Protein AF-A0A7C4DHS5-F1 (afdb_monomer_lite)

pLDDT: mean 87.94, std 14.51, range [32.84, 98.81]

Secondary structure (DSSP, 8-state):
--TTTT-EEEEEEE-SS---TT--S---EEESS--HHHHHHHH--EEEEE--TTT-TTSEEEEE--SGGGGSHHHHHHHSHHHHHHHHHHHHHHHHHHTT--HHHHHHHGGG-TT--S-PPPTT-----------TTHHHHTTS----PPPP--S----HHHHHHHHHHHHHHHHHHHHT-HHHHHHHHHHHHHHHHHTTS-SSS-EEEEEEE--TTTHHHHHHHHHHH-SS--SEEEEEEEE-SSHHHHHHHHHHHHHHHHHT--EEEEE-GGGGT-SSGGGGGGS--HHHHHTSGGGHHHHHHTTSGGGGGEEEEE---BSSPPSBTTB--SS----SSPPBPPTTHHHHHHHHHHHHHHS--TTTTSTT--B-S---EEETTEEE-SS----HHHHHHHHHTTEEEEEEETTEEEE-S-B-TTSSBTHHHHHHHHHHHHHHHHHHTT----HHHHHHHHHHHHHHHHHHTT-PPPTT-EEEEEE-TTTSSEEEEEEE---TTT-SS---EEEEEE-

Foldseek 3Di:
DPLQLQAFEEEEEFQLADDDLPDQAWDKDWFLALALLVVCQVVFHKDWFAAPCLLFVVRIFIQTDRGLCCLALQVVCVPGVLSVLLVVLLVLLVVCVVVVHDQQVNVVVCVVRPGDSDDDDHFPPDPPPPDDDDDPPVVVVVVPDDDDDDDDDDDDGPDSNVVSVVSLVSSQVVSLSQCVDPSSLRSSLQSLLSVLLSVQQDDSSNYIYIYTNDDLSCLLSHLVNCLPPPPAQHQEYEYQDAAALDPSSLVSLLSQLVSLVSSLHAYEFEHAPRNLVDDACVCLVVDDQVVVSCPDPSNPSLVVSLPDPSQLRYFYEYWWFFSAAFDAPVHDDPRHYGHPDGRTHRRRSFLSSLLSNCCNQQVASAPSQPPPRKRAQAHWYADPVGTDGISDADDPSSQVSCLVQQYWYWHTDPRMIGTHQGGTNNSHRSLVSRRLSSLVSSLRSCVVVCQDDPFVSSQVVSQVSVQVSNVSLVHGFDPPWDWTWDADPPPGAIKIWTWGQDDCSRPVDRDINTDIDHD

Radius of gyration: 30.6 Å; chains: 1; bounding box: 71×43×113 Å

Structure (mmCIF, N/CA/C/O backbone):
data_AF-A0A7C4DHS5-F1
#
_entry.id   AF-A0A7C4DHS5-F1
#
loop_
_atom_site.group_PDB
_atom_site.id
_atom_site.type_symbol
_atom_site.label_atom_id
_atom_site.label_alt_id
_atom_site.label_comp_id
_atom_site.label_asym_id
_atom_site.label_entity_id
_atom_site.label_seq_id
_atom_site.pdbx_PDB_ins_code
_atom_site.Cartn_x
_atom_site.Cartn_y
_atom_site.Cartn_z
_atom_site.occupancy
_atom_site.B_iso_or_equiv
_atom_site.auth_seq_id
_atom_site.auth_comp_id
_atom_site.auth_asym_id
_atom_site.auth_atom_id
_atom_site.pdbx_PDB_model_num
ATOM 1 N N . MET A 1 1 ? -1.116 15.734 -27.107 1.00 43.62 1 MET A N 1
ATOM 2 C CA . MET A 1 1 ? -0.825 14.313 -26.812 1.00 43.62 1 MET A CA 1
ATOM 3 C C . MET A 1 1 ? -2.054 13.491 -27.155 1.00 43.62 1 MET A C 1
ATOM 5 O O . MET A 1 1 ? -3.134 13.890 -26.739 1.00 43.62 1 MET A O 1
ATOM 9 N N . LYS A 1 2 ? -1.934 12.385 -27.903 1.00 41.91 2 LYS A N 1
ATOM 10 C CA . LYS A 1 2 ? -2.980 11.354 -27.830 1.00 41.91 2 LYS A CA 1
ATOM 11 C C . LYS A 1 2 ? -2.831 10.705 -26.456 1.00 41.91 2 LYS A C 1
ATOM 13 O O . LYS A 1 2 ? -1.735 10.265 -26.124 1.00 41.91 2 LYS A O 1
ATOM 18 N N . LYS A 1 3 ? -3.896 10.754 -25.658 1.00 47.28 3 LYS A N 1
ATOM 19 C CA . LYS A 1 3 ? -3.919 10.393 -24.233 1.00 47.28 3 LYS A CA 1
ATOM 20 C C . LYS A 1 3 ? -3.406 8.969 -23.964 1.00 47.28 3 LYS A C 1
ATOM 22 O O . LYS A 1 3 ? -2.834 8.730 -22.914 1.00 47.28 3 LYS A O 1
ATOM 27 N N . ASP A 1 4 ? -3.504 8.081 -24.952 1.00 55.47 4 ASP A N 1
ATOM 28 C CA . ASP A 1 4 ? -3.320 6.648 -24.728 1.00 55.47 4 ASP A CA 1
ATOM 29 C C . ASP A 1 4 ? -1.888 6.130 -24.961 1.00 55.47 4 ASP A C 1
ATOM 31 O O . ASP A 1 4 ? -1.582 5.021 -24.541 1.00 55.47 4 ASP A O 1
ATOM 35 N N . GLU A 1 5 ? -1.000 6.833 -25.682 1.00 58.38 5 GLU A N 1
ATOM 36 C CA . GLU A 1 5 ? 0.309 6.280 -26.127 1.00 58.38 5 GLU A CA 1
ATOM 37 C C . GLU A 1 5 ? 1.365 6.123 -25.019 1.00 58.38 5 GLU A C 1
ATOM 39 O O . GLU A 1 5 ? 2.340 5.407 -25.220 1.00 58.38 5 GLU A O 1
ATOM 44 N N . LEU A 1 6 ? 1.185 6.760 -23.860 1.00 66.31 6 LEU A N 1
ATOM 45 C CA . LEU A 1 6 ? 2.211 6.851 -22.810 1.00 66.31 6 LEU A CA 1
ATOM 46 C C . LEU A 1 6 ? 1.677 6.541 -21.405 1.00 66.31 6 LEU A C 1
ATOM 48 O O . LEU A 1 6 ? 2.350 6.855 -20.418 1.00 66.31 6 LEU A O 1
ATOM 52 N N . THR A 1 7 ? 0.493 5.942 -21.291 1.00 85.50 7 THR A N 1
ATOM 53 C CA . THR A 1 7 ? -0.129 5.685 -19.990 1.00 85.50 7 THR A CA 1
ATOM 54 C C . THR A 1 7 ? 0.734 4.743 -19.149 1.00 85.50 7 THR A C 1
ATOM 56 O O .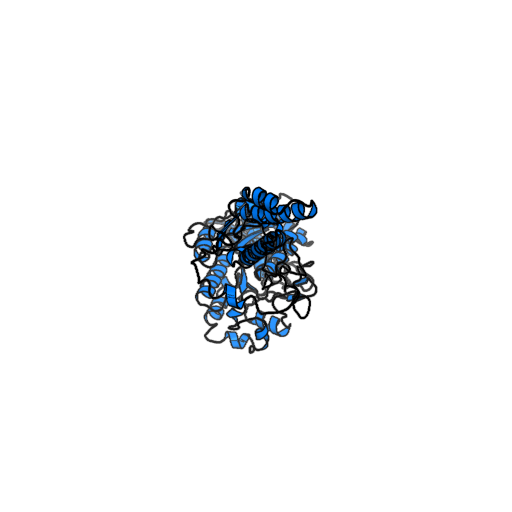 THR A 1 7 ? 1.186 3.700 -19.610 1.00 85.50 7 THR A O 1
ATOM 59 N N . TYR A 1 8 ? 1.005 5.140 -17.913 1.00 91.25 8 TYR A N 1
ATOM 60 C CA . TYR A 1 8 ? 1.707 4.368 -16.900 1.00 91.25 8 TYR A CA 1
ATOM 61 C C . TYR A 1 8 ? 0.661 3.676 -16.026 1.00 91.25 8 TYR A C 1
ATOM 63 O O . TYR A 1 8 ? 0.043 4.306 -15.164 1.00 91.25 8 TYR A O 1
ATOM 71 N N . LEU A 1 9 ? 0.398 2.401 -16.312 1.00 92.38 9 LEU A N 1
ATOM 72 C CA . LEU A 1 9 ? -0.580 1.603 -15.575 1.00 92.38 9 LEU A CA 1
ATOM 73 C C . LEU A 1 9 ? 0.041 1.088 -14.276 1.00 92.38 9 LEU A C 1
ATOM 75 O O . LEU A 1 9 ? 1.004 0.320 -14.307 1.00 92.38 9 LEU A O 1
ATOM 79 N N . VAL A 1 10 ? -0.530 1.488 -13.142 1.00 95.69 10 VAL A N 1
ATOM 80 C CA . VAL A 1 10 ? -0.171 0.956 -11.826 1.00 95.69 10 VAL A CA 1
ATOM 81 C C . VAL A 1 10 ? -1.225 -0.059 -11.401 1.00 95.69 10 VAL A C 1
ATOM 83 O O . VAL A 1 10 ? -2.380 0.296 -11.170 1.00 95.69 10 VAL A O 1
ATOM 86 N N . LEU A 1 11 ? -0.830 -1.325 -11.296 1.00 96.31 11 LEU A N 1
ATOM 87 C CA . LEU A 1 11 ? -1.681 -2.407 -10.813 1.00 96.31 11 LEU A CA 1
ATOM 88 C C . LEU A 1 11 ? -1.509 -2.574 -9.300 1.00 96.31 11 LEU A C 1
ATOM 90 O O . LEU A 1 11 ? -0.473 -3.038 -8.832 1.00 96.31 11 LEU A O 1
ATOM 94 N N . CYS A 1 12 ? -2.531 -2.234 -8.531 1.00 97.25 12 CYS A N 1
ATOM 95 C CA . CYS A 1 12 ? -2.556 -2.358 -7.082 1.00 97.25 12 CYS A CA 1
ATOM 96 C C . CYS A 1 12 ? -3.275 -3.648 -6.664 1.00 97.25 12 CYS A C 1
ATOM 98 O O . CYS A 1 12 ? -4.473 -3.824 -6.901 1.00 97.25 12 CYS A O 1
ATOM 100 N N . LEU A 1 13 ? -2.547 -4.531 -5.990 1.00 97.44 13 LEU A N 1
ATOM 101 C CA . LEU A 1 13 ? -3.034 -5.750 -5.356 1.00 97.44 13 LEU A CA 1
ATOM 102 C C . LEU A 1 13 ? -3.096 -5.499 -3.850 1.00 97.44 13 LEU A C 1
ATOM 104 O O . LEU A 1 13 ? -2.069 -5.241 -3.227 1.00 97.44 13 LEU A O 1
ATOM 108 N N . GLY A 1 14 ? -4.275 -5.572 -3.244 1.00 96.06 14 GLY A N 1
ATOM 109 C CA . GLY A 1 14 ? -4.377 -5.275 -1.818 1.00 96.06 14 GLY A CA 1
ATOM 110 C C . GLY A 1 14 ? -5.756 -5.515 -1.223 1.00 96.06 14 GLY A C 1
ATOM 111 O O . GLY A 1 14 ? -6.698 -5.856 -1.944 1.00 96.06 14 GLY A O 1
ATOM 112 N N . PRO A 1 15 ? -5.903 -5.320 0.095 1.00 95.25 15 PRO A N 1
ATOM 113 C CA . PRO A 1 15 ? -7.122 -5.632 0.834 1.00 95.25 15 PRO A CA 1
ATOM 114 C C . PRO A 1 15 ? -8.217 -4.561 0.661 1.00 95.25 15 PRO A C 1
ATOM 116 O O . PRO A 1 15 ? -8.834 -4.143 1.632 1.00 95.25 15 PRO A O 1
ATOM 119 N N . PHE A 1 16 ? -8.497 -4.110 -0.567 1.00 95.06 16 PHE A N 1
ATOM 120 C CA . PHE A 1 16 ? -9.489 -3.055 -0.852 1.00 95.06 16 PHE A CA 1
ATOM 121 C C . PHE A 1 16 ? -10.936 -3.429 -0.484 1.00 95.06 16 PHE A C 1
ATOM 123 O O . PHE A 1 16 ? -11.792 -2.554 -0.348 1.00 95.06 16 PHE A O 1
ATOM 130 N N . SER A 1 17 ? -11.211 -4.725 -0.338 1.00 93.12 17 SER A N 1
ATOM 131 C CA . SER A 1 17 ? -12.487 -5.307 0.082 1.00 93.12 17 SER A CA 1
ATOM 132 C C . SER A 1 17 ? -12.224 -6.673 0.731 1.00 93.12 17 SER A C 1
ATOM 134 O O . SER A 1 17 ? -11.208 -7.297 0.397 1.00 93.12 17 SER A O 1
ATOM 136 N N . PRO A 1 18 ? -13.095 -7.183 1.622 1.00 90.69 18 PRO A N 1
ATOM 137 C CA . PRO A 1 18 ? -12.979 -8.546 2.124 1.00 90.69 18 PRO A CA 1
ATOM 138 C C . PRO A 1 18 ? -12.985 -9.565 0.983 1.00 90.69 18 PRO A C 1
ATOM 140 O O . PRO A 1 18 ? -13.800 -9.496 0.063 1.00 90.69 18 PRO A O 1
ATOM 143 N N . THR A 1 19 ? -12.066 -10.526 1.052 1.00 84.12 19 THR A N 1
ATOM 144 C CA . THR A 1 19 ? -11.850 -11.525 -0.001 1.00 84.12 19 THR A CA 1
ATOM 145 C C . THR A 1 19 ? -12.024 -12.927 0.578 1.00 84.12 19 THR A C 1
ATOM 147 O O . THR A 1 19 ? -11.131 -13.424 1.265 1.00 84.12 19 THR A O 1
ATOM 150 N N . PRO A 1 20 ? -13.186 -13.573 0.370 1.00 80.50 20 PRO A N 1
ATOM 151 C CA . PRO A 1 20 ? -13.407 -14.930 0.855 1.00 80.50 20 PRO A CA 1
ATOM 152 C C . PRO A 1 20 ? -12.395 -15.908 0.248 1.00 80.50 20 PRO A C 1
ATOM 154 O O . PRO A 1 20 ? -12.077 -15.816 -0.932 1.00 80.50 20 PRO A O 1
ATOM 157 N N . GLU A 1 21 ? -11.957 -16.915 1.002 1.00 78.81 21 GLU A N 1
ATOM 158 C CA . GLU A 1 21 ? -11.047 -17.960 0.485 1.00 78.81 21 GLU A CA 1
ATOM 159 C C . GLU A 1 21 ? -11.675 -18.805 -0.642 1.00 78.81 21 GLU A C 1
ATOM 161 O O . GLU A 1 21 ? -10.991 -19.469 -1.425 1.00 78.81 21 GLU A O 1
ATOM 166 N N . SER A 1 22 ? -13.006 -18.779 -0.745 1.00 71.81 22 SER A N 1
ATOM 167 C CA . SER A 1 22 ? -13.753 -19.392 -1.842 1.00 71.81 22 SER A CA 1
ATOM 168 C C . SER A 1 22 ? -13.678 -18.595 -3.145 1.00 71.81 22 SER A C 1
ATOM 170 O O . SER A 1 22 ? -14.180 -19.066 -4.168 1.00 71.81 22 SER A O 1
ATOM 172 N N . TRP A 1 23 ? -13.077 -17.403 -3.143 1.00 70.44 23 TRP A N 1
ATOM 173 C CA . TRP A 1 23 ? -12.979 -16.576 -4.333 1.00 70.44 23 TRP A CA 1
ATOM 174 C C . TRP A 1 23 ? -11.997 -17.202 -5.326 1.00 70.44 23 TRP A C 1
ATOM 176 O O . TRP A 1 23 ? -10.842 -17.470 -5.008 1.00 70.44 23 TRP A O 1
ATOM 186 N N . ARG A 1 24 ? -12.490 -17.509 -6.530 1.00 64.62 24 ARG A N 1
ATOM 187 C CA . ARG A 1 24 ? -11.721 -18.179 -7.596 1.00 64.62 24 ARG A CA 1
ATOM 188 C C . ARG A 1 24 ? -11.367 -17.259 -8.760 1.00 64.62 24 ARG A C 1
ATOM 190 O O . ARG A 1 24 ? -10.558 -17.635 -9.596 1.00 64.62 24 ARG A O 1
ATOM 197 N N . HIS A 1 25 ? -11.981 -16.080 -8.818 1.00 65.75 25 HIS A N 1
ATOM 198 C CA . HIS A 1 25 ? -11.799 -15.129 -9.906 1.00 65.75 25 HIS A CA 1
ATOM 199 C C . HIS A 1 25 ? -11.553 -13.743 -9.317 1.00 65.75 25 HIS A C 1
ATOM 201 O O . HIS A 1 25 ? -12.451 -13.231 -8.638 1.00 65.75 25 HIS A O 1
ATOM 207 N N . PRO A 1 26 ? -10.377 -13.136 -9.552 1.00 68.31 26 PRO A N 1
ATOM 208 C CA . PRO A 1 26 ? -10.142 -11.769 -9.124 1.00 68.31 26 PRO A CA 1
ATOM 209 C C . PRO A 1 26 ? -11.139 -10.843 -9.819 1.00 68.31 26 PRO A C 1
ATOM 211 O O . PRO A 1 26 ? -11.413 -10.981 -11.012 1.00 68.31 26 PRO A O 1
ATOM 214 N N . ARG A 1 27 ? -11.687 -9.883 -9.074 1.00 75.81 27 ARG A N 1
ATOM 215 C CA . ARG A 1 27 ? -12.382 -8.747 -9.683 1.00 75.81 27 ARG A CA 1
ATOM 216 C C . ARG A 1 27 ? -11.354 -7.666 -9.951 1.00 75.81 27 ARG A C 1
ATOM 218 O O . ARG A 1 27 ? -10.988 -6.930 -9.041 1.00 75.81 27 ARG A O 1
ATOM 225 N N . LEU A 1 28 ? -10.875 -7.617 -11.187 1.00 80.69 28 LEU A N 1
ATOM 226 C CA . LEU A 1 28 ? -10.070 -6.503 -11.653 1.00 80.69 28 LEU A CA 1
ATOM 227 C C . LEU A 1 28 ? -10.999 -5.330 -11.972 1.00 80.69 28 LEU A C 1
ATOM 229 O O . LEU A 1 28 ? -11.869 -5.443 -12.833 1.00 80.69 28 LEU A O 1
ATOM 233 N N . THR A 1 29 ? -10.777 -4.219 -11.287 1.00 78.44 29 THR A N 1
ATOM 234 C CA . THR A 1 29 ? -11.379 -2.923 -11.588 1.00 78.44 29 THR A CA 1
ATOM 235 C C . THR A 1 29 ? -10.302 -2.065 -12.227 1.00 78.44 29 THR A C 1
ATOM 237 O O . THR A 1 29 ? -9.316 -1.722 -11.576 1.00 78.44 29 THR A O 1
ATOM 240 N N . VAL A 1 30 ? -10.452 -1.747 -13.511 1.00 70.62 30 VAL A N 1
ATOM 241 C CA . VAL A 1 30 ? -9.539 -0.833 -14.208 1.00 70.62 30 VAL A CA 1
ATOM 242 C C . VAL A 1 30 ? -10.184 0.541 -14.219 1.00 70.62 30 VAL A C 1
ATOM 244 O O . VAL A 1 30 ? -11.227 0.742 -14.835 1.00 70.62 30 VAL A O 1
ATOM 247 N N . ALA A 1 31 ? -9.568 1.481 -13.511 1.00 64.19 31 ALA A N 1
ATOM 248 C CA . ALA A 1 31 ? -10.002 2.861 -13.473 1.00 64.19 31 ALA A CA 1
ATOM 249 C C . ALA A 1 31 ? -9.120 3.696 -14.411 1.00 64.19 31 ALA A C 1
ATOM 251 O O . ALA A 1 31 ? -7.938 3.937 -14.147 1.00 64.19 31 ALA A O 1
ATOM 252 N N . ASP A 1 32 ? -9.735 4.224 -15.471 1.00 62.53 32 ASP A N 1
ATOM 253 C CA . ASP A 1 32 ? -9.108 5.177 -16.404 1.00 62.53 32 ASP A CA 1
ATOM 254 C C . ASP A 1 32 ? -8.702 6.498 -15.731 1.00 62.53 32 ASP A C 1
ATOM 256 O O . ASP A 1 32 ? -8.050 7.354 -16.333 1.00 62.53 32 ASP A O 1
ATOM 260 N N . THR A 1 33 ? -9.151 6.712 -14.493 1.00 61.59 33 THR A N 1
ATOM 261 C CA . THR A 1 33 ? -8.897 7.926 -13.728 1.00 61.59 33 THR A CA 1
ATOM 262 C C . THR A 1 33 ? -8.510 7.597 -12.298 1.00 61.59 33 THR A C 1
ATOM 264 O O . THR A 1 33 ? -8.913 6.591 -11.723 1.00 61.59 33 THR A O 1
ATOM 267 N N . VAL A 1 34 ? -7.789 8.532 -11.697 1.00 77.75 34 VAL A N 1
ATOM 268 C CA . VAL A 1 34 ? -7.277 8.517 -10.325 1.00 77.75 34 VAL A CA 1
ATOM 269 C C . VAL A 1 34 ? -8.401 8.784 -9.285 1.00 77.75 34 VAL A C 1
ATOM 271 O O . VAL A 1 34 ? -8.172 9.155 -8.137 1.00 77.75 34 VAL A O 1
ATOM 274 N N . ASN A 1 35 ? -9.671 8.615 -9.676 1.00 87.00 35 ASN A N 1
ATOM 275 C CA . ASN A 1 35 ? -10.831 8.930 -8.844 1.00 87.00 35 ASN A CA 1
ATOM 276 C C . ASN A 1 35 ? -11.149 7.791 -7.860 1.00 87.00 35 ASN A C 1
ATOM 278 O O . ASN A 1 35 ? -11.756 6.781 -8.224 1.00 87.00 35 ASN A O 1
ATOM 282 N N . LEU A 1 36 ? -10.795 8.003 -6.591 1.00 89.62 36 LEU A N 1
ATOM 283 C CA . LEU A 1 36 ? -11.019 7.048 -5.502 1.00 89.62 36 LEU A CA 1
ATOM 284 C C . LEU A 1 36 ? -12.496 6.671 -5.320 1.00 89.62 36 LEU A C 1
ATOM 286 O O . LEU A 1 36 ? -12.808 5.496 -5.165 1.00 89.62 36 LEU A O 1
ATOM 290 N N . ASP A 1 37 ? -13.416 7.638 -5.358 1.00 92.38 37 ASP A N 1
ATOM 291 C CA . ASP A 1 37 ? -14.840 7.369 -5.118 1.00 92.38 37 ASP A CA 1
ATOM 292 C C . ASP A 1 37 ? -15.463 6.539 -6.247 1.00 92.38 37 ASP A C 1
ATOM 294 O O . ASP A 1 37 ? -16.357 5.730 -6.001 1.00 92.38 37 ASP A O 1
ATOM 298 N N . ALA A 1 38 ? -15.001 6.720 -7.489 1.00 89.56 38 ALA A N 1
ATOM 299 C CA . ALA A 1 38 ? -15.423 5.880 -8.608 1.00 89.56 38 ALA A CA 1
ATOM 300 C C . ALA A 1 38 ? -14.958 4.429 -8.406 1.00 89.56 38 ALA A C 1
ATOM 302 O O . ALA A 1 38 ? -15.772 3.510 -8.492 1.00 89.56 38 ALA A O 1
ATOM 303 N N . ALA A 1 39 ? -13.688 4.244 -8.038 1.00 90.19 39 ALA A N 1
ATOM 304 C CA . ALA A 1 39 ? -13.122 2.933 -7.740 1.00 90.19 39 ALA A CA 1
ATOM 305 C C . ALA A 1 39 ? -13.824 2.237 -6.556 1.00 90.19 39 ALA A C 1
ATOM 307 O O . ALA A 1 39 ? -14.144 1.051 -6.631 1.00 90.19 39 ALA A O 1
ATOM 308 N N . ILE A 1 40 ? -14.128 2.973 -5.479 1.00 93.25 40 ILE A N 1
ATOM 309 C CA . ILE A 1 40 ? -14.869 2.449 -4.320 1.00 93.25 40 ILE A CA 1
ATOM 310 C C . ILE A 1 40 ? -16.271 2.000 -4.728 1.00 93.25 40 ILE A C 1
ATOM 312 O O . ILE A 1 40 ? -16.711 0.932 -4.310 1.00 93.25 40 ILE A O 1
ATOM 316 N N . LYS A 1 41 ? -16.981 2.780 -5.551 1.00 92.06 41 LYS A N 1
ATOM 317 C CA . LYS A 1 41 ? -18.328 2.417 -6.018 1.00 92.06 41 LYS A CA 1
ATOM 318 C C . LYS A 1 41 ? -18.333 1.163 -6.879 1.00 92.06 41 LYS A C 1
ATOM 320 O O . LYS A 1 41 ? -19.288 0.395 -6.802 1.00 92.06 41 LYS A O 1
ATOM 325 N N . GLU A 1 42 ? -17.296 0.969 -7.685 1.00 90.19 42 GLU A N 1
ATOM 326 C CA . GLU A 1 42 ? -17.162 -0.212 -8.534 1.00 90.19 42 GLU A CA 1
ATOM 327 C C . GLU A 1 42 ? -16.828 -1.468 -7.719 1.00 90.19 42 GLU A C 1
ATOM 329 O O . GLU A 1 42 ? -17.485 -2.499 -7.874 1.00 90.19 42 GLU A O 1
ATOM 334 N N . ILE A 1 43 ? -15.868 -1.369 -6.791 1.00 91.19 43 ILE A N 1
ATOM 335 C CA . ILE A 1 43 ? -15.499 -2.477 -5.896 1.00 91.19 43 ILE A CA 1
ATOM 336 C C . ILE A 1 43 ? -16.638 -2.795 -4.912 1.00 91.19 43 ILE A C 1
ATOM 338 O O . ILE A 1 43 ? -16.861 -3.962 -4.583 1.00 91.19 43 ILE A O 1
ATOM 342 N N . ALA A 1 44 ? -17.361 -1.764 -4.465 1.00 92.31 44 ALA A N 1
ATOM 343 C CA . ALA A 1 44 ? -18.450 -1.802 -3.492 1.00 92.31 44 ALA A CA 1
ATOM 344 C C . ALA A 1 44 ? -18.120 -2.629 -2.228 1.00 92.31 44 ALA A C 1
ATOM 346 O O . ALA A 1 44 ? -18.797 -3.631 -1.964 1.00 92.31 44 ALA A O 1
ATOM 347 N N . PRO A 1 45 ? -17.092 -2.243 -1.442 1.00 94.19 45 PRO A N 1
ATOM 348 C CA . PRO A 1 45 ? -16.663 -3.029 -0.295 1.00 94.19 45 PRO A CA 1
ATOM 349 C C . PRO A 1 45 ? -17.727 -3.078 0.810 1.00 94.19 45 PRO A C 1
ATOM 351 O O . PRO A 1 45 ? -18.344 -2.067 1.163 1.00 94.19 45 PRO A O 1
ATOM 354 N N . VAL A 1 46 ? -17.924 -4.278 1.364 1.00 95.00 46 VAL A N 1
ATOM 355 C CA . VAL A 1 46 ? -18.845 -4.547 2.476 1.00 95.00 46 VAL A CA 1
ATOM 356 C C . VAL A 1 46 ? -18.108 -5.342 3.545 1.00 95.00 46 VAL A C 1
ATOM 358 O O . VAL A 1 46 ? -17.590 -6.417 3.252 1.00 95.00 46 VAL A O 1
ATOM 361 N N . PHE A 1 47 ? -18.081 -4.825 4.771 1.00 95.31 47 PHE A N 1
ATOM 362 C CA . PHE A 1 47 ? -17.430 -5.454 5.922 1.00 95.31 47 PHE A CA 1
ATOM 363 C C . PHE A 1 47 ? -18.472 -5.896 6.937 1.00 95.31 47 PHE A C 1
ATOM 365 O O . PHE A 1 47 ? -19.389 -5.138 7.230 1.00 95.31 47 PHE A O 1
ATOM 372 N N . TYR A 1 48 ? -18.293 -7.078 7.515 1.00 95.44 48 TYR A N 1
ATOM 373 C CA . TYR A 1 48 ? -19.066 -7.511 8.672 1.00 95.44 48 TYR A CA 1
ATOM 374 C C . TYR A 1 48 ? -18.197 -7.390 9.920 1.00 95.44 48 TYR A C 1
ATOM 376 O O . TYR A 1 48 ? -17.179 -8.074 10.023 1.00 95.44 48 TYR A O 1
ATOM 384 N N . VAL A 1 49 ? -18.601 -6.540 10.864 1.00 96.12 49 VAL A N 1
ATOM 385 C CA . VAL A 1 49 ? -17.914 -6.393 12.153 1.00 96.12 49 VAL A CA 1
ATOM 386 C C . VAL A 1 49 ? -18.738 -7.102 13.229 1.00 96.12 49 VAL A C 1
ATOM 388 O O . VAL A 1 49 ? -19.857 -6.663 13.514 1.00 96.12 49 VAL A O 1
ATOM 391 N N . PRO A 1 50 ? -18.228 -8.186 13.846 1.00 95.81 50 PRO A N 1
ATOM 392 C CA . PRO A 1 50 ? -18.934 -8.873 14.919 1.00 95.81 50 PRO A CA 1
ATOM 393 C C . PRO A 1 50 ? -18.994 -7.992 16.170 1.00 95.81 50 PRO A C 1
ATOM 395 O O . PRO A 1 50 ? -17.990 -7.428 16.613 1.00 95.81 50 PRO A O 1
ATOM 398 N N . LEU A 1 51 ? -20.178 -7.903 16.773 1.00 95.19 51 LEU A N 1
ATOM 399 C CA . LEU A 1 51 ? -20.423 -7.095 17.963 1.00 95.19 51 LEU A CA 1
ATOM 400 C C . LEU A 1 51 ? -21.069 -7.953 19.058 1.00 95.19 51 LEU A C 1
ATOM 402 O O . LEU A 1 51 ? -21.910 -8.797 18.762 1.00 95.19 51 LEU A O 1
ATOM 406 N N . PRO A 1 52 ? -20.709 -7.749 20.333 1.00 93.81 52 PRO A N 1
ATOM 407 C CA . PRO A 1 52 ? -21.448 -8.317 21.452 1.00 93.81 52 PRO A CA 1
ATOM 408 C C . PRO A 1 52 ? -22.942 -7.953 21.418 1.00 93.81 52 PRO A C 1
ATOM 410 O O . PRO A 1 52 ? -23.303 -6.838 21.034 1.00 93.81 52 PRO A O 1
ATOM 413 N N . ALA A 1 53 ? -23.803 -8.882 21.848 1.00 90.25 53 ALA A N 1
ATOM 414 C CA . ALA A 1 53 ? -25.260 -8.719 21.814 1.00 90.25 53 ALA A CA 1
ATOM 415 C C . ALA A 1 53 ? -25.773 -7.542 22.670 1.00 90.25 53 ALA A C 1
ATOM 417 O O . ALA A 1 53 ? -26.829 -6.983 22.389 1.00 90.25 53 ALA A O 1
ATOM 418 N N . ASP A 1 54 ? -25.019 -7.160 23.702 1.00 89.69 54 ASP A N 1
ATOM 419 C CA . ASP A 1 54 ? -25.260 -5.992 24.553 1.00 89.69 54 ASP A CA 1
ATOM 420 C C . ASP A 1 54 ? -24.930 -4.660 23.868 1.00 89.69 54 ASP A C 1
ATOM 422 O O . ASP A 1 54 ? -25.462 -3.636 24.274 1.00 89.69 54 ASP A O 1
ATOM 426 N N . LEU A 1 55 ? -24.096 -4.653 22.824 1.00 92.06 55 LEU A N 1
ATOM 427 C CA . LEU A 1 55 ? -23.832 -3.457 22.013 1.00 92.06 55 LEU A CA 1
ATOM 428 C C . LEU A 1 55 ? -24.711 -3.410 20.763 1.00 92.06 55 LEU A C 1
ATOM 430 O O . LEU A 1 55 ? -25.090 -2.332 20.305 1.00 92.06 55 LEU A O 1
ATOM 434 N N . CYS A 1 56 ? -25.018 -4.570 20.187 1.00 91.56 56 CYS A N 1
ATOM 435 C CA . CYS A 1 56 ? -25.860 -4.697 19.007 1.00 91.56 56 CYS A CA 1
ATOM 436 C C . CYS A 1 56 ? -26.703 -5.974 19.108 1.00 91.56 56 CYS A C 1
ATOM 438 O O . CYS A 1 56 ? -26.132 -7.063 19.040 1.00 91.56 56 CYS A O 1
ATOM 440 N N . PRO A 1 57 ? -28.044 -5.882 19.193 1.00 88.56 57 PRO A N 1
ATOM 441 C CA . PRO A 1 57 ? -28.915 -7.058 19.282 1.00 88.56 57 PRO A CA 1
ATOM 442 C C . PRO A 1 57 ? -28.716 -8.072 18.142 1.00 88.56 57 PRO A C 1
ATOM 444 O O . PRO A 1 57 ? -28.843 -9.277 18.351 1.00 88.56 57 PRO A O 1
ATOM 447 N N . ALA A 1 58 ? -28.337 -7.599 16.949 1.00 90.25 58 ALA A N 1
ATOM 448 C CA . ALA A 1 58 ? -28.031 -8.435 15.786 1.00 90.25 58 ALA A CA 1
ATOM 449 C C . ALA A 1 58 ? -26.673 -9.167 15.872 1.00 90.25 58 ALA A C 1
ATOM 451 O O . ALA A 1 58 ? -26.346 -9.958 14.993 1.00 90.25 58 ALA A O 1
ATOM 452 N N . SER A 1 59 ? -25.886 -8.935 16.929 1.00 92.56 59 SER A N 1
ATOM 453 C CA . SER A 1 59 ? -24.546 -9.504 17.157 1.00 92.56 59 SER A CA 1
ATOM 454 C C . SER A 1 59 ? -23.490 -9.150 16.094 1.00 92.56 59 SER A C 1
ATOM 456 O O . SER A 1 59 ? -22.457 -9.813 15.963 1.00 92.56 59 SER A O 1
ATOM 458 N N . GLY A 1 60 ? -23.718 -8.073 15.343 1.00 94.31 60 GLY A N 1
ATOM 459 C CA . GLY A 1 60 ? -22.792 -7.567 14.338 1.00 94.31 60 GLY A CA 1
ATOM 460 C C . GLY A 1 60 ? -23.413 -6.483 13.474 1.00 94.31 60 GLY A C 1
ATOM 461 O O . GLY A 1 60 ? -24.605 -6.195 13.576 1.00 94.31 60 GLY A O 1
ATOM 462 N N . ILE A 1 61 ? -22.583 -5.862 12.642 1.00 95.44 61 ILE A N 1
ATOM 463 C CA . ILE A 1 61 ? -22.995 -4.766 11.769 1.00 95.44 61 ILE A CA 1
ATOM 464 C C . ILE A 1 61 ? -22.335 -4.889 10.398 1.00 95.44 61 ILE A C 1
ATOM 466 O O . ILE A 1 61 ? -21.131 -5.130 10.299 1.00 95.44 61 ILE A O 1
ATOM 470 N N . ASP A 1 62 ? -23.136 -4.701 9.350 1.00 95.06 62 ASP A N 1
ATOM 471 C CA . ASP A 1 62 ? -22.652 -4.604 7.976 1.00 95.06 62 ASP A CA 1
ATOM 472 C C . ASP A 1 62 ? -22.294 -3.151 7.650 1.00 95.06 62 ASP A C 1
ATOM 474 O O . ASP A 1 62 ? -23.112 -2.234 7.774 1.00 95.06 62 ASP A O 1
ATOM 478 N N . LEU A 1 63 ? -21.063 -2.940 7.198 1.00 96.50 63 LEU A N 1
ATOM 479 C CA . LEU A 1 63 ? -20.514 -1.647 6.817 1.00 96.50 63 LEU A CA 1
ATOM 480 C C . LEU A 1 63 ? -20.319 -1.623 5.307 1.00 96.50 63 LEU A C 1
ATOM 482 O O . LEU A 1 63 ? -19.374 -2.211 4.782 1.00 96.50 63 LEU A O 1
ATOM 486 N N . ARG A 1 64 ? -21.216 -0.935 4.601 1.00 96.12 64 ARG A N 1
ATOM 487 C CA . ARG A 1 64 ? -21.081 -0.689 3.164 1.00 96.12 64 ARG A CA 1
ATOM 488 C C . ARG A 1 64 ? -20.389 0.647 2.929 1.00 96.12 64 ARG A C 1
ATOM 490 O O . ARG A 1 64 ? -20.915 1.684 3.326 1.00 96.12 64 ARG A O 1
ATOM 497 N N . ILE A 1 65 ? -19.263 0.612 2.228 1.00 96.75 65 ILE A N 1
ATOM 498 C CA . ILE A 1 65 ? -18.467 1.794 1.890 1.00 96.75 65 ILE A CA 1
ATOM 499 C C . ILE A 1 65 ? -18.787 2.201 0.449 1.00 96.75 65 ILE A C 1
ATOM 501 O O . ILE A 1 65 ? -18.619 1.417 -0.482 1.00 96.75 65 ILE A O 1
ATOM 505 N N . ASN A 1 66 ? -19.286 3.422 0.264 1.00 94.62 66 ASN A N 1
ATOM 506 C CA . ASN A 1 66 ? -19.685 3.984 -1.032 1.00 94.62 66 ASN A CA 1
ATOM 507 C C . ASN A 1 66 ? -18.824 5.191 -1.442 1.00 94.62 66 ASN A C 1
ATOM 509 O O . ASN A 1 66 ? -18.862 5.599 -2.604 1.00 94.62 66 ASN A O 1
ATOM 513 N N . SER A 1 67 ? -18.086 5.778 -0.500 1.00 96.19 67 SER A N 1
ATOM 514 C CA . SER A 1 67 ? -17.133 6.862 -0.735 1.00 96.19 67 SER A CA 1
ATOM 515 C C . SER A 1 67 ? -15.909 6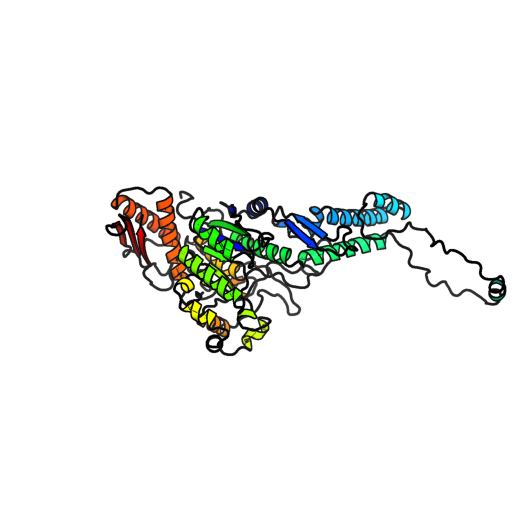.729 0.167 1.00 96.19 67 SER A C 1
ATOM 517 O O . SER A 1 67 ? -15.963 6.082 1.213 1.00 96.19 67 SER A O 1
ATOM 519 N N . PHE A 1 68 ? -14.814 7.395 -0.193 1.00 95.88 68 PHE A N 1
ATOM 520 C CA . PHE A 1 68 ? -13.593 7.425 0.614 1.00 95.88 68 PHE A CA 1
ATOM 521 C C . PHE A 1 68 ? -13.824 8.045 2.000 1.00 95.88 68 PHE A C 1
ATOM 523 O O . PHE A 1 68 ? -13.162 7.685 2.972 1.00 95.88 68 PHE A O 1
ATOM 530 N N . LYS A 1 69 ? -14.801 8.951 2.122 1.00 96.56 69 LYS A N 1
ATOM 531 C CA . LYS A 1 69 ? -15.146 9.589 3.399 1.00 96.56 69 LYS A CA 1
ATOM 532 C C . LYS A 1 69 ? -15.839 8.636 4.370 1.00 96.56 69 LYS A C 1
ATOM 534 O O . LYS A 1 69 ? -15.759 8.870 5.572 1.00 96.56 69 LYS A O 1
ATOM 539 N N . ASP A 1 70 ? -16.450 7.557 3.879 1.00 96.81 70 ASP A N 1
ATOM 540 C CA . ASP A 1 70 ? -17.201 6.606 4.708 1.00 96.81 70 ASP A CA 1
ATOM 541 C C . ASP A 1 70 ? -16.302 5.848 5.699 1.00 96.81 70 ASP A C 1
ATOM 543 O O . ASP A 1 70 ? -16.805 5.285 6.664 1.00 96.81 70 ASP A O 1
ATOM 547 N N . PHE A 1 71 ? -14.975 5.871 5.519 1.00 96.25 71 PHE A N 1
ATOM 548 C CA . PHE A 1 71 ? -14.025 5.362 6.515 1.00 96.25 71 PHE A CA 1
ATOM 549 C C . PHE A 1 71 ? -13.940 6.230 7.786 1.00 96.25 71 PHE A C 1
ATOM 551 O O . PHE A 1 71 ? -13.360 5.805 8.784 1.00 96.25 71 PHE A O 1
ATOM 558 N N . HIS A 1 72 ? -14.497 7.446 7.781 1.00 96.56 72 HIS A N 1
ATOM 559 C CA . HIS A 1 72 ? -14.516 8.322 8.951 1.00 96.56 72 HIS A CA 1
ATOM 560 C C . HIS A 1 72 ? -15.665 7.952 9.915 1.00 96.56 72 HIS A C 1
ATOM 562 O O . HIS A 1 72 ? -16.800 7.801 9.459 1.00 96.56 72 HIS A O 1
ATOM 568 N N . PRO A 1 73 ? -15.442 7.901 11.247 1.00 96.81 73 PRO A N 1
ATOM 569 C CA . PRO A 1 73 ? -16.469 7.581 12.244 1.00 96.81 73 PRO A CA 1
ATOM 570 C C . PRO A 1 73 ? -17.753 8.399 12.100 1.00 96.81 73 PRO A C 1
ATOM 572 O O . PRO A 1 73 ? -18.849 7.852 12.159 1.00 96.81 73 PRO A O 1
ATOM 575 N N . ASP A 1 74 ? -17.633 9.701 11.845 1.00 97.06 74 ASP A N 1
ATOM 576 C CA . ASP A 1 74 ? -18.802 10.572 11.676 1.00 97.06 74 ASP A CA 1
ATOM 577 C C . ASP A 1 74 ? -19.635 10.217 10.439 1.00 97.06 74 ASP A C 1
ATOM 579 O O . ASP A 1 74 ? -20.858 10.350 10.463 1.00 97.06 74 ASP A O 1
ATOM 583 N N . GLU A 1 75 ? -18.997 9.756 9.361 1.00 97.38 75 GLU A N 1
ATOM 584 C CA . GLU A 1 75 ? -19.708 9.287 8.170 1.00 97.38 75 GLU A CA 1
ATOM 585 C C . GLU A 1 75 ? -20.302 7.895 8.398 1.00 97.38 75 GLU A C 1
ATOM 587 O O . GLU A 1 75 ? -21.421 7.641 7.961 1.00 97.38 75 GLU A O 1
ATOM 592 N N . LEU A 1 76 ? -19.646 7.027 9.176 1.00 96.94 76 LEU A N 1
ATOM 593 C CA . LEU A 1 76 ? -20.238 5.760 9.618 1.00 96.94 76 LEU A CA 1
ATOM 594 C C . LEU A 1 76 ? -21.517 5.993 10.433 1.00 96.94 76 LEU A C 1
ATOM 596 O O . LEU A 1 76 ? -22.533 5.359 10.159 1.00 96.94 76 LEU A O 1
ATOM 600 N N . ILE A 1 77 ? -21.510 6.940 11.381 1.00 97.00 77 ILE A N 1
ATOM 601 C CA . ILE A 1 77 ? -22.713 7.311 12.149 1.00 97.00 77 ILE A CA 1
ATOM 602 C C . ILE A 1 77 ? -23.831 7.769 11.210 1.00 97.00 77 ILE A C 1
ATOM 604 O O . ILE A 1 77 ? -24.989 7.409 11.403 1.00 97.00 77 ILE A O 1
ATOM 608 N N . LYS A 1 78 ? -23.504 8.557 10.180 1.00 96.25 78 LYS A N 1
ATOM 609 C CA . LYS A 1 78 ? -24.498 9.036 9.214 1.00 96.25 78 LYS A CA 1
ATOM 610 C C . LYS A 1 78 ? -25.009 7.919 8.321 1.00 96.25 78 LYS A C 1
ATOM 612 O O . LYS A 1 78 ? -26.204 7.886 8.061 1.00 96.25 78 LYS A O 1
ATOM 617 N N . ASN A 1 79 ? -24.156 7.029 7.835 1.00 95.56 79 ASN A N 1
ATOM 618 C CA . ASN A 1 79 ? -24.496 6.110 6.748 1.00 95.56 79 ASN A CA 1
ATOM 619 C C . ASN A 1 79 ? -24.997 4.750 7.238 1.00 95.56 79 ASN A C 1
ATOM 621 O O . ASN A 1 79 ? -25.765 4.099 6.528 1.00 95.56 79 ASN A O 1
ATOM 625 N N . VAL A 1 80 ? -24.633 4.342 8.455 1.00 95.50 80 VAL A N 1
ATOM 626 C CA . VAL A 1 80 ? -25.024 3.052 9.024 1.00 95.50 80 VAL A CA 1
ATOM 627 C C . VAL A 1 80 ? -26.290 3.217 9.878 1.00 95.50 80 VAL A C 1
ATOM 629 O O . VAL A 1 80 ? -26.236 3.898 10.906 1.00 95.50 80 VAL A O 1
ATOM 632 N N . PRO A 1 81 ? -27.429 2.593 9.506 1.00 94.12 81 PRO A N 1
ATOM 633 C CA . PRO A 1 81 ? -28.726 2.854 10.140 1.00 94.12 81 PRO A CA 1
ATOM 634 C C . PRO A 1 81 ? -28.733 2.689 11.662 1.00 94.12 81 PRO A C 1
ATOM 636 O O . PRO A 1 81 ? -29.251 3.551 12.365 1.00 94.12 81 PRO A O 1
ATOM 639 N N . TYR A 1 82 ? -28.110 1.622 12.169 1.00 94.81 82 TYR A N 1
ATOM 640 C CA . TYR A 1 82 ? -28.059 1.351 13.605 1.00 94.81 82 TYR A CA 1
ATOM 641 C C . TYR A 1 82 ? -27.276 2.429 14.374 1.00 94.81 82 TYR A C 1
ATOM 643 O O . TYR A 1 82 ? -27.745 2.936 15.388 1.00 94.81 82 TYR A O 1
ATOM 651 N N . LEU A 1 83 ? -26.119 2.864 13.859 1.00 95.88 83 LEU A N 1
ATOM 652 C CA . LEU A 1 83 ? -25.322 3.925 14.493 1.00 95.88 83 LEU A CA 1
ATOM 653 C C . LEU A 1 83 ? -26.055 5.271 14.477 1.00 95.88 83 LEU A C 1
ATOM 655 O O . LEU A 1 83 ? -26.035 6.004 15.469 1.00 95.88 83 LEU A O 1
ATOM 659 N N . ARG A 1 84 ? -26.737 5.573 13.364 1.00 95.69 84 ARG A N 1
ATOM 660 C CA . ARG A 1 84 ? -27.566 6.772 13.221 1.00 95.69 84 ARG A CA 1
ATOM 661 C C . ARG A 1 84 ? -28.675 6.799 14.268 1.00 95.69 84 ARG A C 1
ATOM 663 O O . ARG A 1 84 ? -28.837 7.806 14.948 1.00 95.69 84 ARG A O 1
ATOM 670 N N . GLN A 1 85 ? -29.376 5.679 14.436 1.00 94.50 85 GLN A N 1
ATOM 671 C CA . GLN A 1 85 ? -30.463 5.524 15.400 1.00 94.50 85 GLN A CA 1
ATOM 672 C C . GLN A 1 85 ? -29.994 5.784 16.840 1.00 94.50 85 GLN A C 1
ATOM 674 O O . GLN A 1 85 ? -30.635 6.548 17.562 1.00 94.50 85 GLN A O 1
ATOM 679 N N . LEU A 1 86 ? -28.848 5.218 17.245 1.00 94.94 86 LEU A N 1
ATOM 680 C CA . LEU A 1 86 ? -28.258 5.471 18.568 1.00 94.94 86 LEU A CA 1
ATOM 681 C C . LEU A 1 86 ? -27.934 6.957 18.769 1.00 94.94 86 LEU A C 1
ATOM 683 O O . LEU A 1 86 ? -28.217 7.525 19.828 1.00 94.94 86 LEU A O 1
ATOM 687 N N . ARG A 1 87 ? -27.368 7.607 17.741 1.00 95.75 87 ARG A N 1
ATOM 688 C CA . ARG A 1 87 ? -27.027 9.033 17.797 1.00 95.75 87 ARG A CA 1
ATOM 689 C C . ARG A 1 87 ? -28.267 9.917 17.889 1.00 95.75 87 ARG A C 1
ATOM 691 O O . ARG A 1 87 ? -28.289 10.840 18.701 1.00 95.75 87 ARG A O 1
ATOM 698 N N . GLU A 1 88 ? -29.280 9.655 17.073 1.00 95.88 88 GLU A N 1
ATOM 699 C CA . GLU A 1 88 ? -30.536 10.410 17.055 1.00 95.88 88 GLU A CA 1
ATOM 700 C C . GLU A 1 88 ? -31.289 10.283 18.383 1.00 95.88 88 GLU A C 1
ATOM 702 O O . GLU A 1 88 ? -31.746 11.296 18.914 1.00 95.88 88 GLU A O 1
ATOM 707 N N . ALA A 1 89 ? -31.330 9.085 18.976 1.00 94.81 89 ALA A N 1
ATOM 708 C CA . ALA A 1 89 ? -31.914 8.866 20.298 1.00 94.81 89 ALA A CA 1
ATOM 709 C C . ALA A 1 89 ? -31.195 9.685 21.386 1.00 94.81 89 ALA A C 1
ATOM 711 O O . ALA A 1 89 ? -31.843 10.396 22.158 1.00 94.81 89 ALA A O 1
ATOM 712 N N . ALA A 1 90 ? -29.857 9.657 21.418 1.00 94.56 90 ALA A N 1
ATOM 713 C CA . ALA A 1 90 ? -29.075 10.442 22.376 1.00 94.56 90 ALA A CA 1
ATOM 714 C C . ALA A 1 90 ? -29.304 11.957 22.209 1.00 94.56 90 ALA A C 1
ATOM 716 O O . ALA A 1 90 ? -29.525 12.675 23.189 1.00 94.56 90 ALA A O 1
ATOM 717 N N . VAL A 1 91 ? -29.314 12.450 20.964 1.00 95.25 91 VAL A N 1
ATOM 718 C CA . VAL A 1 91 ? -29.580 13.864 20.651 1.00 95.25 91 VAL A CA 1
ATOM 719 C C . VAL A 1 91 ? -30.994 14.266 21.073 1.00 95.25 91 VAL A C 1
ATOM 721 O O . VAL A 1 91 ? -31.158 15.322 21.687 1.00 95.25 91 VAL A O 1
ATOM 724 N N . LEU A 1 92 ? -32.000 13.426 20.811 1.00 95.62 92 LEU A N 1
ATOM 725 C CA . LEU A 1 92 ? -33.386 13.670 21.212 1.00 95.62 92 LEU A CA 1
ATOM 726 C C . LEU A 1 92 ? -33.508 13.835 22.726 1.00 95.62 92 LEU A C 1
ATOM 728 O O . LEU A 1 92 ? -34.189 14.757 23.184 1.00 95.62 92 LEU A O 1
ATOM 732 N N . ILE A 1 93 ? -32.835 12.985 23.505 1.00 93.88 93 ILE A N 1
ATOM 733 C CA . ILE A 1 93 ? -32.844 13.067 24.969 1.00 93.88 93 ILE A CA 1
ATOM 734 C C . ILE A 1 93 ? -32.229 14.392 25.432 1.00 93.88 93 ILE A C 1
ATOM 736 O O . ILE A 1 93 ? -32.865 15.132 26.183 1.00 93.88 93 ILE A O 1
ATOM 740 N N . ARG A 1 94 ? -31.026 14.732 24.947 1.00 94.50 94 ARG A N 1
ATOM 741 C CA . ARG A 1 94 ? -30.317 15.973 25.317 1.00 94.50 94 ARG A CA 1
ATOM 742 C C . ARG A 1 94 ? -31.125 17.223 24.956 1.00 94.50 94 ARG A C 1
ATOM 744 O O . ARG A 1 94 ? -31.248 18.138 25.769 1.00 94.50 94 ARG A O 1
ATOM 751 N N . GLN A 1 95 ? -31.712 17.255 23.760 1.00 95.25 95 GLN A N 1
ATOM 752 C CA . GLN A 1 95 ? -32.563 18.364 23.322 1.00 95.25 95 GLN A CA 1
ATOM 753 C C . GLN A 1 95 ? -33.832 18.468 24.172 1.00 95.25 95 GLN A C 1
ATOM 755 O O . GLN A 1 95 ? -34.173 19.561 24.623 1.00 95.25 95 GLN A O 1
ATOM 760 N N . SER A 1 96 ? -34.494 17.347 24.460 1.00 94.00 96 SER A N 1
ATOM 761 C CA . SER A 1 96 ? -35.709 17.324 25.284 1.00 94.00 96 SER A CA 1
ATOM 762 C C . SER A 1 96 ? -35.436 17.789 26.720 1.00 94.00 96 SER A C 1
ATOM 764 O O . SER A 1 96 ? -36.212 18.572 27.267 1.00 94.00 96 SER A O 1
ATOM 766 N N . LEU A 1 97 ? -34.294 17.400 27.300 1.00 92.31 97 LEU A N 1
ATOM 767 C CA . LEU A 1 97 ? -33.825 17.904 28.596 1.00 92.31 97 LEU A CA 1
ATOM 768 C C . LEU A 1 97 ? -33.618 19.424 28.572 1.00 92.31 97 LEU A C 1
ATOM 770 O O . LEU A 1 97 ? -34.099 20.121 29.462 1.00 92.31 97 LEU A O 1
ATOM 774 N N . SER A 1 98 ? -32.974 19.958 27.526 1.00 92.44 98 SER A N 1
ATOM 775 C CA . SER A 1 98 ? -32.765 21.411 27.385 1.00 92.44 98 SER A CA 1
ATOM 776 C C . SER A 1 98 ? -34.069 22.208 27.236 1.00 92.44 98 SER A C 1
ATOM 778 O O . SER A 1 98 ? -34.120 23.387 27.580 1.00 92.44 98 SER A O 1
ATOM 780 N N . GLN A 1 99 ? -35.132 21.559 26.755 1.00 93.81 99 GLN A N 1
ATOM 781 C CA . GLN A 1 99 ? -36.470 22.131 26.592 1.00 93.81 99 GLN A CA 1
ATOM 782 C C . GLN A 1 99 ? -37.366 21.938 27.830 1.00 93.81 99 GLN A C 1
ATOM 784 O O . GLN A 1 99 ? -38.511 22.384 27.820 1.00 93.81 99 GLN A O 1
ATOM 789 N N . GLY A 1 100 ? -36.877 21.281 28.890 1.00 90.25 100 GLY A N 1
ATOM 790 C CA . GLY A 1 100 ? -37.646 21.027 30.113 1.00 90.25 100 GLY A CA 1
ATOM 791 C C . GLY A 1 100 ? -38.725 19.945 29.974 1.00 90.25 100 GLY A C 1
ATOM 792 O O . GLY A 1 100 ? -39.672 19.922 30.759 1.00 90.25 100 GLY A O 1
ATOM 793 N N . VAL A 1 101 ? -38.610 19.060 28.980 1.00 91.12 101 VAL A N 1
ATOM 794 C CA . VAL A 1 101 ? -39.543 17.943 28.763 1.00 91.12 101 VAL A CA 1
ATOM 795 C C . VAL A 1 101 ? -39.417 16.924 29.901 1.00 91.12 101 VAL A C 1
ATOM 797 O O . VAL A 1 101 ? -38.316 16.605 30.352 1.00 91.12 101 VAL A O 1
ATOM 800 N N . SER A 1 102 ? -40.547 16.385 30.367 1.00 88.69 102 SER A N 1
ATOM 801 C CA . SER A 1 102 ? -40.554 15.420 31.473 1.00 88.69 102 SER A CA 1
ATOM 802 C C . SER A 1 102 ? -39.905 14.082 31.094 1.00 88.69 102 SER A C 1
ATOM 804 O O . SER A 1 102 ? -40.011 13.617 29.959 1.00 88.69 102 SER A O 1
ATOM 806 N N . ALA A 1 103 ? -39.295 13.398 32.065 1.00 87.31 103 ALA A N 1
ATOM 807 C CA . ALA A 1 103 ? -38.625 12.117 31.831 1.00 87.31 103 ALA A CA 1
ATOM 808 C C . ALA A 1 103 ? -39.566 11.020 31.280 1.00 87.31 103 ALA A C 1
ATOM 810 O O . ALA A 1 103 ? -39.140 10.209 30.459 1.00 87.31 103 ALA A O 1
ATOM 811 N N . SER A 1 104 ? -40.846 10.997 31.687 1.00 86.19 104 SER A N 1
ATOM 812 C CA . SER A 1 104 ? -41.825 10.040 31.137 1.00 86.19 104 SER A CA 1
ATOM 813 C C . SER A 1 104 ? -42.156 10.337 29.677 1.00 86.19 104 SER A C 1
ATOM 815 O O . SER A 1 104 ? -42.365 9.404 28.913 1.00 86.19 104 SER A O 1
ATOM 817 N N . GLU A 1 105 ? -42.204 11.609 29.284 1.00 88.06 105 GLU A N 1
ATOM 818 C CA . GLU A 1 105 ? -42.460 11.980 27.893 1.00 88.06 105 GLU A CA 1
ATOM 819 C C . GLU A 1 105 ? -41.253 11.656 27.003 1.00 88.06 105 GLU A C 1
ATOM 821 O O . GLU A 1 105 ? -41.425 11.140 25.902 1.00 88.06 105 GLU A O 1
ATOM 826 N N . ILE A 1 106 ? -40.027 11.864 27.502 1.00 89.12 106 ILE A N 1
ATOM 827 C CA . ILE A 1 106 ? -38.800 11.420 26.818 1.00 89.12 106 ILE A CA 1
ATOM 828 C C . ILE A 1 106 ? -38.821 9.899 26.626 1.00 89.12 106 ILE A C 1
ATOM 830 O O . ILE A 1 106 ? -38.568 9.422 25.524 1.00 89.12 106 ILE A O 1
ATOM 834 N N . PHE A 1 107 ? -39.173 9.141 27.669 1.00 87.94 107 PHE A N 1
ATOM 835 C CA . PHE A 1 107 ? -39.303 7.684 27.592 1.00 87.94 107 PHE A CA 1
ATOM 836 C C . PHE A 1 107 ? -40.293 7.240 26.506 1.00 87.94 107 PHE A C 1
ATOM 838 O O . PHE A 1 107 ? -40.004 6.321 25.744 1.00 87.94 107 PHE A O 1
ATOM 845 N N . ASP A 1 108 ? -41.453 7.893 26.416 1.00 87.69 108 ASP A N 1
ATOM 846 C CA . ASP A 1 108 ? -42.460 7.543 25.415 1.00 87.69 108 ASP A CA 1
ATOM 847 C C . ASP A 1 108 ? -41.995 7.872 23.987 1.00 87.69 108 ASP A C 1
ATOM 849 O O . ASP A 1 108 ? -42.234 7.067 23.089 1.00 87.69 108 ASP A O 1
ATOM 853 N N . ARG A 1 109 ? -41.250 8.971 23.784 1.00 90.25 109 ARG A N 1
ATOM 854 C CA . ARG A 1 109 ? -40.611 9.301 22.491 1.00 90.25 109 ARG A CA 1
ATOM 855 C C . ARG A 1 109 ? -39.534 8.292 22.084 1.00 90.25 109 ARG A C 1
ATOM 857 O O . ARG A 1 109 ? -39.347 8.035 20.901 1.00 90.25 109 ARG A O 1
ATOM 864 N N . LEU A 1 110 ? -38.829 7.693 23.045 1.00 89.25 110 LEU A N 1
ATOM 865 C CA . LEU A 1 110 ? -37.794 6.694 22.753 1.00 89.25 110 LEU A CA 1
ATOM 866 C C . LEU A 1 110 ? -38.356 5.369 22.218 1.00 89.25 110 LEU A C 1
ATOM 868 O O . LEU A 1 110 ? -37.598 4.578 21.667 1.00 89.25 110 LEU A O 1
ATOM 872 N N . ARG A 1 111 ? -39.671 5.129 22.304 1.00 85.31 111 ARG A N 1
ATOM 873 C CA . ARG A 1 111 ? -40.306 3.945 21.697 1.00 85.31 111 ARG A CA 1
ATOM 874 C C . ARG A 1 111 ? -40.228 3.926 20.172 1.00 85.31 111 ARG A C 1
ATOM 876 O O . ARG A 1 111 ? -40.335 2.850 19.592 1.00 85.31 111 ARG A O 1
ATOM 883 N N . ASP A 1 112 ? -40.000 5.079 19.546 1.00 87.56 112 ASP A N 1
ATOM 884 C CA . ASP A 1 112 ? -39.764 5.182 18.102 1.00 87.56 112 ASP A CA 1
ATOM 885 C C . ASP A 1 112 ? -38.390 4.604 17.690 1.00 87.56 112 ASP A C 1
ATOM 887 O O . ASP A 1 112 ? -38.092 4.472 16.503 1.00 87.56 112 ASP A O 1
ATOM 891 N N . PHE A 1 113 ? -37.563 4.205 18.666 1.00 87.19 113 PHE A N 1
ATOM 892 C CA . PHE A 1 113 ? -36.244 3.601 18.492 1.00 87.19 113 PHE A CA 1
ATOM 893 C C . PHE A 1 113 ? -36.269 2.146 19.018 1.00 87.19 113 PHE A C 1
ATOM 895 O O . PHE A 1 113 ? -35.894 1.896 20.163 1.00 87.19 113 PHE A O 1
ATOM 902 N N . PRO A 1 114 ? -36.743 1.164 18.226 1.00 77.56 114 PRO A N 1
ATOM 903 C CA . PRO A 1 114 ? -37.006 -0.196 18.716 1.00 77.56 114 PRO A CA 1
ATOM 904 C C . PRO A 1 114 ? -35.757 -0.998 19.108 1.00 77.56 114 PRO A C 1
ATOM 906 O O . PRO A 1 114 ? -35.857 -1.879 19.959 1.00 77.56 114 PRO A O 1
ATOM 909 N N . ASP A 1 115 ? -34.596 -0.696 18.523 1.00 82.06 115 ASP A N 1
ATOM 910 C CA . ASP A 1 115 ? -33.391 -1.530 18.643 1.00 82.06 115 ASP A CA 1
ATOM 911 C C . ASP A 1 115 ? -32.370 -0.981 19.650 1.00 82.06 115 ASP A C 1
ATOM 913 O O . ASP A 1 115 ? -31.192 -1.334 19.601 1.00 82.06 115 ASP A O 1
ATOM 917 N N . LEU A 1 116 ? -32.788 -0.104 20.572 1.00 84.06 116 LEU A N 1
ATOM 918 C CA . LEU A 1 116 ? -31.868 0.444 21.568 1.00 84.06 116 LEU A CA 1
ATOM 919 C C . LEU A 1 116 ? -31.322 -0.679 22.478 1.00 84.06 116 LEU A C 1
ATOM 921 O O . LEU A 1 116 ? -32.102 -1.402 23.100 1.00 84.06 116 LEU A O 1
ATOM 925 N N . PRO A 1 117 ? -29.990 -0.806 22.616 1.00 78.75 117 PRO A N 1
ATOM 926 C CA . PRO A 1 117 ? -29.362 -1.883 23.381 1.00 78.75 117 PRO A CA 1
ATOM 927 C C . PRO A 1 117 ? -29.512 -1.712 24.901 1.00 78.75 117 PRO A C 1
ATOM 929 O O . PRO A 1 117 ? -29.320 -2.658 25.666 1.00 78.75 117 PRO A O 1
ATOM 932 N N . ILE A 1 118 ? -29.868 -0.506 25.352 1.00 79.06 118 ILE A N 1
ATOM 933 C CA . ILE A 1 118 ? -29.967 -0.154 26.768 1.00 79.06 118 ILE A CA 1
ATOM 934 C C . ILE A 1 118 ? -31.351 -0.475 27.342 1.00 79.06 118 ILE A C 1
ATOM 936 O O . ILE A 1 118 ? -32.390 -0.274 26.711 1.00 79.06 118 ILE A O 1
ATOM 940 N N . LYS A 1 119 ? -31.384 -0.940 28.595 1.00 73.44 119 LYS A N 1
ATOM 941 C CA . LYS A 1 119 ? -32.637 -1.223 29.310 1.00 73.44 119 LYS A CA 1
ATOM 942 C C . LYS A 1 119 ? -33.217 0.055 29.902 1.00 73.44 119 LYS A C 1
ATOM 944 O O . LYS A 1 119 ? -33.030 0.359 31.079 1.00 73.44 119 LYS A O 1
ATOM 949 N N . ILE A 1 120 ? -33.968 0.789 29.093 1.00 71.06 120 ILE A N 1
ATOM 950 C CA . ILE A 1 120 ? -34.647 2.000 29.549 1.00 71.06 120 ILE A CA 1
ATOM 951 C C . ILE A 1 120 ? -35.848 1.603 30.416 1.00 71.06 120 ILE A C 1
ATOM 953 O O . ILE A 1 120 ? -36.754 0.903 29.968 1.00 71.06 120 ILE A O 1
ATOM 957 N N . SER A 1 121 ? -35.851 2.036 31.677 1.00 69.50 121 SER A N 1
ATOM 958 C CA . SER A 1 121 ? -36.958 1.805 32.614 1.00 69.50 121 SER A CA 1
ATOM 959 C C . SER A 1 121 ? -37.780 3.074 32.775 1.00 69.50 121 SER A C 1
ATOM 961 O O . SER A 1 121 ? -37.227 4.173 32.801 1.00 69.50 121 SER A O 1
ATOM 963 N N . ARG A 1 122 ? -39.105 2.935 32.898 1.00 68.19 122 ARG A N 1
ATOM 964 C CA . ARG A 1 122 ? -39.987 4.094 33.042 1.00 68.19 122 ARG A CA 1
ATOM 965 C C . ARG A 1 122 ? -39.651 4.853 34.339 1.00 68.19 122 ARG A C 1
ATOM 967 O O . ARG A 1 122 ? -39.658 4.235 35.407 1.00 68.19 122 ARG A O 1
ATOM 974 N N . PRO A 1 123 ? -39.421 6.176 34.282 1.00 61.78 123 PRO A N 1
ATOM 975 C CA . PRO A 1 123 ? -39.196 6.985 35.476 1.00 61.78 123 PRO A CA 1
ATOM 976 C C . PRO A 1 123 ? -40.374 6.846 36.444 1.00 61.78 123 PRO A C 1
ATOM 978 O O . PRO A 1 123 ? -41.527 7.010 36.043 1.00 61.78 123 PRO A O 1
ATOM 981 N N . GLY A 1 124 ? -40.091 6.512 37.704 1.00 56.41 124 GLY A N 1
ATOM 982 C CA . GLY A 1 124 ? -41.110 6.334 38.741 1.00 56.41 124 GLY A CA 1
ATOM 983 C C . GLY A 1 124 ? -41.738 4.937 38.845 1.00 56.41 124 GLY A C 1
ATOM 984 O O . GLY A 1 124 ? -42.637 4.760 39.666 1.00 56.41 124 GLY A O 1
ATOM 985 N N . SER A 1 125 ? -41.285 3.921 38.090 1.00 49.00 125 SER A N 1
ATOM 986 C CA . SER A 1 125 ? -41.646 2.535 38.426 1.00 49.00 125 SER A CA 1
ATOM 987 C C . SER A 1 125 ? -40.806 2.072 39.619 1.00 49.00 125 SER A C 1
ATOM 989 O O . SER A 1 125 ? -39.650 1.680 39.458 1.00 49.00 125 SER A O 1
ATOM 991 N N . ALA A 1 126 ? -41.362 2.135 40.829 1.00 38.75 126 ALA A N 1
ATOM 992 C CA . ALA A 1 126 ? -40.766 1.445 41.967 1.00 38.75 126 ALA A CA 1
ATOM 993 C C . ALA A 1 126 ? -40.606 -0.050 41.621 1.00 38.75 126 ALA A C 1
ATOM 995 O O . ALA A 1 126 ? -41.492 -0.610 40.962 1.00 38.75 126 ALA A O 1
ATOM 996 N N . PRO A 1 127 ? -39.521 -0.724 42.046 1.00 36.72 127 PRO A N 1
ATOM 997 C CA . PRO A 1 127 ? -39.490 -2.174 41.983 1.00 36.72 127 PRO A CA 1
ATOM 998 C C . PRO A 1 127 ? -40.695 -2.679 42.777 1.00 36.72 127 PRO A C 1
ATOM 1000 O O . PRO A 1 127 ? -40.862 -2.324 43.944 1.00 36.72 127 PRO A O 1
ATOM 1003 N N . ILE A 1 128 ? -41.555 -3.476 42.142 1.00 36.06 128 ILE A N 1
ATOM 1004 C CA . ILE A 1 128 ? -42.586 -4.224 42.858 1.00 36.06 128 ILE A CA 1
ATOM 1005 C C . ILE A 1 128 ? -41.822 -5.245 43.701 1.00 36.06 128 ILE A C 1
ATOM 1007 O O . ILE A 1 128 ? -41.520 -6.349 43.251 1.00 36.06 128 ILE A O 1
ATOM 1011 N N . THR A 1 129 ? -41.433 -4.857 44.911 1.00 35.19 129 THR A N 1
ATOM 1012 C CA . THR A 1 129 ? -41.030 -5.807 45.933 1.00 35.19 129 THR A CA 1
ATOM 1013 C C . THR A 1 129 ? -42.272 -6.623 46.248 1.00 35.19 129 THR A C 1
ATOM 1015 O O . THR A 1 129 ? -43.267 -6.118 46.765 1.00 35.19 129 THR A O 1
ATOM 1018 N N . SER A 1 130 ? -42.252 -7.903 45.883 1.00 36.53 130 SER A N 1
ATOM 1019 C CA . SER A 1 130 ? -43.212 -8.868 46.398 1.00 36.53 130 SER A CA 1
ATOM 1020 C C . SER A 1 130 ? -43.017 -8.933 47.912 1.00 36.53 130 SER A C 1
ATOM 1022 O O . SER A 1 130 ? -42.126 -9.630 48.402 1.00 36.53 130 SER A O 1
ATOM 1024 N N . ALA A 1 131 ? -43.802 -8.148 48.646 1.00 34.19 131 ALA A N 1
ATOM 1025 C CA . ALA A 1 131 ? -43.846 -8.173 50.094 1.00 34.19 131 ALA A CA 1
ATOM 1026 C C . ALA A 1 131 ? -44.421 -9.524 50.539 1.00 34.19 131 ALA A C 1
ATOM 1028 O O . ALA A 1 131 ? -45.631 -9.695 50.672 1.00 34.19 131 ALA A O 1
ATOM 1029 N N . PHE A 1 132 ? -43.544 -10.503 50.750 1.00 38.97 132 PHE A N 1
ATOM 1030 C CA . PHE A 1 132 ? -43.841 -11.582 51.676 1.00 38.97 132 PHE A CA 1
ATOM 1031 C C . PHE A 1 132 ? -43.792 -11.000 53.088 1.00 38.97 132 PHE A C 1
ATOM 1033 O O . PHE A 1 132 ? -42.821 -10.360 53.486 1.00 38.97 132 PHE A O 1
ATOM 1040 N N . SER A 1 133 ? -44.890 -11.191 53.812 1.00 47.81 133 SER A N 1
ATOM 1041 C CA . SER A 1 133 ? -45.119 -10.712 55.169 1.00 47.81 133 SER A CA 1
ATOM 1042 C C . SER A 1 133 ? -44.020 -11.161 56.134 1.00 47.81 133 SER A C 1
ATOM 1044 O O . SER A 1 133 ? -43.855 -12.362 56.358 1.00 47.81 133 SER A O 1
ATOM 1046 N N . ALA A 1 134 ? -43.359 -10.209 56.787 1.00 35.25 134 ALA A N 1
ATOM 1047 C CA . ALA A 1 134 ? -42.595 -10.456 58.001 1.00 35.25 134 ALA A CA 1
ATOM 1048 C C . ALA A 1 134 ? -43.191 -9.623 59.146 1.00 35.25 134 ALA A C 1
ATOM 1050 O O . ALA A 1 134 ? -43.021 -8.416 59.211 1.00 35.25 134 ALA A O 1
ATOM 1051 N N . SER A 1 135 ? -43.958 -10.331 59.982 1.00 49.84 135 SER A N 1
ATOM 1052 C CA . SER A 1 135 ? -44.130 -10.189 61.433 1.00 49.84 135 SER A CA 1
ATOM 1053 C C . SER A 1 135 ? -44.209 -8.787 62.065 1.00 49.84 135 SER A C 1
ATOM 1055 O O . SER A 1 135 ? -43.238 -8.039 62.098 1.00 49.84 135 SER A O 1
ATOM 1057 N N . ALA A 1 136 ? -45.325 -8.545 62.765 1.00 53.81 136 ALA A N 1
ATOM 1058 C CA . ALA A 1 136 ? -45.641 -7.412 63.650 1.00 53.81 136 ALA A CA 1
ATOM 1059 C C . ALA A 1 136 ? -44.665 -7.174 64.835 1.00 53.81 136 ALA A C 1
ATOM 1061 O O . ALA A 1 136 ? -44.978 -6.442 65.771 1.00 53.81 136 ALA A O 1
ATOM 1062 N N . ILE A 1 137 ? -43.493 -7.811 64.825 1.00 56.03 137 ILE A N 1
ATOM 1063 C CA . ILE A 1 137 ? -42.453 -7.701 65.851 1.00 56.03 137 ILE A CA 1
ATOM 1064 C C . ILE A 1 137 ? -41.427 -6.610 65.478 1.00 56.03 137 ILE A C 1
ATOM 1066 O O . ILE A 1 137 ? -40.918 -5.946 66.379 1.00 56.03 137 ILE A O 1
ATOM 1070 N N . ASP A 1 138 ? -41.190 -6.341 64.185 1.00 49.53 138 ASP A N 1
ATOM 1071 C CA . ASP A 1 138 ? -40.257 -5.282 63.741 1.00 49.53 138 ASP A CA 1
ATOM 1072 C C . ASP A 1 138 ? -40.835 -3.863 63.893 1.00 49.53 138 ASP A C 1
ATOM 1074 O O . ASP A 1 138 ? -40.102 -2.909 64.153 1.00 49.53 138 ASP A O 1
ATOM 1078 N N . GLU A 1 139 ? -42.160 -3.722 63.828 1.00 51.72 139 GLU A N 1
ATOM 1079 C CA . GLU A 1 139 ? -42.856 -2.435 63.985 1.00 51.72 139 GLU A CA 1
ATOM 1080 C C . GLU A 1 139 ? -42.842 -1.933 65.447 1.00 51.72 139 GLU A C 1
ATOM 1082 O O . GLU A 1 139 ? -42.906 -0.733 65.711 1.00 51.72 139 GLU A O 1
ATOM 1087 N N . LEU A 1 140 ? -42.673 -2.842 66.417 1.00 50.88 140 LEU A N 1
ATOM 1088 C CA . LEU A 1 140 ? -42.530 -2.503 67.840 1.00 50.88 140 LEU A CA 1
ATOM 1089 C C . LEU A 1 140 ? -41.095 -2.115 68.232 1.00 50.88 140 LEU A C 1
ATOM 1091 O O . LEU A 1 140 ? -40.902 -1.460 69.257 1.00 50.88 140 LEU A O 1
ATOM 1095 N N . LEU A 1 141 ? -40.093 -2.474 67.423 1.00 46.66 141 LEU A N 1
ATOM 1096 C CA . LEU A 1 141 ? -38.687 -2.115 67.647 1.00 46.66 141 LEU A CA 1
ATOM 1097 C C . LEU A 1 141 ? -38.301 -0.776 66.998 1.00 46.66 141 LEU A C 1
ATOM 1099 O O . LEU A 1 141 ? -37.330 -0.154 67.427 1.00 46.66 141 LEU A O 1
ATOM 1103 N N . SER A 1 142 ? -39.080 -0.274 66.033 1.00 47.56 142 SER A N 1
ATOM 1104 C CA . SER A 1 142 ? -38.811 1.005 65.354 1.00 47.56 142 SER A CA 1
ATOM 1105 C C . SER A 1 142 ? -39.322 2.248 66.096 1.00 47.56 142 SER A C 1
ATOM 1107 O O . SER A 1 142 ? -38.989 3.365 65.711 1.00 47.56 142 SER A O 1
ATOM 1109 N N . MET A 1 143 ? -40.107 2.093 67.168 1.00 52.19 143 MET A N 1
ATOM 1110 C CA . MET A 1 143 ? -40.607 3.220 67.977 1.00 52.19 143 MET A CA 1
ATOM 1111 C C . MET A 1 143 ? -39.595 3.764 69.004 1.00 52.19 143 MET A C 1
ATOM 1113 O O . MET A 1 143 ? -39.886 4.756 69.672 1.00 52.19 143 MET A O 1
ATOM 1117 N N . VAL A 1 144 ? -38.404 3.163 69.132 1.00 48.78 144 VAL A N 1
ATOM 1118 C CA . VAL A 1 144 ? -37.360 3.602 70.078 1.00 48.78 144 VAL A CA 1
ATOM 1119 C C . VAL A 1 144 ? -36.049 3.897 69.342 1.00 48.78 144 VAL A C 1
ATOM 1121 O O . VAL A 1 144 ? -35.056 3.197 69.499 1.00 48.78 144 VAL A O 1
ATOM 1124 N N . ALA A 1 145 ? -36.025 4.965 68.545 1.00 38.72 145 ALA A N 1
ATOM 1125 C CA . ALA A 1 145 ? -34.786 5.648 68.164 1.00 38.72 145 ALA A CA 1
ATOM 1126 C C . ALA A 1 145 ? -35.078 7.113 67.794 1.00 38.72 145 ALA A C 1
ATOM 1128 O O . ALA A 1 145 ? -35.977 7.408 67.012 1.00 38.72 145 ALA A O 1
ATOM 1129 N N . ALA A 1 146 ? -34.333 8.029 68.411 1.00 38.59 146 ALA A N 1
ATOM 1130 C CA . ALA A 1 146 ? -34.453 9.479 68.263 1.00 38.59 146 ALA A CA 1
ATOM 1131 C C . ALA A 1 146 ? -33.694 10.009 67.009 1.00 38.59 146 ALA A C 1
ATOM 1133 O O . ALA A 1 146 ? -33.222 9.215 66.199 1.00 38.59 146 ALA A O 1
ATOM 1134 N N . PRO A 1 147 ? -33.628 11.338 66.791 1.00 39.94 147 PRO A N 1
ATOM 1135 C CA . PRO A 1 147 ? -34.028 12.004 65.558 1.00 39.94 147 PRO A CA 1
ATOM 1136 C C . PRO A 1 147 ? -32.991 11.984 64.416 1.00 39.94 147 PRO A C 1
ATOM 1138 O O . PRO A 1 147 ? -31.791 12.143 64.619 1.00 39.94 147 PRO A O 1
ATOM 1141 N N . SER A 1 148 ? -33.532 11.890 63.199 1.00 41.25 148 SER A N 1
ATOM 1142 C CA . SER A 1 148 ? -33.113 12.531 61.943 1.00 41.25 148 SER A CA 1
ATOM 1143 C C . SER A 1 148 ? -31.618 12.806 61.732 1.00 41.25 148 SER A C 1
ATOM 1145 O O . SER A 1 148 ? -31.143 13.932 61.887 1.00 41.25 148 SER A O 1
ATOM 1147 N N . THR A 1 149 ? -30.895 11.811 61.225 1.00 34.09 149 THR A N 1
ATOM 1148 C CA . THR A 1 149 ? -29.735 12.069 60.358 1.00 34.09 149 THR A CA 1
ATOM 1149 C C . THR A 1 149 ? -30.274 12.478 58.979 1.00 34.09 149 THR A C 1
ATOM 1151 O O . THR A 1 149 ? -31.207 11.825 58.504 1.00 34.09 149 THR A O 1
ATOM 1154 N N . PRO A 1 150 ? -29.776 13.549 58.328 1.00 36.88 150 PRO A N 1
ATOM 1155 C CA . PRO A 1 150 ? -30.236 13.901 56.991 1.00 36.88 150 PRO A CA 1
ATOM 1156 C C . PRO A 1 150 ? -29.987 12.718 56.060 1.00 36.88 150 PRO A C 1
ATOM 1158 O O . PRO A 1 150 ? -28.907 12.123 56.066 1.00 36.88 150 PRO A O 1
ATOM 1161 N N . ALA A 1 151 ? -31.029 12.365 55.311 1.00 33.75 151 ALA A N 1
ATOM 1162 C CA . ALA A 1 151 ? -31.004 11.302 54.330 1.00 33.75 151 ALA A CA 1
ATOM 1163 C C . ALA A 1 151 ? -29.741 11.417 53.467 1.00 33.75 151 ALA A C 1
ATOM 1165 O O . ALA A 1 151 ? -29.506 12.430 52.808 1.00 33.75 151 ALA A O 1
ATOM 1166 N N . SER A 1 152 ? -28.932 10.359 53.468 1.00 32.84 152 SER A N 1
ATOM 1167 C CA . SER A 1 152 ? -28.060 10.099 52.327 1.00 32.84 152 SER A CA 1
ATOM 1168 C C . SER A 1 152 ? -28.950 10.018 51.083 1.00 32.84 152 SER A C 1
ATOM 1170 O O . SER A 1 152 ? -30.039 9.445 51.190 1.00 32.84 152 SER A O 1
ATOM 1172 N N . PRO A 1 153 ? -28.555 10.599 49.936 1.00 38.41 153 PRO A N 1
ATOM 1173 C CA . PRO A 1 153 ? -29.390 10.580 48.747 1.00 38.41 153 PRO A CA 1
ATOM 1174 C C . PRO A 1 153 ? -29.660 9.122 48.382 1.00 38.41 153 PRO A C 1
ATOM 1176 O O . PRO A 1 153 ? -28.756 8.337 48.097 1.00 38.41 153 PRO A O 1
ATOM 1179 N N . SER A 1 154 ? -30.930 8.763 48.493 1.00 35.69 154 SER A N 1
ATOM 1180 C CA . SER A 1 154 ? -31.490 7.484 48.112 1.00 35.69 154 SER A CA 1
ATOM 1181 C C . SER A 1 154 ? -31.187 7.195 46.646 1.00 35.69 154 SER A C 1
ATOM 1183 O O . SER A 1 154 ? -31.359 8.072 45.810 1.00 35.69 154 SER A O 1
ATOM 1185 N N . GLY A 1 155 ? -30.769 5.956 46.376 1.00 36.59 155 GLY A N 1
ATOM 1186 C CA . GLY A 1 155 ? -31.030 5.193 45.154 1.00 36.59 155 GLY A CA 1
ATOM 1187 C C . GLY A 1 155 ? -30.912 5.928 43.820 1.00 36.59 155 GLY A C 1
ATOM 1188 O O . GLY A 1 155 ? -31.787 6.687 43.442 1.00 36.59 155 GLY A O 1
ATOM 1189 N N . SER A 1 156 ? -29.870 5.581 43.067 1.00 42.59 156 SER A N 1
ATOM 1190 C CA . SER A 1 156 ? -29.709 5.789 41.625 1.00 42.59 156 SER A CA 1
ATOM 1191 C C . SER A 1 156 ? -31.027 5.748 40.820 1.00 42.59 156 SER A C 1
ATOM 1193 O O . SER A 1 156 ? -31.382 4.712 40.259 1.00 42.59 156 SER A O 1
ATOM 1195 N N . GLU A 1 157 ? -31.723 6.878 40.698 1.00 50.34 157 GLU A N 1
ATOM 1196 C CA . GLU A 1 157 ? -32.827 7.022 39.752 1.00 50.34 157 GLU A CA 1
ATOM 1197 C C . GLU A 1 157 ? -32.259 7.040 38.325 1.00 50.34 157 GLU A C 1
ATOM 1199 O O . GLU A 1 157 ? -31.232 7.667 38.041 1.00 50.34 157 GLU A O 1
ATOM 1204 N N . ALA A 1 158 ? -32.892 6.298 37.421 1.00 60.28 158 ALA A N 1
ATOM 1205 C CA . ALA A 1 158 ? -32.596 6.339 35.997 1.00 60.28 158 ALA A CA 1
ATOM 1206 C C . ALA A 1 158 ? -32.971 7.731 35.453 1.00 60.28 158 ALA A C 1
ATOM 1208 O O . ALA A 1 158 ? -34.128 7.975 35.113 1.00 60.28 158 ALA A O 1
ATOM 1209 N N . SER A 1 159 ? -32.017 8.666 35.443 1.00 82.62 159 SER A N 1
ATOM 1210 C CA . SER A 1 159 ? -32.212 9.992 34.858 1.00 82.62 159 SER A CA 1
ATOM 1211 C C . SER A 1 159 ? -32.088 9.911 33.331 1.00 82.62 159 SER A C 1
ATOM 1213 O O . SER A 1 159 ? -31.258 9.148 32.831 1.00 82.62 159 SER A O 1
ATOM 1215 N N . PRO A 1 160 ? -32.858 10.703 32.560 1.00 86.31 160 PRO A N 1
ATOM 1216 C CA . PRO A 1 160 ? -32.699 10.765 31.106 1.00 86.31 160 PRO A CA 1
ATOM 1217 C C . PRO A 1 160 ? -31.266 11.096 30.672 1.00 86.31 160 PRO A C 1
ATOM 1219 O O . PRO A 1 160 ? -30.790 10.583 29.667 1.00 86.31 160 PRO A O 1
ATOM 1222 N N . GLU A 1 161 ? -30.542 11.888 31.464 1.00 89.94 161 GLU A N 1
ATOM 1223 C CA . GLU A 1 161 ? -29.122 12.192 31.242 1.00 89.94 161 GLU A CA 1
ATOM 1224 C C . GLU A 1 161 ? -28.274 10.918 31.165 1.00 89.94 161 GLU A C 1
ATOM 1226 O O . GLU A 1 161 ? -27.504 10.761 30.222 1.00 89.94 161 GLU A O 1
ATOM 1231 N N . ARG A 1 162 ? -28.494 9.967 32.084 1.00 89.62 162 ARG A N 1
ATOM 1232 C CA . ARG A 1 162 ? -27.794 8.676 32.088 1.00 89.62 162 ARG A CA 1
ATOM 1233 C C . ARG A 1 162 ? -28.114 7.837 30.860 1.00 89.62 162 ARG A C 1
ATOM 1235 O O . ARG A 1 162 ? -27.216 7.179 30.355 1.00 89.62 162 ARG A O 1
ATOM 1242 N N . TRP A 1 163 ? -29.351 7.870 30.358 1.00 91.25 163 TRP A N 1
ATOM 1243 C CA . TRP A 1 163 ? -29.693 7.163 29.117 1.00 91.25 163 TRP A CA 1
ATOM 1244 C C . TRP A 1 163 ? -28.921 7.730 27.926 1.00 91.25 163 TRP A C 1
ATOM 1246 O O . TRP A 1 163 ? -28.405 6.967 27.117 1.00 91.25 163 TRP A O 1
ATOM 1256 N N . ALA A 1 164 ? -28.813 9.059 27.825 1.00 92.50 164 ALA A N 1
ATOM 1257 C CA . ALA A 1 164 ? -28.023 9.694 26.773 1.00 92.50 164 ALA A CA 1
ATOM 1258 C C . ALA A 1 164 ? -26.533 9.341 26.895 1.00 92.50 164 ALA A C 1
ATOM 1260 O O . ALA A 1 164 ? -25.922 8.966 25.896 1.00 92.50 164 ALA A O 1
ATOM 1261 N N . ASP A 1 165 ? -25.976 9.405 28.108 1.00 93.00 165 ASP A N 1
ATOM 1262 C CA . ASP A 1 165 ? -24.580 9.039 28.374 1.00 93.00 165 ASP A CA 1
ATOM 1263 C C . ASP A 1 165 ? -24.305 7.564 28.016 1.00 93.00 165 ASP A C 1
ATOM 1265 O O . ASP A 1 165 ? -23.293 7.253 27.390 1.00 93.00 165 ASP A O 1
ATOM 1269 N N . GLU A 1 166 ? -25.215 6.646 28.361 1.00 93.06 166 GLU A N 1
ATOM 1270 C CA . GLU A 1 166 ? -25.088 5.211 28.074 1.00 93.06 166 GLU A CA 1
ATOM 1271 C C . GLU A 1 166 ? -25.189 4.910 26.568 1.00 93.06 166 GLU A C 1
ATOM 1273 O O . GLU A 1 166 ? -24.436 4.082 26.050 1.00 93.06 166 GLU A O 1
ATOM 1278 N N . LEU A 1 167 ? -26.058 5.618 25.835 1.00 94.19 167 LEU A N 1
ATOM 1279 C CA . LEU A 1 167 ? -26.135 5.529 24.372 1.00 94.19 167 LEU A CA 1
ATOM 1280 C C . LEU A 1 167 ? -24.856 6.041 23.701 1.00 94.19 167 LEU A C 1
ATOM 1282 O O . LEU A 1 167 ? -24.336 5.383 22.800 1.00 94.19 167 LEU A O 1
ATOM 1286 N N . GLU A 1 168 ? -24.326 7.187 24.138 1.00 95.31 168 GLU A N 1
ATOM 1287 C CA . GLU A 1 168 ? -23.074 7.740 23.606 1.00 95.31 168 GLU A CA 1
ATOM 1288 C C . GLU A 1 168 ? -21.881 6.827 23.930 1.00 95.31 168 GLU A C 1
ATOM 1290 O O . GLU A 1 168 ? -21.052 6.580 23.053 1.00 95.31 168 GLU A O 1
ATOM 1295 N N . ALA A 1 169 ? -21.832 6.241 25.130 1.00 95.25 169 ALA A N 1
ATOM 1296 C CA . ALA A 1 169 ? -20.817 5.258 25.515 1.00 95.25 169 ALA A CA 1
ATOM 1297 C C . ALA A 1 169 ? -20.917 3.951 24.707 1.00 95.25 169 ALA A C 1
ATOM 1299 O O . ALA A 1 169 ? -19.899 3.371 24.310 1.00 95.25 169 ALA A O 1
ATOM 1300 N N . THR A 1 170 ? -22.139 3.496 24.419 1.00 95.38 170 THR A N 1
ATOM 1301 C CA . THR A 1 170 ? -22.390 2.336 23.552 1.00 95.38 170 THR A CA 1
ATOM 1302 C C . THR A 1 170 ? -21.919 2.620 22.130 1.00 95.38 170 THR A C 1
ATOM 1304 O O . THR A 1 170 ? -21.175 1.827 21.551 1.00 95.38 170 THR A O 1
ATOM 1307 N N . LEU A 1 171 ? -22.271 3.788 21.586 1.00 96.12 171 LEU A N 1
ATOM 1308 C CA . LEU A 1 171 ? -21.841 4.226 20.261 1.00 96.12 171 LEU A CA 1
ATOM 1309 C C . LEU A 1 171 ? -20.312 4.342 20.172 1.00 96.12 171 LEU A C 1
ATOM 1311 O O . LEU A 1 171 ? -19.721 3.822 19.228 1.00 96.12 171 LEU A O 1
ATOM 1315 N N . ALA A 1 172 ? -19.661 4.934 21.177 1.00 96.81 172 ALA A N 1
ATOM 1316 C CA . ALA A 1 172 ? -18.203 4.997 21.285 1.00 96.81 172 ALA A CA 1
ATOM 1317 C C . ALA A 1 172 ? -17.564 3.596 21.275 1.00 96.81 172 ALA A C 1
ATOM 1319 O O . ALA A 1 172 ? -16.591 3.355 20.560 1.00 96.81 172 ALA A O 1
ATOM 1320 N N . SER A 1 173 ? -18.148 2.650 22.018 1.00 96.62 173 SER A N 1
ATOM 1321 C CA . SER A 1 173 ? -17.677 1.260 22.085 1.00 96.62 173 SER A CA 1
ATOM 1322 C C . SER A 1 173 ? -17.817 0.528 20.750 1.00 96.62 173 SER A C 1
ATOM 1324 O O . SER A 1 173 ? -16.935 -0.248 20.376 1.00 96.62 173 SER A O 1
ATOM 1326 N N . ILE A 1 174 ? -18.902 0.774 20.011 1.00 97.12 174 ILE A N 1
ATOM 1327 C CA . ILE A 1 174 ? -19.101 0.204 18.673 1.00 97.12 174 ILE A CA 1
ATOM 1328 C C . ILE A 1 174 ? -18.097 0.804 17.684 1.00 97.12 174 ILE A C 1
ATOM 1330 O O . ILE A 1 174 ? -17.434 0.053 16.973 1.00 97.12 174 ILE A O 1
ATOM 1334 N N . LEU A 1 175 ? -17.931 2.130 17.667 1.00 97.38 175 LEU A N 1
ATOM 1335 C CA . LEU A 1 175 ? -16.975 2.807 16.782 1.00 97.38 175 LEU A CA 1
ATOM 1336 C C . LEU A 1 175 ? -15.542 2.336 17.031 1.00 97.38 175 LEU A C 1
ATOM 1338 O O . LEU A 1 175 ? -14.841 2.013 16.074 1.00 97.38 175 LEU A O 1
ATOM 1342 N N . PHE A 1 176 ? -15.136 2.208 18.298 1.00 96.69 176 PHE A N 1
ATOM 1343 C CA . PHE A 1 176 ? -13.841 1.641 18.669 1.00 96.69 176 PHE A CA 1
ATOM 1344 C C . PHE A 1 176 ? -13.638 0.237 18.082 1.00 96.69 176 PHE A C 1
ATOM 1346 O O . PHE A 1 176 ? -12.574 -0.050 17.533 1.00 96.69 176 PHE A O 1
ATOM 1353 N N . ARG A 1 177 ? -14.655 -0.633 18.163 1.00 96.75 177 ARG A N 1
ATOM 1354 C CA . ARG A 1 177 ? -14.599 -1.992 17.599 1.00 96.75 177 ARG A CA 1
ATOM 1355 C C . ARG A 1 177 ? -14.535 -1.986 16.076 1.00 96.75 177 ARG A C 1
ATOM 1357 O O . ARG A 1 177 ? -13.794 -2.787 15.529 1.00 96.75 177 ARG A O 1
ATOM 1364 N N . ILE A 1 178 ? -15.254 -1.080 15.412 1.00 96.75 178 ILE A N 1
ATOM 1365 C CA . ILE A 1 178 ? -15.215 -0.940 13.950 1.00 96.75 178 ILE A CA 1
ATOM 1366 C C . ILE A 1 178 ? -13.817 -0.526 13.481 1.00 96.75 178 ILE A C 1
ATOM 1368 O O . ILE A 1 178 ? -13.235 -1.207 12.644 1.00 96.75 178 ILE A O 1
ATOM 1372 N N . VAL A 1 179 ? -13.239 0.545 14.039 1.00 95.44 179 VAL A N 1
ATOM 1373 C CA . VAL A 1 179 ? -11.899 1.007 13.615 1.00 95.44 179 VAL A CA 1
ATOM 1374 C C . VAL A 1 179 ? -10.780 0.041 14.030 1.00 95.44 179 VAL A C 1
ATOM 1376 O O . VAL A 1 179 ? -9.689 0.046 13.458 1.00 95.44 179 VAL A O 1
ATOM 1379 N N . SER A 1 180 ? -11.045 -0.798 15.036 1.00 94.88 180 SER A N 1
ATOM 1380 C CA . SER A 1 180 ? -10.118 -1.835 15.493 1.00 94.88 180 SER A CA 1
ATOM 1381 C C . SER A 1 180 ? -10.299 -3.179 14.800 1.00 94.88 180 SER A C 1
ATOM 1383 O O . SER A 1 180 ? -9.496 -4.075 15.047 1.00 94.88 180 SER A O 1
ATOM 1385 N N . ASP A 1 181 ? -11.315 -3.340 13.951 1.00 96.00 181 ASP A N 1
ATOM 1386 C CA . ASP A 1 181 ? -11.481 -4.556 13.164 1.00 96.00 181 ASP A CA 1
ATOM 1387 C C . ASP A 1 181 ? -10.354 -4.675 12.130 1.00 96.00 181 ASP A C 1
ATOM 1389 O O . ASP A 1 181 ? -10.077 -3.746 11.369 1.00 96.00 181 ASP A O 1
ATOM 1393 N N . ASP A 1 182 ? -9.702 -5.837 12.098 1.00 93.81 182 ASP A N 1
ATOM 1394 C CA . ASP A 1 182 ? -8.520 -6.076 11.268 1.00 93.81 182 ASP A CA 1
ATOM 1395 C C . ASP A 1 182 ? -8.836 -5.934 9.771 1.00 93.81 182 ASP A C 1
ATOM 1397 O O . ASP A 1 182 ? -8.038 -5.375 9.014 1.00 93.81 182 ASP A O 1
ATOM 1401 N N . SER A 1 183 ? -10.005 -6.414 9.333 1.00 94.00 183 SER A N 1
ATOM 1402 C CA . SER A 1 183 ? -10.404 -6.347 7.926 1.00 94.00 183 SER A CA 1
ATOM 1403 C C . SER A 1 183 ? -10.737 -4.917 7.518 1.00 94.00 183 SER A C 1
ATOM 1405 O O . SER A 1 183 ? -10.307 -4.478 6.449 1.00 94.00 183 SER A O 1
ATOM 1407 N N . PHE A 1 184 ? -11.486 -4.192 8.353 1.00 95.94 184 PHE A N 1
ATOM 1408 C CA . PHE A 1 184 ? -11.831 -2.792 8.108 1.00 95.94 184 PHE A CA 1
ATOM 1409 C C . PHE A 1 184 ? -10.581 -1.908 8.087 1.00 95.94 184 PHE A C 1
ATOM 1411 O O . PHE A 1 184 ? -10.372 -1.151 7.138 1.00 95.94 184 PHE A O 1
ATOM 1418 N N . ARG A 1 185 ? -9.708 -2.051 9.091 1.00 95.62 185 ARG A N 1
ATOM 1419 C CA . ARG A 1 185 ? -8.482 -1.256 9.223 1.00 95.62 185 ARG A CA 1
ATOM 1420 C C . ARG A 1 185 ? -7.533 -1.478 8.051 1.00 95.62 185 ARG A C 1
ATOM 1422 O O . ARG A 1 185 ? -7.048 -0.501 7.488 1.00 95.62 185 ARG A O 1
ATOM 1429 N N . ARG A 1 186 ? -7.288 -2.734 7.649 1.00 95.44 186 ARG A N 1
ATOM 1430 C CA . ARG A 1 186 ? -6.414 -3.047 6.500 1.00 95.44 186 ARG A CA 1
ATOM 1431 C C . ARG A 1 186 ? -6.936 -2.429 5.208 1.00 95.44 186 ARG A C 1
ATOM 1433 O O . ARG A 1 186 ? -6.152 -1.866 4.445 1.00 95.44 186 ARG A O 1
ATOM 1440 N N . ALA A 1 187 ? -8.248 -2.493 4.984 1.00 96.69 187 ALA A N 1
ATOM 1441 C CA . ALA A 1 187 ? -8.859 -1.859 3.826 1.00 96.69 187 ALA A CA 1
ATOM 1442 C C . ALA A 1 187 ? -8.744 -0.334 3.883 1.00 96.69 187 ALA A C 1
ATOM 1444 O O . ALA A 1 187 ? -8.311 0.267 2.902 1.00 96.69 187 ALA A O 1
ATOM 1445 N N . GLU A 1 188 ? -9.055 0.292 5.024 1.00 97.50 188 GLU A N 1
ATOM 1446 C CA . GLU A 1 188 ? -8.883 1.737 5.213 1.00 97.50 188 GLU A CA 1
ATOM 1447 C C . GLU A 1 188 ? -7.447 2.161 4.870 1.00 97.50 188 GLU A C 1
ATOM 1449 O O . GLU A 1 188 ? -7.236 3.100 4.100 1.00 97.50 188 GLU A O 1
ATOM 1454 N N . THR A 1 189 ? -6.446 1.463 5.411 1.00 97.50 189 THR A N 1
ATOM 1455 C CA . THR A 1 189 ? -5.037 1.800 5.185 1.00 97.50 189 THR A CA 1
ATOM 1456 C C . THR A 1 189 ? -4.600 1.589 3.738 1.00 97.50 189 THR A C 1
ATOM 1458 O O . THR A 1 189 ? -3.811 2.393 3.242 1.00 97.50 189 THR A O 1
ATOM 1461 N N . ALA A 1 190 ? -5.141 0.583 3.040 1.00 97.62 190 ALA A N 1
ATOM 1462 C CA . ALA A 1 190 ? -4.884 0.360 1.616 1.00 97.62 190 ALA A CA 1
ATOM 1463 C C . ALA A 1 190 ? -5.495 1.471 0.751 1.00 97.62 190 ALA A C 1
ATOM 1465 O O . ALA A 1 190 ? -4.826 2.019 -0.124 1.00 97.62 190 ALA A O 1
ATOM 1466 N N . TRP A 1 191 ? -6.737 1.878 1.036 1.00 97.38 191 TRP A N 1
ATOM 1467 C CA . TRP A 1 191 ? -7.382 3.006 0.357 1.00 97.38 191 TRP A CA 1
ATOM 1468 C C . TRP A 1 191 ? -6.659 4.331 0.617 1.00 97.38 191 TRP A C 1
ATOM 1470 O O . TRP A 1 191 ? -6.537 5.149 -0.291 1.00 97.38 191 TRP A O 1
ATOM 1480 N N . ARG A 1 192 ? -6.131 4.544 1.827 1.00 97.44 192 ARG A N 1
ATOM 1481 C CA . ARG A 1 192 ? -5.300 5.717 2.151 1.00 97.44 192 ARG A CA 1
ATOM 1482 C C . ARG A 1 192 ? -3.929 5.679 1.474 1.00 97.44 192 ARG A C 1
ATOM 1484 O O . ARG A 1 192 ? -3.421 6.722 1.076 1.00 97.44 192 ARG A O 1
ATOM 1491 N N . GLY A 1 193 ? -3.338 4.496 1.321 1.00 96.88 193 GLY A N 1
ATOM 1492 C CA . GLY A 1 193 ? -2.131 4.307 0.518 1.00 96.88 193 GLY A CA 1
ATOM 1493 C C . GLY A 1 193 ? -2.369 4.615 -0.962 1.00 96.88 193 GLY A C 1
ATOM 1494 O O . GLY A 1 193 ? -1.572 5.312 -1.589 1.00 96.88 193 GLY A O 1
ATOM 1495 N N . LEU A 1 194 ? -3.515 4.187 -1.495 1.00 96.06 194 LEU A N 1
ATOM 1496 C CA . LEU A 1 194 ? -3.938 4.543 -2.845 1.00 96.06 194 LEU A CA 1
ATOM 1497 C C . LEU A 1 194 ? -4.162 6.054 -2.985 1.00 96.06 194 LEU A C 1
ATOM 1499 O O . LEU A 1 194 ? -3.676 6.638 -3.943 1.00 96.06 194 LEU A O 1
ATOM 1503 N N . ASP A 1 195 ? -4.817 6.703 -2.018 1.00 95.75 195 ASP A N 1
ATOM 1504 C CA . ASP A 1 195 ? -4.980 8.165 -1.972 1.00 95.75 195 ASP A CA 1
ATOM 1505 C C . ASP A 1 195 ? -3.630 8.900 -2.001 1.00 95.75 195 ASP A C 1
ATOM 1507 O O . ASP A 1 195 ? -3.455 9.852 -2.764 1.00 95.75 195 ASP A O 1
ATOM 1511 N N . LEU A 1 196 ? -2.634 8.418 -1.250 1.00 95.44 196 LEU A N 1
ATOM 1512 C CA . LEU A 1 196 ? -1.276 8.969 -1.282 1.00 95.44 196 LEU A CA 1
ATOM 1513 C C . LEU A 1 196 ? -0.685 8.953 -2.699 1.00 95.44 196 LEU A C 1
ATOM 1515 O O . LEU A 1 196 ? -0.132 9.965 -3.134 1.00 95.44 196 LEU A O 1
ATOM 1519 N N . LEU A 1 197 ? -0.817 7.828 -3.406 1.00 95.19 197 LEU A N 1
ATOM 1520 C CA . LEU A 1 197 ? -0.362 7.663 -4.788 1.00 95.19 197 LEU A CA 1
ATOM 1521 C C . LEU A 1 197 ? -1.163 8.552 -5.746 1.00 95.19 197 LEU A C 1
ATOM 1523 O O . LEU A 1 197 ? -0.578 9.250 -6.574 1.00 95.19 197 LEU A O 1
ATOM 1527 N N . CYS A 1 198 ? -2.486 8.575 -5.596 1.00 93.75 198 CYS A N 1
ATOM 1528 C CA . CYS A 1 198 ? -3.408 9.362 -6.404 1.00 93.75 198 CYS A CA 1
ATOM 1529 C C . CYS A 1 198 ? -3.063 10.854 -6.400 1.00 93.75 198 CYS A C 1
ATOM 1531 O O . CYS A 1 198 ? -3.023 11.491 -7.450 1.00 93.75 198 CYS A O 1
ATOM 1533 N N . ARG A 1 199 ? -2.718 11.404 -5.232 1.00 93.50 199 ARG A N 1
ATOM 1534 C CA . ARG A 1 199 ? -2.288 12.805 -5.093 1.00 93.50 199 ARG A CA 1
ATOM 1535 C C . ARG A 1 199 ? -1.023 13.145 -5.888 1.00 93.50 199 ARG A C 1
ATOM 1537 O O . ARG A 1 199 ? -0.781 14.320 -6.139 1.00 93.50 199 ARG A O 1
ATOM 1544 N N . GLN A 1 200 ? -0.224 12.148 -6.279 1.00 94.44 200 GLN A N 1
ATOM 1545 C CA . GLN A 1 200 ? 0.999 12.351 -7.065 1.00 94.44 200 GLN A CA 1
ATOM 1546 C C . GLN A 1 200 ? 0.785 12.229 -8.579 1.00 94.44 200 GLN A C 1
ATOM 1548 O O . GLN A 1 200 ? 1.622 12.693 -9.347 1.00 94.44 200 GLN A O 1
ATOM 1553 N N . ALA A 1 201 ? -0.297 11.582 -9.015 1.00 89.62 201 ALA A N 1
ATOM 1554 C CA . ALA A 1 201 ? -0.493 11.167 -10.403 1.00 89.62 201 ALA A CA 1
ATOM 1555 C C . ALA A 1 201 ? -0.790 12.322 -11.381 1.00 89.62 201 ALA A C 1
ATOM 1557 O O . ALA A 1 201 ? -0.629 12.144 -12.587 1.00 89.62 201 ALA A O 1
ATOM 1558 N N . GLY A 1 202 ? -1.182 13.496 -10.872 1.00 81.69 202 GLY A N 1
ATOM 1559 C CA . GLY A 1 202 ? -1.623 14.633 -11.685 1.00 81.69 202 GLY A CA 1
ATOM 1560 C C . GLY A 1 202 ? -2.908 14.348 -12.481 1.00 81.69 202 GLY A C 1
ATOM 1561 O O . GLY A 1 202 ? -3.416 13.229 -12.508 1.00 81.69 202 GLY A O 1
ATOM 1562 N N . ASP A 1 203 ? -3.435 15.372 -13.158 1.00 79.31 203 ASP A N 1
ATOM 1563 C CA . ASP A 1 203 ? -4.709 15.284 -13.902 1.00 79.31 203 ASP A CA 1
ATOM 1564 C C . ASP A 1 203 ? -4.525 15.144 -15.427 1.00 79.31 203 ASP A C 1
ATOM 1566 O O . ASP A 1 203 ? -5.487 15.189 -16.196 1.00 79.31 203 ASP A O 1
ATOM 1570 N N . ASP A 1 204 ? -3.287 14.987 -15.902 1.00 77.81 204 ASP A N 1
ATOM 1571 C CA . ASP A 1 204 ? -2.964 14.979 -17.335 1.00 77.81 204 ASP A CA 1
ATOM 1572 C C . ASP A 1 204 ? -3.196 13.621 -18.027 1.00 77.81 204 ASP A C 1
ATOM 1574 O O . ASP A 1 204 ? -3.060 13.505 -19.249 1.00 77.81 204 ASP A O 1
ATOM 1578 N N . GLY A 1 205 ? -3.597 12.603 -17.257 1.00 80.56 205 GLY A N 1
ATOM 1579 C CA . GLY A 1 205 ? -3.923 11.264 -17.741 1.00 80.56 205 GLY A CA 1
ATOM 1580 C C . GLY A 1 205 ? -2.713 10.381 -18.046 1.00 80.56 205 GLY A C 1
ATOM 1581 O O . GLY A 1 205 ? -2.895 9.332 -18.658 1.00 80.56 205 GLY A O 1
ATOM 1582 N N . ARG A 1 206 ? -1.491 10.761 -17.637 1.00 85.31 206 ARG A N 1
ATOM 1583 C CA . ARG A 1 206 ? -0.296 9.909 -17.801 1.00 85.31 206 ARG A CA 1
ATOM 1584 C C . ARG A 1 206 ? -0.316 8.657 -16.941 1.00 85.31 206 ARG A C 1
ATOM 1586 O O . ARG A 1 206 ? 0.421 7.728 -17.247 1.00 85.31 206 ARG A O 1
ATOM 1593 N N . VAL A 1 207 ? -1.102 8.631 -15.872 1.00 90.12 207 VAL A N 1
ATOM 1594 C CA . VAL A 1 207 ? -1.155 7.528 -14.909 1.00 90.12 207 VAL A CA 1
ATOM 1595 C C . VAL A 1 207 ? -2.568 6.961 -14.887 1.00 90.12 207 VAL A C 1
ATOM 1597 O O . VAL A 1 207 ? -3.543 7.709 -14.834 1.00 90.12 207 VAL A O 1
ATOM 1600 N N . SER A 1 208 ? -2.666 5.635 -14.921 1.00 90.38 208 SER A N 1
ATOM 1601 C CA . SER A 1 208 ? -3.925 4.896 -14.767 1.00 90.38 208 SER A CA 1
ATOM 1602 C C . SER A 1 208 ? -3.778 3.845 -13.675 1.00 90.38 208 SER A C 1
ATOM 1604 O O . SER A 1 208 ? -2.657 3.455 -13.330 1.00 90.38 208 SER A O 1
ATOM 1606 N N . LEU A 1 209 ? -4.903 3.404 -13.116 1.00 91.44 209 LEU A N 1
ATOM 1607 C CA . LEU A 1 209 ? -4.918 2.498 -11.974 1.00 91.44 209 LEU A CA 1
ATOM 1608 C C . LEU A 1 209 ? -5.708 1.235 -12.306 1.00 91.44 209 LEU A C 1
ATOM 1610 O O . LEU A 1 209 ? -6.863 1.300 -12.716 1.00 91.44 209 LEU A O 1
ATOM 1614 N N . GLY A 1 210 ? -5.103 0.079 -12.066 1.00 92.81 210 GLY A N 1
ATOM 1615 C CA . GLY A 1 210 ? -5.807 -1.194 -11.968 1.00 92.81 210 GLY A CA 1
ATOM 1616 C C . GLY A 1 210 ? -5.877 -1.600 -10.505 1.00 92.81 210 GLY A C 1
ATOM 1617 O O . GLY A 1 210 ? -4.847 -1.658 -9.847 1.00 92.81 210 GLY A O 1
ATOM 1618 N N . LEU A 1 211 ? -7.058 -1.882 -9.974 1.00 94.19 211 LEU A N 1
ATOM 1619 C CA . LEU A 1 211 ? -7.241 -2.350 -8.605 1.00 94.19 211 LEU A CA 1
ATOM 1620 C C . LEU A 1 211 ? -7.732 -3.791 -8.621 1.00 94.19 211 LEU A C 1
ATOM 1622 O O . LEU A 1 211 ? -8.709 -4.123 -9.290 1.00 94.19 211 LEU A O 1
ATOM 1626 N N . CYS A 1 212 ? -7.081 -4.639 -7.839 1.00 94.12 212 CYS A N 1
ATOM 1627 C CA . CYS A 1 212 ? -7.510 -6.010 -7.625 1.00 94.12 212 CYS A CA 1
ATOM 1628 C C . CYS A 1 212 ? -7.603 -6.274 -6.118 1.00 94.12 212 CYS A C 1
ATOM 1630 O O . CYS A 1 212 ? -6.567 -6.447 -5.462 1.00 94.12 212 CYS A O 1
ATOM 1632 N N . PRO A 1 213 ? -8.819 -6.317 -5.542 1.00 94.44 213 PRO A N 1
ATOM 1633 C CA . PRO A 1 213 ? -9.005 -6.750 -4.168 1.00 94.44 213 PRO A CA 1
ATOM 1634 C C . PRO A 1 213 ? -8.480 -8.178 -3.994 1.00 94.44 213 PRO A C 1
ATOM 1636 O O . PRO A 1 213 ? -8.876 -9.090 -4.717 1.00 94.44 213 PRO A O 1
ATOM 1639 N N . THR A 1 214 ? -7.577 -8.378 -3.041 1.00 95.00 214 THR A N 1
ATOM 1640 C CA . THR A 1 214 ? -6.988 -9.684 -2.729 1.00 95.00 214 THR A CA 1
ATOM 1641 C C . THR A 1 214 ? -6.500 -9.708 -1.280 1.00 95.00 214 THR A C 1
ATOM 1643 O O . THR A 1 214 ? -6.297 -8.671 -0.652 1.00 95.00 214 THR A O 1
ATOM 1646 N N . SER A 1 215 ? -6.299 -10.903 -0.736 1.00 93.44 215 SER A N 1
ATOM 1647 C CA . SER A 1 215 ? -5.635 -11.128 0.551 1.00 93.44 215 SER A CA 1
ATOM 1648 C C . SER A 1 215 ? -4.482 -12.109 0.378 1.00 93.44 215 SER A C 1
ATOM 1650 O O . SER A 1 215 ? -4.391 -12.787 -0.643 1.00 93.44 215 SER A O 1
ATOM 1652 N N . GLU A 1 216 ? -3.627 -12.253 1.391 1.00 92.50 216 GLU A N 1
ATOM 1653 C CA . GLU A 1 216 ? -2.568 -13.273 1.382 1.00 92.50 216 GLU A CA 1
ATOM 1654 C C . GLU A 1 216 ? -3.111 -14.706 1.235 1.00 92.50 216 GLU A C 1
ATOM 1656 O O . GLU A 1 216 ? -2.365 -15.612 0.862 1.00 92.50 216 GLU A O 1
ATOM 1661 N N . ALA A 1 217 ? -4.387 -14.948 1.566 1.00 91.56 217 ALA A N 1
ATOM 1662 C CA . ALA A 1 217 ? -5.050 -16.248 1.420 1.00 91.56 217 ALA A CA 1
ATOM 1663 C C . ALA A 1 217 ? -5.281 -16.646 -0.032 1.00 91.56 217 ALA A C 1
ATOM 1665 O O . ALA A 1 217 ? -5.110 -17.814 -0.354 1.00 91.56 217 ALA A O 1
ATOM 1666 N N . VAL A 1 218 ? -5.605 -15.677 -0.885 1.00 93.00 218 VAL A N 1
ATOM 1667 C CA . VAL A 1 218 ? -5.972 -15.912 -2.290 1.00 93.00 218 VAL A CA 1
ATOM 1668 C C . VAL A 1 218 ? -4.989 -15.278 -3.277 1.00 93.00 218 VAL A C 1
ATOM 1670 O O . VAL A 1 218 ? -5.217 -15.282 -4.482 1.00 93.00 218 VAL A O 1
ATOM 1673 N N . LEU A 1 219 ? -3.888 -14.695 -2.785 1.00 94.25 219 LEU A N 1
ATOM 1674 C CA . LEU A 1 219 ? -2.921 -13.972 -3.615 1.00 94.25 219 LEU A CA 1
ATOM 1675 C C . LEU A 1 219 ? -2.308 -14.865 -4.699 1.00 94.25 219 LEU A C 1
ATOM 1677 O O . LEU A 1 219 ? -2.074 -14.395 -5.808 1.00 94.25 219 LEU A O 1
ATOM 1681 N N . ALA A 1 220 ? -2.055 -16.141 -4.398 1.00 93.69 220 ALA A N 1
ATOM 1682 C CA . ALA A 1 220 ? -1.490 -17.067 -5.373 1.00 93.69 220 ALA A CA 1
ATOM 1683 C C . ALA A 1 220 ? -2.450 -17.285 -6.553 1.00 93.69 220 ALA A C 1
ATOM 1685 O O . ALA A 1 220 ? -2.035 -17.160 -7.702 1.00 93.69 220 ALA A O 1
ATOM 1686 N N . GLU A 1 221 ? -3.728 -17.548 -6.279 1.00 91.94 221 GLU A N 1
ATOM 1687 C CA . GLU A 1 221 ? -4.773 -17.692 -7.294 1.00 91.94 221 GLU A CA 1
ATOM 1688 C C . GLU A 1 221 ? -4.991 -16.391 -8.073 1.00 91.94 221 GLU A C 1
ATOM 1690 O O . GLU A 1 221 ? -5.118 -16.420 -9.297 1.00 91.94 221 GLU A O 1
ATOM 1695 N N . THR A 1 222 ? -4.982 -15.248 -7.381 1.00 93.00 222 THR A N 1
ATOM 1696 C CA . THR A 1 222 ? -5.081 -13.920 -7.998 1.00 93.00 222 THR A CA 1
ATOM 1697 C C . THR A 1 222 ? -3.949 -13.685 -8.996 1.00 93.00 222 THR A C 1
ATOM 1699 O O . THR A 1 222 ? -4.215 -13.270 -10.120 1.00 93.00 222 THR A O 1
ATOM 1702 N N . ILE A 1 223 ? -2.698 -13.983 -8.625 1.00 93.75 223 ILE A N 1
ATOM 1703 C CA . ILE A 1 223 ? -1.534 -13.827 -9.511 1.00 93.75 223 ILE A CA 1
ATOM 1704 C C . ILE A 1 223 ? -1.691 -14.681 -10.772 1.00 93.75 223 ILE A C 1
ATOM 1706 O O . ILE A 1 223 ? -1.487 -14.171 -11.871 1.00 93.75 223 ILE A O 1
ATOM 1710 N N . GLU A 1 224 ? -2.070 -15.955 -10.640 1.00 91.94 224 GLU A N 1
ATOM 1711 C CA . GLU A 1 224 ? -2.242 -16.827 -11.810 1.00 91.94 224 GLU A CA 1
ATOM 1712 C C . GLU A 1 224 ? -3.365 -16.334 -12.731 1.00 91.94 224 GLU A C 1
ATOM 1714 O O . GLU A 1 224 ? -3.184 -16.282 -13.943 1.00 91.94 224 GLU A O 1
ATOM 1719 N N . ALA A 1 225 ? -4.493 -15.892 -12.174 1.00 90.75 225 ALA A N 1
ATOM 1720 C CA . ALA A 1 225 ? -5.588 -15.349 -12.974 1.00 90.75 225 ALA A CA 1
ATOM 1721 C C . ALA A 1 225 ? -5.215 -14.030 -13.679 1.00 90.75 225 ALA A C 1
ATOM 1723 O O . ALA A 1 225 ? -5.629 -13.796 -14.814 1.00 90.75 225 ALA A O 1
ATOM 1724 N N . LEU A 1 226 ? -4.410 -13.172 -13.045 1.00 92.00 226 LEU A N 1
ATOM 1725 C CA . LEU A 1 226 ? -3.949 -11.916 -13.644 1.00 92.00 226 LEU A CA 1
ATOM 1726 C C . LEU A 1 226 ? -2.924 -12.125 -14.765 1.00 92.00 226 LEU A C 1
ATOM 1728 O O . LEU A 1 226 ? -2.832 -11.273 -15.644 1.00 92.00 226 LEU A O 1
ATOM 1732 N N . LYS A 1 227 ? -2.186 -13.246 -14.784 1.00 89.88 227 LYS A N 1
ATOM 1733 C CA . LYS A 1 227 ? -1.257 -13.552 -15.887 1.00 89.88 227 LYS A CA 1
ATOM 1734 C C . LYS A 1 227 ? -1.944 -13.602 -17.248 1.00 89.88 227 LYS A C 1
ATOM 1736 O O . LYS A 1 227 ? -1.349 -13.200 -18.241 1.00 89.88 227 LYS A O 1
ATOM 1741 N N . GLU A 1 228 ? -3.188 -14.067 -17.277 1.00 85.12 228 GLU A N 1
ATOM 1742 C CA . GLU A 1 228 ? -3.973 -14.224 -18.505 1.00 85.12 228 GLU A CA 1
ATOM 1743 C C . GLU A 1 228 ? -5.085 -13.171 -18.639 1.00 85.12 228 GLU A C 1
ATOM 1745 O O . GLU A 1 228 ? -5.541 -12.894 -19.745 1.00 85.12 228 GLU A O 1
ATOM 1750 N N . GLY A 1 229 ? -5.540 -12.595 -17.521 1.00 82.94 229 GLY A N 1
ATOM 1751 C CA . GLY A 1 229 ? -6.732 -11.745 -17.466 1.00 82.94 229 GLY A CA 1
ATOM 1752 C C . GLY A 1 229 ? -6.494 -10.236 -17.553 1.00 82.94 229 GLY A C 1
ATOM 1753 O O . GLY A 1 229 ? -7.467 -9.483 -17.508 1.00 82.94 229 GLY A O 1
ATOM 1754 N N . LEU A 1 230 ? -5.243 -9.771 -17.628 1.00 84.62 230 LEU A N 1
ATOM 1755 C CA . LEU A 1 230 ? -4.950 -8.339 -17.727 1.00 84.62 230 LEU A CA 1
ATOM 1756 C C . LEU A 1 230 ? -5.177 -7.820 -19.159 1.00 84.62 230 LEU A C 1
ATOM 1758 O O . LE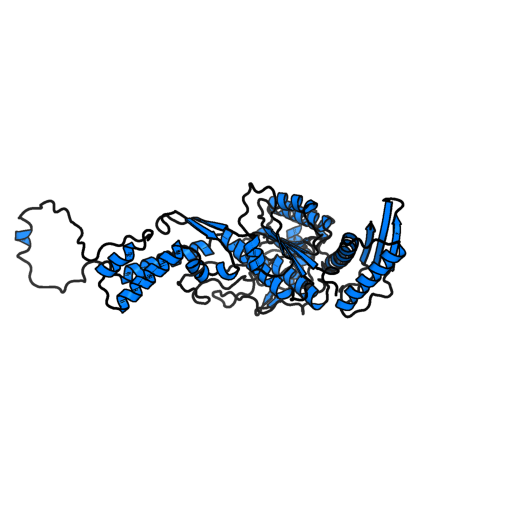U A 1 230 ? -4.653 -8.414 -20.101 1.00 84.62 230 LEU A O 1
ATOM 1762 N N . PRO A 1 231 ? -5.918 -6.708 -19.340 1.00 80.06 231 PRO A N 1
ATOM 1763 C CA . PRO A 1 231 ? -6.142 -6.132 -20.666 1.00 80.06 231 PRO A CA 1
ATOM 1764 C C . PRO A 1 231 ? -4.861 -5.525 -21.253 1.00 80.06 231 PRO A C 1
ATOM 1766 O O . PRO A 1 231 ? -4.587 -5.701 -22.436 1.00 80.06 231 PRO A O 1
ATOM 1769 N N . ASP A 1 232 ? -4.068 -4.865 -20.408 1.00 82.00 232 ASP A N 1
ATOM 1770 C CA . ASP A 1 232 ? -2.796 -4.238 -20.747 1.00 82.00 232 ASP A CA 1
ATOM 1771 C C . ASP A 1 232 ? -1.726 -4.641 -19.726 1.00 82.00 232 ASP A C 1
ATOM 1773 O O . ASP A 1 232 ? -2.018 -4.857 -18.544 1.00 82.00 232 ASP A O 1
ATOM 1777 N N . ALA A 1 233 ? -0.471 -4.717 -20.174 1.00 86.62 233 ALA A N 1
ATOM 1778 C CA . ALA A 1 233 ? 0.653 -4.986 -19.284 1.00 86.62 233 ALA A CA 1
ATOM 1779 C C . ALA A 1 233 ? 0.850 -3.812 -18.299 1.00 86.62 233 ALA A C 1
ATOM 1781 O O . ALA A 1 233 ? 0.908 -2.653 -18.729 1.00 86.62 233 ALA A O 1
ATOM 1782 N N . PRO A 1 234 ? 0.969 -4.074 -16.984 1.00 93.06 234 PRO A N 1
ATOM 1783 C CA . PRO A 1 234 ? 1.203 -3.022 -16.008 1.00 93.06 234 PRO A CA 1
ATOM 1784 C C . PRO A 1 234 ? 2.612 -2.451 -16.175 1.00 93.06 234 PRO A C 1
ATOM 1786 O O . PRO A 1 234 ? 3.543 -3.149 -16.556 1.00 93.06 234 PRO A O 1
ATOM 1789 N N . SER A 1 235 ? 2.791 -1.171 -15.860 1.00 95.00 235 SER A N 1
ATOM 1790 C CA . SER A 1 235 ? 4.121 -0.552 -15.766 1.00 95.00 235 SER A CA 1
ATOM 1791 C C . SER A 1 235 ? 4.731 -0.703 -14.369 1.00 95.00 235 SER A C 1
ATOM 1793 O O . SER A 1 235 ? 5.948 -0.662 -14.210 1.00 95.00 235 SER A O 1
ATOM 1795 N N . LEU A 1 236 ? 3.876 -0.860 -13.356 1.00 97.69 236 LEU A N 1
ATOM 1796 C CA . LEU A 1 236 ? 4.237 -1.046 -11.955 1.00 97.69 236 LEU A CA 1
ATOM 1797 C C . LEU A 1 236 ? 3.173 -1.907 -11.280 1.00 97.69 236 LEU A C 1
ATOM 1799 O O . LEU A 1 236 ? 1.981 -1.720 -11.525 1.00 97.69 236 LEU A O 1
ATOM 1803 N N . VAL A 1 237 ? 3.592 -2.792 -10.384 1.00 98.44 237 VAL A N 1
ATOM 1804 C CA . VAL A 1 237 ? 2.689 -3.542 -9.510 1.00 98.44 237 VAL A CA 1
ATOM 1805 C C . VAL A 1 237 ? 2.947 -3.131 -8.065 1.00 98.44 237 VAL A C 1
ATOM 1807 O O . VAL A 1 237 ? 4.083 -3.155 -7.597 1.00 98.44 237 VAL A O 1
ATOM 1810 N N . VAL A 1 238 ? 1.896 -2.768 -7.339 1.00 98.69 238 VAL A N 1
ATOM 1811 C CA . VAL A 1 238 ? 1.945 -2.454 -5.907 1.00 98.69 238 VAL A CA 1
ATOM 1812 C C . VAL A 1 238 ? 1.200 -3.551 -5.169 1.00 98.69 238 VAL A C 1
ATOM 1814 O O . VAL A 1 238 ? -0.005 -3.693 -5.338 1.00 98.69 238 VAL A O 1
ATOM 1817 N N . ALA A 1 239 ? 1.901 -4.338 -4.363 1.00 98.44 239 ALA A N 1
ATOM 1818 C CA . ALA A 1 239 ? 1.322 -5.400 -3.554 1.00 98.44 239 ALA A CA 1
ATOM 1819 C C . ALA A 1 239 ? 1.319 -4.968 -2.077 1.00 98.44 239 ALA A C 1
ATOM 1821 O O . ALA A 1 239 ? 2.359 -4.928 -1.419 1.00 98.44 239 ALA A O 1
ATOM 1822 N N . ASP A 1 240 ? 0.145 -4.606 -1.559 1.00 98.00 240 ASP A N 1
ATOM 1823 C CA . ASP A 1 240 ? -0.028 -4.098 -0.195 1.00 98.00 240 ASP A CA 1
ATOM 1824 C C . ASP A 1 240 ? -0.107 -5.241 0.829 1.00 98.00 240 ASP A C 1
ATOM 1826 O O . ASP A 1 240 ? -1.166 -5.580 1.362 1.00 98.00 240 ASP A O 1
ATOM 1830 N N . PHE A 1 241 ? 1.048 -5.864 1.063 1.00 97.19 241 PHE A N 1
ATOM 1831 C CA . PHE A 1 241 ? 1.246 -6.930 2.041 1.00 97.19 241 PHE A CA 1
ATOM 1832 C C . PHE A 1 241 ? 2.484 -6.666 2.896 1.00 97.19 241 PHE A C 1
ATOM 1834 O O . PHE A 1 241 ? 3.362 -5.885 2.525 1.00 97.19 241 PHE A O 1
ATOM 1841 N N . SER A 1 242 ? 2.558 -7.338 4.045 1.00 96.19 242 SER A N 1
ATOM 1842 C CA . SER A 1 242 ? 3.694 -7.262 4.964 1.00 96.19 242 SER A CA 1
ATOM 1843 C C . SER A 1 242 ? 4.227 -8.665 5.225 1.00 96.19 242 SER A C 1
ATOM 1845 O O . SER A 1 242 ? 3.778 -9.362 6.134 1.00 96.19 242 SER A O 1
ATOM 1847 N N . PHE A 1 243 ? 5.169 -9.096 4.389 1.00 97.56 243 PHE A N 1
ATOM 1848 C CA . PHE A 1 243 ? 5.714 -10.448 4.451 1.00 97.56 243 PHE A CA 1
ATOM 1849 C C . PHE A 1 243 ? 6.711 -10.627 5.603 1.00 97.56 243 PHE A C 1
ATOM 1851 O O . PHE A 1 243 ? 7.446 -9.710 5.979 1.00 97.56 243 PHE A O 1
ATOM 1858 N N . ASP A 1 244 ? 6.756 -11.842 6.143 1.00 95.50 244 ASP A N 1
ATOM 1859 C CA . ASP A 1 244 ? 7.668 -12.258 7.208 1.00 95.50 244 ASP A CA 1
ATOM 1860 C C . ASP A 1 244 ? 8.611 -13.392 6.754 1.00 95.50 244 ASP A C 1
ATOM 1862 O O . ASP A 1 244 ? 8.734 -13.685 5.563 1.00 95.50 244 ASP A O 1
ATOM 1866 N N . ASN A 1 245 ? 9.315 -14.024 7.699 1.00 91.69 245 ASN A N 1
ATOM 1867 C CA . ASN A 1 245 ? 10.235 -15.128 7.417 1.00 91.69 245 ASN A CA 1
ATOM 1868 C C . ASN A 1 245 ? 9.552 -16.510 7.360 1.00 91.69 245 ASN A C 1
ATOM 1870 O O . ASN A 1 245 ? 10.236 -17.541 7.325 1.00 91.69 245 ASN A O 1
ATOM 1874 N N . ALA A 1 246 ? 8.217 -16.570 7.357 1.00 93.75 246 ALA A N 1
ATOM 1875 C CA . ALA A 1 246 ? 7.501 -17.826 7.234 1.00 93.75 246 ALA A CA 1
ATOM 1876 C C . ALA A 1 246 ? 7.654 -18.417 5.826 1.00 93.75 246 ALA A C 1
ATOM 1878 O O . ALA A 1 246 ? 7.828 -17.724 4.823 1.00 93.75 246 ALA A O 1
ATOM 1879 N N . THR A 1 247 ? 7.525 -19.742 5.732 1.00 93.50 247 THR A N 1
ATOM 1880 C CA . THR A 1 247 ? 7.592 -20.458 4.447 1.00 93.50 247 THR A CA 1
ATOM 1881 C C . THR A 1 247 ? 6.586 -19.922 3.431 1.00 93.50 247 THR A C 1
ATOM 1883 O O . THR A 1 247 ? 6.971 -19.654 2.299 1.00 93.50 247 THR A O 1
ATOM 1886 N N . ARG A 1 248 ? 5.339 -19.712 3.861 1.00 94.81 248 ARG A N 1
ATOM 1887 C CA . ARG A 1 248 ? 4.263 -19.192 3.014 1.00 94.81 248 ARG A CA 1
ATOM 1888 C C . ARG A 1 248 ? 4.587 -17.804 2.452 1.00 94.81 248 ARG A C 1
ATOM 1890 O O . ARG A 1 248 ? 4.372 -17.574 1.268 1.00 94.81 248 ARG A O 1
ATOM 1897 N N . SER A 1 249 ? 5.137 -16.916 3.279 1.00 96.19 249 SER A N 1
ATOM 1898 C CA . SER A 1 249 ? 5.536 -15.565 2.878 1.00 96.19 249 SER A CA 1
ATOM 1899 C C . SER A 1 249 ? 6.605 -15.593 1.790 1.00 96.19 249 SER A C 1
ATOM 1901 O O . SER A 1 249 ? 6.473 -14.908 0.782 1.00 96.19 249 SER A O 1
ATOM 1903 N N . PHE A 1 250 ? 7.620 -16.452 1.925 1.00 94.88 250 PHE A N 1
ATOM 1904 C CA . PHE A 1 250 ? 8.635 -16.615 0.879 1.00 94.88 250 PHE A CA 1
ATOM 1905 C C . PHE A 1 250 ? 8.081 -17.198 -0.423 1.00 94.88 250 PHE A C 1
ATOM 1907 O O . PHE A 1 250 ? 8.506 -16.775 -1.497 1.00 94.88 250 PHE A O 1
ATOM 1914 N N . ASP A 1 251 ? 7.145 -18.144 -0.343 1.00 95.94 251 ASP A N 1
ATOM 1915 C CA . ASP A 1 251 ? 6.525 -18.724 -1.536 1.00 95.94 251 ASP A CA 1
ATOM 1916 C C . ASP A 1 251 ? 5.694 -17.667 -2.292 1.00 95.94 251 ASP A C 1
ATOM 1918 O O . ASP A 1 251 ? 5.746 -17.605 -3.520 1.00 95.94 251 ASP A O 1
ATOM 1922 N N . LEU A 1 252 ? 4.986 -16.785 -1.575 1.00 97.69 252 LEU A N 1
ATOM 1923 C CA . LEU A 1 252 ? 4.255 -15.656 -2.165 1.00 97.69 252 LEU A CA 1
ATOM 1924 C C . LEU A 1 252 ? 5.190 -14.569 -2.717 1.00 97.69 252 LEU A C 1
ATOM 1926 O O . LEU A 1 252 ? 4.972 -14.104 -3.833 1.00 97.69 252 LEU A O 1
ATOM 1930 N N . LEU A 1 253 ? 6.257 -14.208 -1.994 1.00 97.81 253 LEU A N 1
ATOM 1931 C CA . LEU A 1 253 ? 7.281 -13.268 -2.475 1.00 97.81 253 LEU A CA 1
ATOM 1932 C C . LEU A 1 253 ? 7.921 -13.748 -3.782 1.00 97.81 253 LEU A C 1
ATOM 1934 O O . LEU A 1 253 ? 8.084 -12.964 -4.713 1.00 97.81 253 LEU A O 1
ATOM 1938 N N . ARG A 1 254 ? 8.248 -15.043 -3.869 1.00 97.75 254 ARG A N 1
ATOM 1939 C CA . ARG A 1 254 ? 8.772 -15.653 -5.096 1.00 97.75 254 ARG A CA 1
ATOM 1940 C C . ARG A 1 254 ? 7.771 -15.538 -6.246 1.00 97.75 254 ARG A C 1
ATOM 1942 O O . ARG A 1 254 ? 8.155 -15.114 -7.327 1.00 97.75 254 ARG A O 1
ATOM 1949 N N . ARG A 1 255 ? 6.495 -15.862 -6.014 1.00 98.06 255 ARG A N 1
ATOM 1950 C CA . ARG A 1 255 ? 5.438 -15.743 -7.036 1.00 98.06 255 ARG A CA 1
ATOM 1951 C C . ARG A 1 255 ? 5.240 -14.306 -7.508 1.00 98.06 255 ARG A C 1
ATOM 1953 O O . ARG A 1 255 ? 5.033 -14.093 -8.695 1.00 98.06 255 ARG A O 1
ATOM 1960 N N . LEU A 1 256 ? 5.313 -13.330 -6.602 1.00 98.44 256 LEU A N 1
ATOM 1961 C CA . LEU A 1 256 ? 5.277 -11.909 -6.954 1.00 98.44 256 LEU A CA 1
ATOM 1962 C C . LEU A 1 256 ? 6.483 -11.522 -7.818 1.00 98.44 256 LEU A C 1
ATOM 1964 O O . LEU A 1 256 ? 6.303 -10.858 -8.830 1.00 98.44 256 LEU A O 1
ATOM 1968 N N . ALA A 1 257 ? 7.688 -11.975 -7.469 1.00 98.44 257 ALA A N 1
ATOM 1969 C CA . ALA A 1 257 ? 8.884 -11.744 -8.277 1.00 98.44 257 ALA A CA 1
ATOM 1970 C C . ALA A 1 257 ? 8.743 -12.341 -9.692 1.00 98.44 257 ALA A C 1
ATOM 1972 O O . ALA A 1 257 ? 8.968 -11.651 -10.684 1.00 98.44 257 ALA A O 1
ATOM 1973 N N . GLU A 1 258 ? 8.307 -13.602 -9.789 1.00 98.31 258 GLU A N 1
ATOM 1974 C CA . GLU A 1 258 ? 8.060 -14.300 -11.062 1.00 98.31 258 GLU A CA 1
ATOM 1975 C C . GLU A 1 258 ? 6.947 -13.615 -11.878 1.00 98.31 258 GLU A C 1
ATOM 1977 O O . GLU A 1 258 ? 7.018 -13.540 -13.105 1.00 98.31 258 GLU A O 1
ATOM 1982 N N . PHE A 1 259 ? 5.922 -13.077 -11.209 1.00 97.81 259 PHE A N 1
ATOM 1983 C CA . PHE A 1 259 ? 4.872 -12.285 -11.846 1.00 97.81 259 PHE A CA 1
ATOM 1984 C C . PHE A 1 259 ? 5.418 -10.979 -12.428 1.00 97.81 259 PHE A C 1
ATOM 1986 O O . PHE A 1 259 ? 5.115 -10.666 -13.577 1.00 97.81 259 PHE A O 1
ATOM 1993 N N . GLY A 1 260 ? 6.255 -10.256 -11.679 1.00 97.69 260 GLY A N 1
ATOM 1994 C CA . GLY A 1 260 ? 6.915 -9.041 -12.157 1.00 97.69 260 GLY A CA 1
ATOM 1995 C C . GLY A 1 260 ? 7.806 -9.293 -13.369 1.00 97.69 260 GLY A C 1
ATOM 1996 O O . GLY A 1 260 ? 7.736 -8.559 -14.349 1.00 97.69 260 GLY A O 1
ATOM 1997 N N . GLU A 1 261 ? 8.571 -10.385 -13.351 1.00 96.88 261 GLU A N 1
ATOM 1998 C CA . GLU A 1 261 ? 9.381 -10.816 -14.495 1.00 96.88 261 GLU A CA 1
ATOM 1999 C C . GLU A 1 261 ? 8.518 -11.162 -15.715 1.00 96.88 261 GLU A C 1
ATOM 2001 O O . GLU A 1 261 ? 8.808 -10.718 -16.822 1.00 96.88 261 GLU A O 1
ATOM 2006 N N . THR A 1 262 ? 7.424 -11.902 -15.512 1.00 95.56 262 THR A N 1
ATOM 2007 C CA . THR A 1 262 ? 6.490 -12.284 -16.587 1.00 95.56 262 THR A CA 1
ATOM 2008 C C . THR A 1 262 ? 5.819 -11.061 -17.213 1.00 95.56 262 THR A C 1
ATOM 2010 O O . THR A 1 262 ? 5.669 -10.989 -18.431 1.00 95.56 262 THR A O 1
ATOM 2013 N N . MET A 1 263 ? 5.424 -10.096 -16.380 1.00 93.56 263 MET A N 1
ATOM 2014 C CA . MET A 1 263 ? 4.779 -8.852 -16.807 1.00 93.56 263 MET A CA 1
ATOM 2015 C C . MET A 1 263 ? 5.768 -7.793 -17.292 1.00 93.56 263 MET A C 1
ATOM 2017 O O . MET A 1 263 ? 5.337 -6.773 -17.825 1.00 93.56 263 MET A O 1
ATOM 2021 N N . LEU A 1 264 ? 7.074 -8.022 -17.108 1.00 94.00 264 LEU A N 1
ATOM 2022 C CA . LEU A 1 264 ? 8.135 -7.042 -17.343 1.00 94.00 264 LEU A CA 1
ATOM 2023 C C . LEU A 1 264 ? 7.856 -5.724 -16.600 1.00 94.00 264 LEU A C 1
ATOM 2025 O O . LEU A 1 264 ? 8.074 -4.630 -17.124 1.00 94.00 264 LEU A O 1
ATOM 2029 N N . ALA A 1 265 ? 7.374 -5.848 -15.361 1.00 96.12 265 ALA A N 1
ATOM 2030 C CA . ALA A 1 265 ? 6.921 -4.756 -14.513 1.00 96.12 265 ALA A CA 1
ATOM 2031 C C . ALA A 1 265 ? 7.474 -4.922 -13.090 1.00 96.12 265 ALA A C 1
ATOM 2033 O O . ALA A 1 265 ? 7.268 -5.973 -12.477 1.00 96.12 265 ALA A O 1
ATOM 2034 N N . PRO A 1 266 ? 8.152 -3.910 -12.517 1.00 98.25 266 PRO A N 1
ATOM 2035 C CA . PRO A 1 266 ? 8.593 -3.975 -11.131 1.00 98.25 266 PRO A CA 1
ATOM 2036 C C . PRO A 1 266 ? 7.413 -4.150 -10.168 1.00 98.25 266 PRO A C 1
ATOM 2038 O O . PRO A 1 266 ? 6.363 -3.526 -10.326 1.00 98.25 266 PRO A O 1
ATOM 2041 N N . VAL A 1 267 ? 7.603 -4.986 -9.152 1.00 98.81 267 VAL A N 1
ATOM 2042 C CA . VAL A 1 267 ? 6.632 -5.297 -8.104 1.00 98.81 267 VAL A CA 1
ATOM 2043 C C . VAL A 1 267 ? 7.152 -4.758 -6.786 1.00 98.81 267 VAL A C 1
ATOM 2045 O O . VAL A 1 267 ? 8.216 -5.156 -6.320 1.00 98.81 267 VAL A O 1
ATOM 2048 N N . VAL A 1 268 ? 6.391 -3.875 -6.155 1.00 98.81 268 VAL A N 1
ATOM 2049 C CA . VAL A 1 268 ? 6.724 -3.281 -4.863 1.00 98.81 268 VAL A CA 1
ATOM 2050 C C . VAL A 1 268 ? 5.863 -3.921 -3.786 1.00 98.81 268 VAL A C 1
ATOM 2052 O O . VAL A 1 268 ? 4.641 -3.926 -3.904 1.00 98.81 268 VAL A O 1
ATOM 2055 N N . THR A 1 269 ? 6.478 -4.442 -2.726 1.00 98.75 269 THR A N 1
ATOM 2056 C CA . THR A 1 269 ? 5.756 -5.061 -1.606 1.00 98.75 269 THR A CA 1
ATOM 2057 C C . THR A 1 269 ? 6.427 -4.782 -0.270 1.00 98.75 269 THR A C 1
ATOM 2059 O O . THR A 1 269 ? 7.634 -4.559 -0.207 1.00 98.75 269 THR A O 1
ATOM 2062 N N . GLY A 1 270 ? 5.656 -4.820 0.815 1.00 98.25 270 GLY A N 1
ATOM 2063 C CA . GLY A 1 270 ? 6.177 -4.633 2.163 1.00 98.25 270 GLY A CA 1
ATOM 2064 C C . GLY A 1 270 ? 6.747 -5.902 2.797 1.00 98.25 270 GLY A C 1
ATOM 2065 O O . GLY A 1 270 ? 6.293 -7.020 2.536 1.00 98.25 270 GLY A O 1
ATOM 2066 N N . ILE A 1 271 ? 7.712 -5.707 3.692 1.00 97.31 271 ILE A N 1
ATOM 2067 C CA . ILE A 1 271 ? 8.156 -6.694 4.678 1.00 97.31 271 ILE A CA 1
ATOM 2068 C C . ILE A 1 271 ? 8.041 -6.115 6.092 1.00 97.31 271 ILE A C 1
ATOM 2070 O O . ILE A 1 271 ? 8.262 -4.921 6.311 1.00 97.31 271 ILE A O 1
ATOM 2074 N N . GLY A 1 272 ? 7.696 -6.964 7.057 1.00 96.31 272 GLY A N 1
ATOM 2075 C CA . GLY A 1 272 ? 7.516 -6.569 8.455 1.00 96.31 272 GLY A CA 1
ATOM 2076 C C . GLY A 1 272 ? 8.726 -6.879 9.349 1.00 96.31 272 GLY A C 1
ATOM 2077 O O . GLY A 1 272 ? 9.642 -7.589 8.929 1.00 96.31 272 GLY A O 1
ATOM 2078 N N . PRO A 1 273 ? 8.704 -6.454 10.629 1.00 96.38 273 PRO A N 1
ATOM 2079 C CA . PRO A 1 273 ? 9.759 -6.764 11.603 1.00 96.38 273 PRO A CA 1
ATOM 2080 C C . PRO A 1 273 ? 10.029 -8.273 11.717 1.00 96.38 273 PRO A C 1
ATOM 2082 O O . PRO A 1 273 ? 11.174 -8.722 11.782 1.00 96.38 273 PRO A O 1
ATOM 2085 N N . ARG A 1 274 ? 8.972 -9.089 11.628 1.00 96.06 274 ARG A N 1
ATOM 2086 C CA . ARG A 1 274 ? 9.066 -10.554 11.698 1.00 96.06 274 ARG A CA 1
ATOM 2087 C C . ARG A 1 274 ? 9.885 -11.178 10.569 1.00 96.06 274 ARG A C 1
ATOM 2089 O O . ARG A 1 274 ? 10.416 -12.270 10.754 1.00 96.06 274 ARG A O 1
ATOM 2096 N N . PHE A 1 275 ? 10.073 -10.487 9.443 1.00 95.81 275 PHE A N 1
ATOM 2097 C CA . PHE A 1 275 ? 11.026 -10.896 8.406 1.00 95.81 275 PHE A CA 1
ATOM 2098 C C . PHE A 1 275 ? 12.459 -11.005 8.949 1.00 95.81 275 PHE A C 1
ATOM 2100 O O . PHE A 1 275 ? 13.219 -11.895 8.569 1.00 95.81 275 PHE A O 1
ATOM 2107 N N . PHE A 1 276 ? 12.812 -10.128 9.887 1.00 94.56 276 PHE A N 1
ATOM 2108 C CA . PHE A 1 276 ? 14.102 -10.095 10.570 1.00 94.56 276 PHE A CA 1
ATOM 2109 C C . PHE A 1 276 ? 14.132 -10.955 11.843 1.00 94.56 276 PHE A C 1
ATOM 2111 O O . PHE A 1 276 ? 15.147 -10.994 12.535 1.00 94.56 276 PHE A O 1
ATOM 2118 N N . GLY A 1 277 ? 13.047 -11.676 12.145 1.00 93.00 277 GLY A N 1
ATOM 2119 C CA . GLY A 1 277 ? 12.920 -12.475 13.364 1.00 93.00 277 GLY A CA 1
ATOM 2120 C C . GLY A 1 277 ? 12.734 -11.644 14.637 1.00 93.00 277 GLY A C 1
ATOM 2121 O O . GLY A 1 277 ? 12.883 -12.189 15.727 1.00 93.00 277 GLY A O 1
ATOM 2122 N N . ILE A 1 278 ? 12.411 -10.356 14.502 1.00 95.19 278 ILE A N 1
ATOM 2123 C CA . ILE A 1 278 ? 12.109 -9.448 15.616 1.00 95.19 278 ILE A CA 1
ATOM 2124 C C . ILE A 1 278 ? 10.605 -9.204 15.712 1.00 95.19 278 ILE A C 1
ATOM 2126 O O . ILE A 1 278 ? 9.866 -9.388 14.738 1.00 95.19 278 ILE A O 1
ATOM 2130 N N . LYS A 1 279 ? 10.137 -8.811 16.898 1.00 94.25 279 LYS A N 1
ATOM 2131 C CA . LYS A 1 279 ? 8.709 -8.559 17.118 1.00 94.25 279 LYS A CA 1
ATOM 2132 C C . LYS A 1 279 ? 8.284 -7.209 16.542 1.00 94.25 279 LYS A C 1
ATOM 2134 O O . LYS A 1 279 ? 7.287 -7.147 15.829 1.00 94.25 279 LYS A O 1
ATOM 2139 N N . ASP A 1 280 ? 9.084 -6.187 16.824 1.00 93.69 280 ASP A N 1
ATOM 2140 C CA . ASP A 1 280 ? 8.828 -4.780 16.532 1.00 93.69 280 ASP A CA 1
ATOM 2141 C C . ASP A 1 280 ? 10.125 -4.129 16.022 1.00 93.69 280 ASP A C 1
ATOM 2143 O O . ASP A 1 280 ? 11.227 -4.584 16.346 1.00 93.69 280 ASP A O 1
ATOM 2147 N N . TRP A 1 281 ? 10.026 -3.068 15.219 1.00 94.56 281 TRP A N 1
ATOM 2148 C CA . TRP A 1 281 ? 11.207 -2.435 14.617 1.00 94.56 281 TRP A CA 1
ATOM 2149 C C . TRP A 1 281 ? 12.166 -1.789 15.628 1.00 94.56 281 TRP A C 1
ATOM 2151 O O . TRP A 1 281 ? 13.342 -1.642 15.308 1.00 94.56 281 TRP A O 1
ATOM 2161 N N . ASP A 1 282 ? 11.728 -1.494 16.854 1.00 90.50 282 ASP A N 1
ATOM 2162 C CA . ASP A 1 282 ? 12.582 -0.989 17.947 1.00 90.50 282 ASP A CA 1
ATOM 2163 C C . ASP A 1 282 ? 13.741 -1.941 18.308 1.00 90.50 282 ASP A C 1
ATOM 2165 O O . ASP A 1 282 ? 14.707 -1.577 18.985 1.00 90.50 282 ASP A O 1
ATOM 2169 N N . GLU A 1 283 ? 13.659 -3.201 17.879 1.00 94.00 283 GLU A N 1
ATOM 2170 C CA . GLU A 1 283 ? 14.697 -4.209 18.081 1.00 94.00 283 GLU A CA 1
ATOM 2171 C C . GLU A 1 283 ? 15.703 -4.278 16.925 1.00 94.00 283 GLU A C 1
ATOM 2173 O O . GLU A 1 283 ? 16.733 -4.942 17.061 1.00 94.00 283 GLU A O 1
ATOM 2178 N N . VAL A 1 284 ? 15.458 -3.584 15.808 1.00 93.25 284 VAL A N 1
ATOM 2179 C CA . VAL A 1 284 ? 16.270 -3.705 14.586 1.00 93.25 284 VAL A CA 1
ATOM 2180 C C . VAL A 1 284 ? 17.728 -3.318 14.818 1.00 93.25 284 VAL A C 1
ATOM 2182 O O . VAL A 1 284 ? 18.631 -3.962 14.289 1.00 93.25 284 VAL A O 1
ATOM 2185 N N . ASP A 1 285 ? 17.982 -2.319 15.664 1.00 90.12 285 ASP A N 1
ATOM 2186 C CA . ASP A 1 285 ? 19.340 -1.868 15.962 1.00 90.12 285 ASP A CA 1
ATOM 2187 C C . ASP A 1 285 ? 20.097 -2.811 16.902 1.00 90.12 285 ASP A C 1
ATOM 2189 O O . ASP A 1 285 ? 21.327 -2.784 16.931 1.00 90.12 285 ASP A O 1
ATOM 2193 N N . LYS A 1 286 ? 19.385 -3.701 17.605 1.00 92.69 286 LYS A N 1
ATOM 2194 C CA . LYS A 1 286 ? 19.975 -4.752 18.450 1.00 92.69 286 LYS A CA 1
ATOM 2195 C C . LYS A 1 286 ? 20.425 -5.961 17.631 1.00 92.69 286 LYS A C 1
ATOM 2197 O O . LYS A 1 286 ? 21.165 -6.801 18.144 1.00 92.69 286 LYS A O 1
ATOM 2202 N N . LEU A 1 287 ? 19.977 -6.072 16.379 1.00 93.44 287 LEU A N 1
ATOM 2203 C CA . LEU A 1 287 ? 20.387 -7.153 15.494 1.00 93.44 287 LEU A CA 1
ATOM 2204 C C . LEU A 1 287 ? 21.871 -7.031 15.135 1.00 93.44 287 LEU A C 1
ATOM 2206 O O . LEU A 1 287 ? 22.376 -5.912 14.959 1.00 93.44 287 LEU A O 1
ATOM 2210 N N . PRO A 1 288 ? 22.559 -8.174 14.941 1.00 93.56 288 PRO A N 1
ATOM 2211 C CA . PRO A 1 288 ? 23.894 -8.172 14.364 1.00 93.56 288 PRO A CA 1
ATOM 2212 C C . PRO A 1 288 ? 23.869 -7.569 12.950 1.00 93.56 288 PRO A C 1
ATOM 2214 O O . PRO A 1 288 ? 22.821 -7.197 12.411 1.00 93.56 288 PRO A O 1
ATOM 2217 N N . TYR A 1 289 ? 25.045 -7.484 12.333 1.00 94.81 289 TYR A N 1
ATOM 2218 C CA . TYR A 1 289 ? 25.170 -7.051 10.946 1.00 94.81 289 TYR A CA 1
ATOM 2219 C C . TYR A 1 289 ? 24.215 -7.843 10.035 1.00 94.81 289 TYR A C 1
ATOM 2221 O O . TYR A 1 289 ? 24.278 -9.078 10.013 1.00 94.81 289 TYR A O 1
ATOM 2229 N N . LEU A 1 290 ? 23.316 -7.163 9.311 1.00 94.44 290 LEU A N 1
ATOM 2230 C CA . LEU A 1 290 ? 22.209 -7.844 8.614 1.00 94.44 290 LEU A CA 1
ATOM 2231 C C . LEU A 1 290 ? 22.693 -8.815 7.536 1.00 94.44 290 LEU A C 1
ATOM 2233 O O . LEU A 1 290 ? 22.070 -9.854 7.332 1.00 94.44 290 LEU A O 1
ATOM 2237 N N . SER A 1 291 ? 23.828 -8.536 6.897 1.00 91.12 291 SER A N 1
ATOM 2238 C CA . SER A 1 291 ? 24.399 -9.439 5.894 1.00 91.12 291 SER A CA 1
ATOM 2239 C C . SER A 1 291 ? 24.854 -10.762 6.517 1.00 91.12 291 SER A C 1
ATOM 2241 O O . SER A 1 291 ? 24.628 -11.813 5.928 1.00 91.12 291 SER A O 1
ATOM 2243 N N . HIS A 1 292 ? 25.371 -10.748 7.753 1.00 91.00 292 HIS A N 1
ATOM 2244 C CA . HIS A 1 292 ? 25.661 -11.984 8.494 1.00 91.00 292 HIS A CA 1
ATOM 2245 C C . HIS A 1 292 ? 24.378 -12.691 8.942 1.00 91.00 292 HIS A C 1
ATOM 2247 O O . HIS A 1 292 ? 24.306 -13.917 8.935 1.00 91.00 292 HIS A O 1
ATOM 2253 N N . LEU A 1 293 ? 23.346 -11.931 9.324 1.00 86.56 293 LEU A N 1
ATOM 2254 C CA . LEU A 1 293 ? 22.046 -12.500 9.684 1.00 86.56 293 LEU A CA 1
ATOM 2255 C C . LEU A 1 293 ? 21.423 -13.245 8.493 1.00 86.56 293 LEU A C 1
ATOM 2257 O O . LEU A 1 293 ? 20.901 -14.346 8.663 1.00 86.56 293 LEU A O 1
ATOM 2261 N N . ALA A 1 294 ? 21.532 -12.681 7.288 1.00 85.25 294 ALA A N 1
ATOM 2262 C CA . ALA A 1 294 ? 21.014 -13.271 6.058 1.00 85.25 294 ALA A CA 1
ATOM 2263 C C . ALA A 1 294 ? 21.681 -14.614 5.695 1.00 85.25 294 ALA A C 1
ATOM 2265 O O . ALA A 1 294 ? 21.067 -15.428 5.001 1.00 85.25 294 ALA A O 1
ATOM 2266 N N . ASP A 1 295 ? 22.893 -14.890 6.188 1.00 87.44 295 ASP A N 1
ATOM 2267 C CA . ASP A 1 295 ? 23.592 -16.162 5.965 1.00 87.44 295 ASP A CA 1
ATOM 2268 C C . ASP A 1 295 ? 23.035 -17.324 6.796 1.00 87.44 295 ASP A C 1
ATOM 2270 O O . ASP A 1 295 ? 23.231 -18.495 6.444 1.00 87.44 295 ASP A O 1
ATOM 2274 N N . ASN A 1 296 ? 22.263 -17.030 7.843 1.00 88.88 296 ASN A N 1
ATOM 2275 C CA . ASN A 1 296 ? 21.634 -18.049 8.673 1.00 88.88 296 ASN A CA 1
ATOM 2276 C C . ASN A 1 296 ? 20.649 -18.923 7.873 1.00 88.88 296 ASN A C 1
ATOM 2278 O O . ASN A 1 296 ? 20.080 -18.530 6.848 1.00 88.88 296 ASN A O 1
ATOM 2282 N N . ALA A 1 297 ? 20.400 -20.134 8.379 1.00 87.50 297 ALA A N 1
ATOM 2283 C CA . ALA A 1 297 ? 19.510 -21.103 7.735 1.00 87.50 297 ALA A CA 1
ATOM 2284 C C . ALA A 1 297 ? 18.068 -20.584 7.571 1.00 87.50 297 ALA A C 1
ATOM 2286 O O . ALA A 1 297 ? 17.426 -20.884 6.565 1.00 87.50 297 ALA A O 1
ATOM 2287 N N . ALA A 1 298 ? 17.583 -19.756 8.505 1.00 85.88 298 ALA A N 1
ATOM 2288 C CA . ALA A 1 298 ? 16.240 -19.173 8.450 1.00 85.88 298 ALA A CA 1
ATOM 2289 C C . ALA A 1 298 ? 16.012 -18.264 7.222 1.00 85.88 298 ALA A C 1
ATOM 2291 O O . ALA A 1 298 ? 14.886 -18.160 6.746 1.00 85.88 298 ALA A O 1
ATOM 2292 N N . TRP A 1 299 ? 17.074 -17.691 6.640 1.00 89.75 299 TRP A N 1
ATOM 2293 C CA . TRP A 1 299 ? 17.013 -16.852 5.434 1.00 89.75 299 TRP A CA 1
ATOM 2294 C C . TRP A 1 299 ? 17.501 -17.572 4.172 1.00 89.75 299 TRP A C 1
ATOM 2296 O O . TRP A 1 299 ? 17.685 -16.946 3.129 1.00 89.75 299 TRP A O 1
ATOM 2306 N N . ALA A 1 300 ? 17.681 -18.897 4.210 1.00 93.00 300 ALA A N 1
ATOM 2307 C CA . ALA A 1 300 ? 18.102 -19.664 3.036 1.00 93.00 300 ALA A CA 1
ATOM 2308 C C . ALA A 1 300 ? 17.140 -19.492 1.844 1.00 93.00 300 ALA A C 1
ATOM 2310 O O . ALA A 1 300 ? 17.590 -19.416 0.702 1.00 93.00 300 ALA A O 1
ATOM 2311 N N . LYS A 1 301 ? 15.828 -19.371 2.106 1.00 94.56 301 LYS A N 1
ATOM 2312 C CA . LYS A 1 301 ? 14.812 -19.105 1.073 1.00 94.56 301 LYS A CA 1
ATOM 2313 C C . LYS A 1 301 ? 14.967 -17.721 0.448 1.00 94.56 301 LYS A C 1
ATOM 2315 O O . LYS A 1 301 ? 14.979 -17.625 -0.775 1.00 94.56 301 LYS A O 1
ATOM 2320 N N . TRP A 1 302 ? 15.175 -16.688 1.267 1.00 95.25 302 TRP A N 1
ATOM 2321 C CA . TRP A 1 302 ? 15.477 -15.337 0.790 1.00 95.25 302 TRP A CA 1
ATOM 2322 C C . TRP A 1 302 ? 16.745 -15.326 -0.064 1.00 95.25 302 TRP A C 1
ATOM 2324 O O . TRP A 1 302 ? 16.711 -14.917 -1.217 1.00 95.25 302 TRP A O 1
ATOM 2334 N N . ARG A 1 303 ? 17.853 -15.880 0.447 1.00 94.44 303 ARG A N 1
ATOM 2335 C CA . ARG A 1 303 ? 19.121 -15.975 -0.298 1.00 94.44 303 ARG A CA 1
ATOM 2336 C C . ARG A 1 303 ? 18.993 -16.735 -1.612 1.00 94.44 303 ARG A C 1
ATOM 2338 O O . ARG A 1 303 ? 19.719 -16.421 -2.549 1.00 94.44 303 ARG A O 1
ATOM 2345 N N . LYS A 1 304 ? 18.123 -17.746 -1.676 1.00 95.81 304 LYS A N 1
ATOM 2346 C CA . LYS A 1 304 ? 17.826 -18.454 -2.921 1.00 95.81 304 LYS A CA 1
ATOM 2347 C C . LYS A 1 304 ? 17.091 -17.537 -3.896 1.00 95.81 304 LYS A C 1
ATOM 2349 O O . LYS A 1 304 ? 17.580 -17.382 -5.006 1.00 95.81 304 LYS A O 1
ATOM 2354 N N . LEU A 1 305 ? 15.993 -16.907 -3.465 1.00 96.38 305 LEU A N 1
ATOM 2355 C CA . LEU A 1 305 ? 15.216 -15.973 -4.286 1.00 96.38 305 LEU A CA 1
ATOM 2356 C C . LEU A 1 305 ? 16.107 -14.873 -4.870 1.00 96.38 305 LEU A C 1
ATOM 2358 O O . LEU A 1 305 ? 16.091 -14.672 -6.072 1.00 96.38 305 LEU A O 1
ATOM 2362 N N . ARG A 1 306 ? 16.965 -14.244 -4.057 1.00 96.50 306 ARG A N 1
ATOM 2363 C CA . ARG A 1 306 ? 17.876 -13.165 -4.489 1.00 96.50 306 ARG A CA 1
ATOM 2364 C C . ARG A 1 306 ? 18.824 -13.524 -5.640 1.00 96.50 306 ARG A C 1
ATOM 2366 O O . ARG A 1 306 ? 19.411 -12.627 -6.229 1.00 96.50 306 ARG A O 1
ATOM 2373 N N . LYS A 1 307 ? 19.035 -14.813 -5.913 1.00 96.44 307 LYS A N 1
ATOM 2374 C CA . LYS A 1 307 ? 19.896 -15.302 -7.002 1.00 96.44 307 LYS A CA 1
ATOM 2375 C C . LYS A 1 307 ? 19.114 -15.652 -8.270 1.00 96.44 307 LYS A C 1
ATOM 2377 O O . LYS A 1 307 ? 19.726 -16.043 -9.258 1.00 96.44 307 LYS A O 1
ATOM 2382 N N . GLU A 1 308 ? 17.790 -15.594 -8.220 1.00 97.50 308 GLU A N 1
ATOM 2383 C CA . GLU A 1 308 ? 16.908 -15.850 -9.357 1.00 97.50 308 GLU A CA 1
ATOM 2384 C C . GLU A 1 308 ? 16.729 -14.556 -10.160 1.00 97.50 308 GLU A C 1
ATOM 2386 O O . GLU A 1 308 ? 16.720 -13.472 -9.581 1.00 97.50 308 GLU A O 1
ATOM 2391 N N . SER A 1 309 ? 16.571 -14.656 -11.482 1.00 96.25 309 SER A N 1
ATOM 2392 C CA . SER A 1 309 ? 16.372 -13.490 -12.360 1.00 96.25 309 SER A CA 1
ATOM 2393 C C . SER A 1 309 ? 15.132 -12.678 -11.974 1.00 96.25 309 SER A C 1
ATOM 2395 O O . SER A 1 309 ? 15.160 -11.449 -11.970 1.00 96.25 309 SER A O 1
ATOM 2397 N N . ALA A 1 310 ? 14.082 -13.362 -11.520 1.00 97.75 310 ALA A N 1
ATOM 2398 C CA . ALA A 1 310 ? 12.869 -12.761 -10.983 1.00 97.75 310 ALA A CA 1
ATOM 2399 C C . ALA A 1 310 ? 13.122 -11.746 -9.848 1.00 97.75 310 ALA A C 1
ATOM 2401 O O . ALA A 1 310 ? 12.356 -10.796 -9.688 1.00 97.75 310 ALA A O 1
ATOM 2402 N N . ALA A 1 311 ? 14.196 -11.895 -9.061 1.00 98.06 311 ALA A N 1
ATOM 2403 C CA . ALA A 1 311 ? 14.479 -10.999 -7.937 1.00 98.06 311 ALA A CA 1
ATOM 2404 C C . ALA A 1 311 ? 14.851 -9.569 -8.353 1.00 98.06 311 ALA A C 1
ATOM 2406 O O . ALA A 1 311 ? 14.742 -8.661 -7.527 1.00 98.06 311 ALA A O 1
ATOM 2407 N N . ASP A 1 312 ? 15.244 -9.346 -9.608 1.00 97.56 312 ASP A N 1
ATOM 2408 C CA . ASP A 1 312 ? 15.441 -8.002 -10.154 1.00 97.56 312 ASP A CA 1
ATOM 2409 C C . ASP A 1 312 ? 14.127 -7.235 -10.332 1.00 97.56 312 ASP A C 1
ATOM 2411 O O . ASP A 1 312 ? 14.119 -6.008 -10.363 1.00 97.56 312 ASP A O 1
ATOM 2415 N N . TRP A 1 313 ? 12.999 -7.938 -10.386 1.00 98.12 313 TRP A N 1
ATOM 2416 C CA . TRP A 1 313 ? 11.680 -7.338 -10.554 1.00 98.12 313 TRP A CA 1
ATOM 2417 C C . TRP A 1 313 ? 10.960 -7.097 -9.231 1.00 98.12 313 TRP A C 1
ATOM 2419 O O . TRP A 1 313 ? 9.882 -6.517 -9.231 1.00 98.12 313 TRP A O 1
A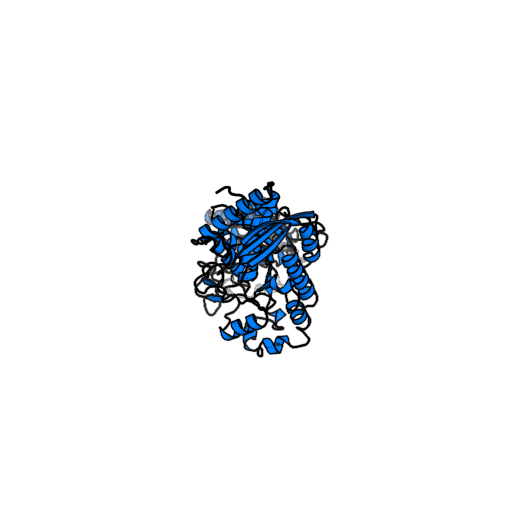TOM 2429 N N . LEU A 1 314 ? 11.532 -7.511 -8.099 1.00 98.75 314 LEU A N 1
ATOM 2430 C CA . LEU A 1 314 ? 10.906 -7.383 -6.786 1.00 98.75 314 LEU A CA 1
ATOM 2431 C C . LEU A 1 314 ? 11.601 -6.306 -5.949 1.00 98.75 314 LEU A C 1
ATOM 2433 O O . LEU A 1 314 ? 12.785 -6.415 -5.645 1.00 98.75 314 LEU A O 1
ATOM 2437 N N . LEU A 1 315 ? 10.845 -5.311 -5.499 1.00 98.69 315 LEU A N 1
ATOM 2438 C CA . LEU A 1 315 ? 11.255 -4.319 -4.513 1.00 98.69 315 LEU A CA 1
ATOM 2439 C C . LEU A 1 315 ? 10.613 -4.661 -3.161 1.00 98.69 315 LEU A C 1
ATOM 2441 O O . LEU A 1 315 ? 9.421 -4.435 -2.952 1.00 98.69 315 LEU A O 1
ATOM 2445 N N . ALA A 1 316 ? 11.408 -5.217 -2.242 1.00 98.50 316 ALA A N 1
ATOM 2446 C CA . ALA A 1 316 ? 10.982 -5.501 -0.873 1.00 98.50 316 ALA A CA 1
ATOM 2447 C C . ALA A 1 316 ? 11.247 -4.283 0.020 1.00 98.50 316 ALA A C 1
ATOM 2449 O O . ALA A 1 316 ? 12.395 -3.868 0.188 1.00 98.50 316 ALA A O 1
ATOM 2450 N N . VAL A 1 317 ? 10.189 -3.705 0.583 1.00 98.62 317 VAL A N 1
ATOM 2451 C CA . VAL A 1 317 ? 10.230 -2.409 1.265 1.00 98.62 317 VAL A CA 1
ATOM 2452 C C . VAL A 1 317 ? 9.985 -2.574 2.759 1.00 98.62 317 VAL A C 1
ATOM 2454 O O . VAL A 1 317 ? 9.038 -3.240 3.172 1.00 98.62 317 VAL A O 1
ATOM 2457 N N . ALA A 1 318 ? 10.829 -1.948 3.571 1.00 97.62 318 ALA A N 1
ATOM 2458 C CA . ALA A 1 318 ? 10.681 -1.899 5.019 1.00 97.62 318 ALA A CA 1
ATOM 2459 C C . ALA A 1 318 ? 10.234 -0.510 5.483 1.00 97.62 318 ALA A C 1
ATOM 2461 O O . ALA A 1 318 ? 10.559 0.497 4.850 1.00 97.62 318 ALA A O 1
ATOM 2462 N N . ASN A 1 319 ? 9.602 -0.485 6.659 1.00 95.75 319 ASN A N 1
ATOM 2463 C CA . ASN A 1 319 ? 9.035 0.691 7.319 1.00 95.75 319 ASN A CA 1
ATOM 2464 C C . ASN A 1 319 ? 7.750 1.218 6.676 1.00 95.75 319 ASN A C 1
ATOM 2466 O O . ASN A 1 319 ? 7.522 1.116 5.473 1.00 95.75 319 ASN A O 1
ATOM 2470 N N . ARG A 1 320 ? 6.901 1.794 7.520 1.00 96.12 320 ARG A N 1
ATOM 2471 C CA . ARG A 1 320 ? 5.582 2.306 7.156 1.00 96.12 320 ARG A CA 1
ATOM 2472 C C . ARG A 1 320 ? 5.440 3.738 7.635 1.00 96.12 320 ARG A C 1
ATOM 2474 O O . ARG A 1 320 ? 6.108 4.149 8.580 1.00 96.12 320 ARG A O 1
ATOM 2481 N N . ILE A 1 321 ? 4.530 4.478 7.014 1.00 96.75 321 ILE A N 1
ATOM 2482 C CA . ILE A 1 321 ? 4.114 5.803 7.487 1.00 96.75 321 ILE A CA 1
ATOM 2483 C C . ILE A 1 321 ? 2.665 5.754 7.986 1.00 96.75 321 ILE A C 1
ATOM 2485 O O . ILE A 1 321 ? 1.900 4.886 7.538 1.00 96.75 321 ILE A O 1
ATOM 2489 N N . PRO A 1 322 ? 2.255 6.653 8.897 1.00 96.25 322 PRO A N 1
ATOM 2490 C CA . PRO A 1 322 ? 0.873 6.718 9.341 1.00 96.25 322 PRO A CA 1
ATOM 2491 C C . PRO A 1 322 ? -0.072 6.986 8.168 1.00 96.25 322 PRO A C 1
ATOM 2493 O O . PRO A 1 322 ? 0.171 7.864 7.344 1.00 96.25 322 PRO A O 1
ATOM 2496 N N . ALA A 1 323 ? -1.181 6.255 8.108 1.00 95.81 323 ALA A N 1
ATOM 2497 C CA . ALA A 1 323 ? -2.240 6.495 7.129 1.00 95.81 323 ALA A CA 1
ATOM 2498 C C . ALA A 1 323 ? -3.103 7.705 7.518 1.00 95.81 323 ALA A C 1
ATOM 2500 O O . ALA A 1 323 ? -3.591 8.447 6.667 1.00 95.81 323 ALA A O 1
ATOM 2501 N N . ARG A 1 324 ? -3.291 7.900 8.824 1.00 94.44 324 ARG A N 1
ATOM 2502 C CA . ARG A 1 324 ? -3.924 9.059 9.459 1.00 94.44 324 ARG A CA 1
ATOM 2503 C C . ARG A 1 324 ? -3.509 9.103 10.936 1.00 94.44 324 ARG A C 1
ATOM 2505 O O . ARG A 1 324 ? -3.016 8.095 11.444 1.00 94.44 324 ARG A O 1
ATOM 2512 N N . PRO A 1 325 ? -3.738 10.212 11.652 1.00 92.94 325 PRO A N 1
ATOM 2513 C CA . PRO A 1 325 ? -3.661 10.197 13.105 1.00 92.94 325 PRO A CA 1
ATOM 2514 C C . PRO A 1 325 ? -4.704 9.230 13.698 1.00 92.94 325 PRO A C 1
ATOM 2516 O O . PRO A 1 325 ? -5.841 9.153 13.214 1.00 92.94 325 PRO A O 1
ATOM 2519 N N . ALA A 1 326 ? -4.336 8.517 14.762 1.00 93.56 326 ALA A N 1
ATOM 2520 C CA . ALA A 1 326 ? -5.266 7.690 15.533 1.00 93.56 326 ALA A CA 1
ATOM 2521 C C . ALA A 1 326 ? -6.387 8.550 16.146 1.00 93.56 326 ALA A C 1
ATOM 2523 O O . ALA A 1 326 ? -6.124 9.673 16.590 1.00 93.56 326 ALA A O 1
ATOM 2524 N N . PHE A 1 327 ? -7.626 8.052 16.166 1.00 94.19 327 PHE A N 1
ATOM 2525 C CA . PHE A 1 327 ? -8.747 8.793 16.759 1.00 94.19 327 PHE A CA 1
ATOM 2526 C C . PHE A 1 327 ? -8.564 8.977 18.269 1.00 94.19 327 PHE A C 1
ATOM 2528 O O . PHE A 1 327 ? -8.110 8.077 18.976 1.00 94.19 327 PHE A O 1
ATOM 2535 N N . GLY A 1 328 ? -8.911 10.163 18.768 1.00 92.31 328 GLY A N 1
ATOM 2536 C CA . GLY A 1 328 ? -8.781 10.525 20.178 1.00 92.31 328 GLY A CA 1
ATOM 2537 C C . GLY A 1 328 ? -8.674 12.033 20.369 1.00 92.31 328 GLY A C 1
ATOM 2538 O O . GLY A 1 328 ? -9.042 12.815 19.500 1.00 92.31 328 GLY A O 1
ATOM 2539 N N . LYS A 1 329 ? -8.103 12.483 21.489 1.00 89.50 329 LYS A N 1
ATOM 2540 C CA . LYS A 1 329 ? -8.052 13.920 21.832 1.00 89.50 329 LYS A CA 1
ATOM 2541 C C . LYS A 1 329 ? -7.374 14.807 20.780 1.00 89.50 329 LYS A C 1
ATOM 2543 O O . LYS A 1 329 ? -7.750 15.962 20.626 1.00 89.50 329 LYS A O 1
ATOM 2548 N N . LYS A 1 330 ? -6.354 14.285 20.089 1.00 86.88 330 LYS A N 1
ATOM 2549 C CA . LYS A 1 330 ? -5.605 15.016 19.048 1.00 86.88 330 LYS A CA 1
ATOM 2550 C C . LYS A 1 330 ? -6.221 14.886 17.649 1.00 86.88 330 LYS A C 1
ATOM 2552 O O . LYS A 1 330 ? -5.837 15.633 16.760 1.00 86.88 330 LYS A O 1
ATOM 2557 N N . ASN A 1 331 ? -7.159 13.960 17.466 1.00 90.88 331 ASN A N 1
ATOM 2558 C CA . ASN A 1 331 ? -7.910 13.749 16.231 1.00 90.88 331 ASN A CA 1
ATOM 2559 C C . ASN A 1 331 ? -9.350 13.345 16.600 1.00 90.88 331 ASN A C 1
ATOM 2561 O O . ASN A 1 331 ? -9.669 12.150 16.615 1.00 90.88 331 ASN A O 1
ATOM 2565 N N . PRO A 1 332 ? -10.172 14.313 17.041 1.00 92.25 332 PRO A N 1
ATOM 2566 C CA . PRO A 1 332 ? -11.477 14.024 17.617 1.00 92.25 332 PRO A CA 1
ATOM 2567 C C . PRO A 1 332 ? -12.488 13.617 16.542 1.00 92.25 332 PRO A C 1
ATOM 2569 O O . PRO A 1 332 ? -12.554 14.226 15.477 1.00 92.25 332 PRO A O 1
ATOM 2572 N N . ALA A 1 333 ? -13.315 12.624 16.865 1.00 93.81 333 ALA A N 1
ATOM 2573 C CA . ALA A 1 333 ? -14.571 12.349 16.170 1.00 93.81 333 ALA A CA 1
ATOM 2574 C C . ALA A 1 333 ? -15.739 13.046 16.896 1.00 93.81 333 ALA A C 1
ATOM 2576 O O . ALA A 1 333 ? -15.574 13.558 18.007 1.00 93.81 333 ALA A O 1
ATOM 2577 N N . ALA A 1 334 ? -16.937 13.042 16.306 1.00 92.69 334 ALA A N 1
ATOM 2578 C CA . ALA A 1 334 ? -18.136 13.611 16.928 1.00 92.69 334 ALA A CA 1
ATOM 2579 C C . ALA A 1 334 ? -18.538 12.905 18.238 1.00 92.69 334 ALA A C 1
ATOM 2581 O O . ALA A 1 334 ? -19.194 13.510 19.086 1.00 92.69 334 ALA A O 1
ATOM 2582 N N . ILE A 1 335 ? -18.158 11.634 18.388 1.00 94.12 335 ILE A N 1
ATOM 2583 C CA . ILE A 1 335 ? -18.284 10.845 19.615 1.00 94.12 335 ILE A CA 1
ATOM 2584 C C . ILE A 1 335 ? -16.879 10.549 20.127 1.00 94.12 335 ILE A C 1
ATOM 2586 O O . ILE A 1 335 ? -16.037 10.063 19.372 1.00 94.12 335 ILE A O 1
ATOM 2590 N N . GLU A 1 336 ? -16.618 10.845 21.399 1.00 93.06 336 GLU A N 1
ATOM 2591 C CA . GLU A 1 336 ? -15.291 10.657 21.981 1.00 93.06 336 GLU A CA 1
ATOM 2592 C C . GLU A 1 336 ? -14.999 9.168 22.214 1.00 93.06 336 GLU A C 1
ATOM 2594 O O . GLU A 1 336 ? -15.684 8.483 22.970 1.00 93.06 336 GLU A O 1
ATOM 2599 N N . PHE A 1 337 ? -13.944 8.675 21.569 1.00 94.88 337 PHE A N 1
ATOM 2600 C CA . PHE A 1 337 ? -13.305 7.390 21.841 1.00 94.88 337 PHE A CA 1
ATOM 2601 C C . PHE A 1 337 ? -11.813 7.503 21.499 1.00 94.88 337 PHE A C 1
ATOM 2603 O O . PHE A 1 337 ? -11.394 8.453 20.834 1.00 94.88 337 PHE A O 1
ATOM 2610 N N . ALA A 1 338 ? -11.002 6.553 21.965 1.00 92.94 338 ALA A N 1
ATOM 2611 C CA . ALA A 1 338 ? -9.571 6.515 21.681 1.00 92.94 338 ALA A CA 1
ATOM 2612 C C . ALA A 1 338 ? -9.205 5.214 20.967 1.00 92.94 338 ALA A C 1
ATOM 2614 O O . ALA A 1 338 ? -9.482 4.124 21.465 1.00 92.94 338 ALA A O 1
ATOM 2615 N N . GLU A 1 339 ? -8.584 5.334 19.801 1.00 92.00 339 GLU A N 1
ATOM 2616 C CA . GLU A 1 339 ? -8.022 4.206 19.067 1.00 92.00 339 GLU A CA 1
ATOM 2617 C C . GLU A 1 339 ? -6.700 3.776 19.718 1.00 92.00 339 GLU A C 1
ATOM 2619 O O . GLU A 1 339 ? -5.890 4.611 20.122 1.00 92.00 339 GLU A O 1
ATOM 2624 N N . ALA A 1 340 ? -6.500 2.466 19.868 1.00 87.38 340 ALA A N 1
ATOM 2625 C CA . ALA A 1 340 ? -5.370 1.930 20.629 1.00 87.38 340 ALA A CA 1
ATOM 2626 C C . ALA A 1 340 ? -4.036 2.000 19.868 1.00 87.38 340 ALA A C 1
ATOM 2628 O O . ALA A 1 340 ? -2.977 2.099 20.483 1.00 87.38 340 ALA A O 1
ATOM 2629 N N . GLU A 1 341 ? -4.088 1.928 18.539 1.00 88.00 341 GLU A N 1
ATOM 2630 C CA . GLU A 1 341 ? -2.916 1.802 17.678 1.00 88.00 341 GLU A CA 1
ATOM 2631 C C . GLU A 1 341 ? -2.985 2.798 16.524 1.00 88.00 341 GLU A C 1
ATOM 2633 O O . GLU A 1 341 ? -4.057 3.128 16.020 1.00 88.00 341 GLU A O 1
ATOM 2638 N N . THR A 1 342 ? -1.817 3.249 16.074 1.00 92.31 342 THR A N 1
ATOM 2639 C CA . THR A 1 342 ? -1.704 4.050 14.856 1.00 92.31 342 THR A CA 1
ATOM 2640 C C . THR A 1 342 ? -2.051 3.198 13.631 1.00 92.31 342 THR A C 1
ATOM 2642 O O . THR A 1 342 ? -1.447 2.137 13.447 1.00 92.31 342 THR A O 1
ATOM 2645 N N . PRO A 1 343 ? -2.954 3.649 12.743 1.00 94.88 343 PRO A N 1
ATOM 2646 C CA . PRO A 1 343 ? -3.159 2.995 11.459 1.00 94.88 343 PRO A CA 1
ATOM 2647 C C . PRO A 1 343 ? -1.976 3.291 10.528 1.00 94.88 343 PRO A C 1
ATOM 2649 O O . PRO A 1 343 ? -1.689 4.445 10.202 1.00 94.88 343 PRO A O 1
ATOM 2652 N N . TRP A 1 344 ? -1.295 2.241 10.079 1.00 96.06 344 TRP A N 1
ATOM 2653 C CA . TRP A 1 344 ? -0.120 2.323 9.210 1.00 96.06 344 TRP A CA 1
ATOM 2654 C C . TRP A 1 344 ? -0.481 2.001 7.764 1.00 96.06 344 TRP A C 1
ATOM 2656 O O . TRP A 1 344 ? -1.139 0.998 7.505 1.00 96.06 344 TRP A O 1
ATOM 2666 N N . THR A 1 345 ? -0.002 2.804 6.817 1.00 96.56 345 THR A N 1
ATOM 2667 C CA . THR A 1 345 ? -0.037 2.432 5.392 1.00 96.56 345 THR A CA 1
ATOM 2668 C C . THR A 1 345 ? 0.848 1.213 5.131 1.00 96.56 345 THR A C 1
ATOM 2670 O O . THR A 1 345 ? 1.820 0.978 5.848 1.00 96.56 345 THR A O 1
ATOM 2673 N N . GLY A 1 346 ? 0.557 0.448 4.081 1.00 96.75 346 GLY A N 1
ATOM 2674 C CA . GLY A 1 346 ? 1.517 -0.511 3.538 1.00 96.75 346 GLY A CA 1
ATOM 2675 C C . GLY A 1 346 ? 2.851 0.134 3.168 1.00 96.75 346 GLY A C 1
ATOM 2676 O O . GLY A 1 346 ? 2.886 1.226 2.599 1.00 96.75 346 GLY A O 1
ATOM 2677 N N . ALA A 1 347 ? 3.957 -0.566 3.427 1.00 97.44 347 ALA A N 1
ATOM 2678 C CA . ALA A 1 347 ? 5.303 -0.065 3.127 1.00 97.44 347 ALA A CA 1
ATOM 2679 C C . ALA A 1 347 ? 5.511 0.212 1.624 1.00 97.44 347 ALA A C 1
ATOM 2681 O O . ALA A 1 347 ? 6.283 1.090 1.248 1.00 97.44 347 ALA A O 1
ATOM 2682 N N . ALA A 1 348 ? 4.786 -0.504 0.758 1.00 98.06 348 ALA A N 1
ATOM 2683 C CA . ALA A 1 348 ? 4.890 -0.375 -0.691 1.00 98.06 348 ALA A CA 1
ATOM 2684 C C . ALA A 1 348 ? 4.418 0.988 -1.236 1.00 98.06 348 ALA A C 1
ATOM 2686 O O . ALA A 1 348 ? 4.868 1.411 -2.303 1.00 98.06 348 ALA A O 1
ATOM 2687 N N . TRP A 1 349 ? 3.534 1.689 -0.517 1.00 98.12 349 TRP A N 1
ATOM 2688 C CA . TRP A 1 349 ? 2.866 2.886 -1.035 1.00 98.12 349 TRP A CA 1
ATOM 2689 C C . TRP A 1 349 ? 3.790 4.090 -1.198 1.00 98.12 349 TRP A C 1
ATOM 2691 O O . TRP A 1 349 ? 3.641 4.830 -2.165 1.00 98.12 349 TRP A O 1
ATOM 2701 N N . VAL A 1 350 ? 4.762 4.285 -0.302 1.00 98.19 350 VAL A N 1
ATOM 2702 C CA . VAL A 1 350 ? 5.690 5.429 -0.376 1.00 98.19 350 VAL A CA 1
ATOM 2703 C C . VAL A 1 350 ? 6.558 5.386 -1.641 1.00 98.19 350 VAL A C 1
ATOM 2705 O O . VAL A 1 350 ? 6.481 6.331 -2.429 1.00 98.19 350 VAL A O 1
ATOM 2708 N N . PRO A 1 351 ? 7.346 4.325 -1.907 1.00 98.38 351 PRO A N 1
ATOM 2709 C CA . PRO A 1 351 ? 8.127 4.250 -3.139 1.00 98.38 351 PRO A CA 1
ATOM 2710 C C . PRO A 1 351 ? 7.245 4.247 -4.392 1.00 98.38 351 PRO A C 1
ATOM 2712 O O . PRO A 1 351 ? 7.601 4.903 -5.366 1.00 98.38 351 PRO A O 1
ATOM 2715 N N . ALA A 1 352 ? 6.072 3.603 -4.367 1.00 98.44 352 ALA A N 1
ATOM 2716 C CA . ALA A 1 352 ? 5.144 3.643 -5.497 1.00 98.44 352 ALA A CA 1
ATOM 2717 C C . ALA A 1 352 ? 4.639 5.068 -5.794 1.00 98.44 352 ALA A C 1
ATOM 2719 O O . ALA A 1 352 ? 4.649 5.502 -6.945 1.00 98.44 352 ALA A O 1
ATOM 2720 N N . ALA A 1 353 ? 4.255 5.827 -4.764 1.00 98.06 353 ALA A N 1
ATOM 2721 C CA . ALA A 1 353 ? 3.835 7.217 -4.904 1.00 98.06 353 ALA A CA 1
ATOM 2722 C C . ALA A 1 353 ? 4.982 8.117 -5.396 1.00 98.06 353 ALA A C 1
ATOM 2724 O O . ALA A 1 353 ? 4.754 8.979 -6.241 1.00 98.06 353 ALA A O 1
ATOM 2725 N N . LEU A 1 354 ? 6.220 7.892 -4.941 1.00 98.31 354 LEU A N 1
ATOM 2726 C CA . LEU A 1 354 ? 7.400 8.598 -5.458 1.00 98.31 354 LEU A CA 1
ATOM 2727 C C . LEU A 1 354 ? 7.638 8.284 -6.945 1.00 98.31 354 LEU A C 1
ATOM 2729 O O . LEU A 1 354 ? 7.872 9.203 -7.725 1.00 98.31 354 LEU A O 1
ATOM 2733 N N . MET A 1 355 ? 7.527 7.022 -7.372 1.00 98.12 355 MET A N 1
ATOM 2734 C CA . MET A 1 355 ? 7.638 6.649 -8.793 1.00 98.12 355 MET A CA 1
ATOM 2735 C C . MET A 1 355 ? 6.552 7.327 -9.636 1.00 98.12 355 MET A C 1
ATOM 2737 O O . MET A 1 355 ? 6.844 7.882 -10.693 1.00 98.12 355 MET A O 1
ATOM 2741 N N . VAL A 1 356 ? 5.306 7.335 -9.155 1.00 97.00 356 VAL A N 1
ATOM 2742 C CA . VAL A 1 356 ? 4.180 8.013 -9.817 1.00 97.00 356 VAL A CA 1
ATOM 2743 C C . VAL A 1 356 ? 4.407 9.522 -9.901 1.00 97.00 356 VAL A C 1
ATOM 2745 O O . VAL A 1 356 ? 4.210 10.101 -10.968 1.00 97.00 356 VAL A O 1
ATOM 2748 N N . LYS A 1 357 ? 4.914 10.146 -8.831 1.00 96.12 357 LYS A N 1
ATOM 2749 C CA . LYS A 1 357 ? 5.324 11.555 -8.829 1.00 96.12 357 LYS A CA 1
ATOM 2750 C C . LYS A 1 357 ? 6.347 11.838 -9.928 1.00 96.12 357 LYS A C 1
ATOM 2752 O O . LYS A 1 357 ? 6.195 12.798 -10.678 1.00 96.12 357 LYS A O 1
ATOM 2757 N N . ARG A 1 358 ? 7.364 10.982 -10.073 1.00 95.25 358 ARG A N 1
ATOM 2758 C CA . ARG A 1 358 ? 8.372 11.119 -11.136 1.00 95.25 358 ARG A CA 1
ATOM 2759 C C . ARG A 1 358 ? 7.763 10.971 -12.529 1.00 95.25 358 ARG A C 1
ATOM 2761 O O . ARG A 1 358 ? 8.059 11.783 -13.398 1.00 95.25 358 ARG A O 1
ATOM 2768 N N . VAL A 1 359 ? 6.841 10.030 -12.735 1.00 94.75 359 VAL A N 1
ATOM 2769 C CA . VAL A 1 359 ? 6.122 9.902 -14.016 1.00 94.75 359 VAL A CA 1
ATOM 2770 C C . VAL A 1 359 ? 5.309 11.159 -14.338 1.00 94.75 359 VAL A C 1
ATOM 2772 O O . VAL A 1 359 ? 5.335 11.622 -15.482 1.00 94.75 359 VAL A O 1
ATOM 2775 N N . ALA A 1 360 ? 4.621 11.737 -13.355 1.00 92.00 360 ALA A N 1
ATOM 2776 C CA . ALA A 1 360 ? 3.880 12.980 -13.545 1.00 92.00 360 ALA A CA 1
ATOM 2777 C C . ALA A 1 360 ? 4.821 14.147 -13.908 1.00 92.00 360 ALA A C 1
ATOM 2779 O O . ALA A 1 360 ? 4.557 14.889 -14.853 1.00 92.00 360 ALA A O 1
ATOM 2780 N N . GLU A 1 361 ? 5.961 14.267 -13.220 1.00 91.50 361 GLU A N 1
ATOM 2781 C CA . GLU A 1 361 ? 6.935 15.348 -13.422 1.00 91.50 361 GLU A CA 1
ATOM 2782 C C . GLU A 1 361 ? 7.738 15.221 -14.727 1.00 91.50 361 GLU A C 1
ATOM 2784 O O . GLU A 1 361 ? 7.941 16.216 -15.420 1.00 91.50 361 GLU A O 1
ATOM 2789 N N . THR A 1 362 ? 8.215 14.020 -15.070 1.00 91.75 362 THR A N 1
ATOM 2790 C CA . THR A 1 362 ? 9.204 13.810 -16.147 1.00 91.75 362 THR A CA 1
ATOM 2791 C C . THR A 1 362 ? 8.810 12.748 -17.167 1.00 91.75 362 THR A C 1
ATOM 2793 O O . THR A 1 362 ? 9.531 12.526 -18.132 1.00 91.75 362 THR A O 1
ATOM 2796 N N . GLY A 1 363 ? 7.695 12.043 -16.975 1.00 91.69 363 GLY A N 1
ATOM 2797 C CA . GLY A 1 363 ? 7.302 10.905 -17.817 1.00 91.69 363 GLY A CA 1
ATOM 2798 C C . GLY A 1 363 ? 8.049 9.600 -17.512 1.00 91.69 363 GLY A C 1
ATOM 2799 O O . GLY A 1 363 ? 7.703 8.563 -18.092 1.00 91.69 363 GLY A O 1
ATOM 2800 N N . TRP A 1 364 ? 9.014 9.632 -16.584 1.00 94.44 364 TRP A N 1
ATOM 2801 C CA . TRP A 1 364 ? 9.839 8.495 -16.180 1.00 94.44 364 TRP A CA 1
ATOM 2802 C C . TRP A 1 364 ? 9.671 8.185 -14.693 1.00 94.44 364 TRP A C 1
ATOM 2804 O O . TRP A 1 364 ? 9.719 9.104 -13.886 1.00 94.44 364 TRP A O 1
ATOM 2814 N N . PRO A 1 365 ? 9.548 6.908 -14.300 1.00 96.00 365 PRO A N 1
ATOM 2815 C CA . PRO A 1 365 ? 9.457 6.516 -12.889 1.00 96.00 365 PRO A CA 1
ATOM 2816 C C . PRO A 1 365 ? 10.805 6.513 -12.151 1.00 96.00 365 PRO A C 1
ATOM 2818 O O . PRO A 1 365 ? 10.860 6.250 -10.951 1.00 96.00 365 PRO A O 1
ATOM 2821 N N . THR A 1 366 ? 11.906 6.750 -12.860 1.00 96.12 366 THR A N 1
ATOM 2822 C CA . THR A 1 366 ? 13.257 6.690 -12.309 1.00 96.12 366 THR A CA 1
ATOM 2823 C C . THR A 1 366 ? 13.613 7.927 -11.487 1.00 96.12 366 THR A C 1
ATOM 2825 O O . THR A 1 366 ? 12.957 8.974 -11.547 1.00 96.12 366 THR A O 1
ATOM 2828 N N . ARG A 1 367 ? 14.695 7.808 -10.709 1.00 94.75 367 ARG A N 1
ATOM 2829 C CA . ARG A 1 367 ? 15.189 8.839 -9.782 1.00 94.75 367 ARG A CA 1
ATOM 2830 C C . ARG A 1 367 ? 14.199 9.195 -8.668 1.00 94.75 367 ARG A C 1
ATOM 2832 O O . ARG A 1 367 ? 14.294 10.259 -8.059 1.00 94.75 367 ARG A O 1
ATOM 2839 N N . PHE A 1 368 ? 13.241 8.311 -8.397 1.00 96.88 368 PHE A N 1
ATOM 2840 C CA . PHE A 1 368 ? 12.310 8.443 -7.274 1.00 96.88 368 PHE A CA 1
ATOM 2841 C C . PHE A 1 368 ? 13.020 8.294 -5.918 1.00 96.88 368 PHE A C 1
ATOM 2843 O O . PHE A 1 368 ? 12.496 8.715 -4.893 1.00 96.88 368 PHE A O 1
ATOM 2850 N N . ASP A 1 369 ? 14.214 7.700 -5.930 1.00 96.00 369 ASP A N 1
ATOM 2851 C CA . ASP A 1 369 ? 15.070 7.409 -4.786 1.00 96.00 369 ASP A CA 1
ATOM 2852 C C . ASP A 1 369 ? 16.213 8.430 -4.601 1.00 96.00 369 ASP A C 1
ATOM 2854 O O . ASP A 1 369 ? 17.188 8.185 -3.885 1.00 96.00 369 ASP A O 1
ATOM 2858 N N . ASP A 1 370 ? 16.112 9.586 -5.262 1.00 93.88 370 ASP A N 1
ATOM 2859 C CA . ASP A 1 370 ? 16.986 10.731 -5.028 1.00 93.88 370 ASP A CA 1
ATOM 2860 C C . ASP A 1 370 ? 16.619 11.438 -3.714 1.00 93.88 370 ASP A C 1
ATOM 2862 O O . ASP A 1 370 ? 15.450 11.672 -3.425 1.00 93.88 370 ASP A O 1
ATOM 2866 N N . LEU A 1 371 ? 17.614 11.969 -2.993 1.00 91.00 371 LEU A N 1
ATOM 2867 C CA . LEU A 1 371 ? 17.414 12.752 -1.755 1.00 91.00 371 LEU A CA 1
ATOM 2868 C C . LEU A 1 371 ? 16.465 13.961 -1.887 1.00 91.00 371 LEU A C 1
ATOM 2870 O O . LEU A 1 371 ? 15.994 14.495 -0.876 1.00 91.00 371 LEU A O 1
ATOM 2874 N N . ARG A 1 372 ? 16.253 14.441 -3.118 1.00 90.31 372 ARG A N 1
ATOM 2875 C CA . ARG A 1 372 ? 15.372 15.570 -3.446 1.00 90.31 372 ARG A CA 1
ATOM 2876 C C . ARG A 1 372 ? 13.945 15.134 -3.780 1.00 90.31 372 ARG A C 1
ATOM 2878 O O . ARG A 1 372 ? 13.053 15.973 -3.728 1.00 90.31 372 ARG A O 1
ATOM 2885 N N . CYS A 1 373 ? 13.724 13.867 -4.129 1.00 95.00 373 CYS A N 1
ATOM 2886 C CA . CYS A 1 373 ? 12.391 13.346 -4.387 1.00 95.00 373 CYS A CA 1
ATOM 2887 C C . CYS A 1 373 ? 11.770 12.922 -3.056 1.00 95.00 373 CYS A C 1
ATOM 2889 O O . CYS A 1 373 ? 12.207 11.967 -2.421 1.00 95.00 373 CYS A O 1
ATOM 2891 N N . ARG A 1 374 ? 10.785 13.694 -2.598 1.00 96.31 374 ARG A N 1
ATOM 2892 C CA . ARG A 1 374 ? 10.120 13.479 -1.312 1.00 96.31 374 ARG A CA 1
ATOM 2893 C C . ARG A 1 374 ? 8.619 13.594 -1.476 1.00 96.31 374 ARG A C 1
ATOM 2895 O O . ARG A 1 374 ? 8.142 14.410 -2.275 1.00 96.31 374 ARG A O 1
ATOM 2902 N N . LEU A 1 375 ? 7.891 12.799 -0.708 1.00 96.69 375 LEU A N 1
ATOM 2903 C CA . LEU A 1 375 ? 6.486 13.054 -0.419 1.00 96.69 375 LEU A CA 1
ATOM 2904 C C . LEU A 1 375 ? 6.428 14.055 0.729 1.00 96.69 375 LEU A C 1
ATOM 2906 O O . LEU A 1 375 ? 7.237 13.972 1.649 1.00 96.69 375 LEU A O 1
ATOM 2910 N N . SER A 1 376 ? 5.490 14.987 0.665 1.00 94.00 376 SER A N 1
ATOM 2911 C CA . SER A 1 376 ? 5.285 16.041 1.658 1.00 94.00 376 SER A CA 1
ATOM 2912 C C . SER A 1 376 ? 3.848 16.006 2.169 1.00 94.00 376 SER A C 1
ATOM 2914 O O . SER A 1 376 ? 3.002 15.323 1.592 1.00 94.00 376 SER A O 1
ATOM 2916 N N . GLU A 1 377 ? 3.571 16.767 3.231 1.00 88.00 377 GLU A N 1
ATOM 2917 C CA . GLU A 1 377 ? 2.229 16.887 3.828 1.00 88.00 377 GLU A CA 1
ATOM 2918 C C . GLU A 1 377 ? 1.656 15.536 4.288 1.00 88.00 377 GLU A C 1
ATOM 2920 O O . GLU A 1 377 ? 0.452 15.273 4.205 1.00 88.00 377 GLU A O 1
ATOM 2925 N N . LEU A 1 378 ? 2.535 14.654 4.770 1.00 93.00 378 LEU A N 1
ATOM 2926 C CA . LEU A 1 378 ? 2.135 13.335 5.229 1.00 93.00 378 LEU A CA 1
ATOM 2927 C C . LEU A 1 378 ? 1.399 13.406 6.570 1.00 93.00 378 LEU A C 1
ATOM 2929 O O . LEU A 1 378 ? 1.693 14.272 7.402 1.00 93.00 378 LEU A O 1
ATOM 2933 N N . PRO A 1 379 ? 0.469 12.468 6.824 1.00 91.44 379 PRO A N 1
ATOM 2934 C CA . PRO A 1 379 ? -0.190 12.372 8.113 1.00 91.44 379 PRO A CA 1
ATOM 2935 C C . PRO A 1 379 ? 0.816 12.161 9.246 1.00 91.44 379 PRO A C 1
ATOM 2937 O O . PRO A 1 379 ? 1.718 11.329 9.158 1.00 91.44 379 PRO A O 1
ATOM 2940 N N . VAL A 1 380 ? 0.614 12.883 10.346 1.00 91.25 380 VAL A N 1
ATOM 2941 C CA . VAL A 1 380 ? 1.449 12.784 11.545 1.00 91.25 380 VAL A CA 1
ATOM 2942 C C . VAL A 1 380 ? 0.642 12.129 12.652 1.00 91.25 380 VAL A C 1
ATOM 2944 O O . VAL A 1 380 ? -0.424 12.613 13.027 1.00 91.25 380 VAL A O 1
ATOM 2947 N N . SER A 1 381 ? 1.151 11.025 13.189 1.00 91.00 381 SER A N 1
ATOM 2948 C CA . SER A 1 381 ? 0.599 10.433 14.407 1.00 91.00 381 SER A CA 1
ATOM 2949 C C . SER A 1 381 ? 1.265 11.018 15.643 1.00 91.00 381 SER A C 1
ATOM 2951 O O . SER A 1 381 ? 2.259 11.735 15.557 1.00 91.00 381 SER A O 1
ATOM 2953 N N . HIS A 1 382 ? 0.714 10.742 16.820 1.00 88.81 382 HIS A N 1
ATOM 2954 C CA . HIS A 1 382 ? 1.236 11.286 18.066 1.00 88.81 382 HIS A CA 1
ATOM 2955 C C . HIS A 1 382 ? 1.396 10.193 19.114 1.00 88.81 382 HIS A C 1
ATOM 2957 O O . HIS A 1 382 ? 0.415 9.565 19.501 1.00 88.81 382 HIS A O 1
ATOM 2963 N N . GLY A 1 383 ? 2.624 10.028 19.601 1.00 83.94 383 GLY A N 1
ATOM 2964 C CA . GLY A 1 383 ? 2.949 9.192 20.752 1.00 83.94 383 GLY A CA 1
ATOM 2965 C C . GLY A 1 383 ? 3.130 10.008 22.030 1.00 83.94 383 GLY A C 1
ATOM 2966 O O . GLY A 1 383 ? 2.873 11.218 22.064 1.00 83.94 383 GLY A O 1
ATOM 2967 N N . ALA A 1 384 ? 3.609 9.334 23.077 1.00 81.12 384 ALA A N 1
ATOM 2968 C CA . ALA A 1 384 ? 3.997 9.968 24.336 1.00 81.12 384 ALA A CA 1
ATOM 2969 C C . ALA A 1 384 ? 5.168 10.951 24.145 1.00 81.12 384 ALA A C 1
ATOM 2971 O O . ALA A 1 384 ? 5.136 12.052 24.688 1.00 81.12 384 ALA A O 1
ATOM 2972 N N . ASP A 1 385 ? 6.136 10.585 23.301 1.00 82.56 385 ASP A N 1
ATOM 2973 C CA . ASP A 1 385 ? 7.388 11.326 23.099 1.00 82.56 385 ASP A CA 1
ATOM 2974 C C . ASP A 1 385 ? 7.319 12.387 21.986 1.00 82.56 385 ASP A C 1
ATOM 2976 O O . ASP A 1 385 ? 8.318 13.032 21.672 1.00 82.56 385 ASP A O 1
ATOM 2980 N N . GLY A 1 386 ? 6.139 12.601 21.390 1.00 88.25 386 GLY A N 1
ATOM 2981 C CA . GLY A 1 386 ? 5.924 13.628 20.369 1.00 88.25 386 GLY A CA 1
ATOM 2982 C C . GLY A 1 386 ? 5.315 13.103 19.063 1.00 88.25 386 GLY A C 1
ATOM 2983 O O . GLY A 1 386 ? 4.546 12.136 19.081 1.00 88.25 386 GLY A O 1
ATOM 2984 N N . PRO A 1 387 ? 5.543 13.798 17.932 1.00 91.38 387 PRO A N 1
ATOM 2985 C CA . PRO A 1 387 ? 5.040 13.375 16.629 1.00 91.38 387 PRO A CA 1
ATOM 2986 C C . PRO A 1 387 ? 5.751 12.108 16.130 1.00 91.38 387 PRO A C 1
ATOM 2988 O O . PRO A 1 387 ? 6.959 11.957 16.284 1.00 91.38 387 PRO A O 1
ATOM 2991 N N . ILE A 1 388 ? 4.985 11.223 15.499 1.00 91.81 388 ILE A N 1
ATOM 2992 C CA . ILE A 1 388 ? 5.433 9.971 14.888 1.00 91.81 388 ILE A CA 1
ATOM 2993 C C . ILE A 1 388 ? 5.206 10.085 13.379 1.00 91.81 388 ILE A C 1
ATOM 2995 O O . ILE A 1 388 ? 4.067 10.247 12.932 1.00 91.81 388 ILE A O 1
ATOM 2999 N N . TYR A 1 389 ? 6.294 9.995 12.611 1.00 94.06 389 TYR A N 1
ATOM 3000 C CA . TYR A 1 389 ? 6.293 10.136 11.147 1.00 94.06 389 TYR A CA 1
ATOM 3001 C C . TYR A 1 389 ? 6.423 8.801 10.407 1.00 94.06 389 TYR A C 1
ATOM 3003 O O . TYR A 1 389 ? 5.976 8.679 9.272 1.00 94.06 389 TYR A O 1
ATOM 3011 N N . SER A 1 390 ? 7.027 7.801 11.042 1.00 94.06 390 SER A N 1
ATOM 3012 C CA . SER A 1 390 ? 7.166 6.440 10.525 1.00 94.06 390 SER A CA 1
ATOM 3013 C C . SER A 1 390 ? 7.117 5.433 11.668 1.00 94.06 390 SER A C 1
ATOM 3015 O O . SER A 1 390 ? 7.193 5.812 12.837 1.00 94.06 390 SER A O 1
ATOM 3017 N N . GLU A 1 391 ? 6.941 4.161 11.324 1.00 93.69 391 GLU A N 1
ATOM 3018 C CA . GLU A 1 391 ? 6.876 3.054 12.279 1.00 93.69 391 GLU A CA 1
ATOM 3019 C C . GLU A 1 391 ? 8.190 2.890 13.043 1.00 93.69 391 GLU A C 1
ATOM 3021 O O . GLU A 1 391 ? 8.175 2.524 14.214 1.00 93.69 391 GLU A O 1
ATOM 3026 N N . ALA A 1 392 ? 9.314 3.207 12.397 1.00 92.50 392 ALA A N 1
ATOM 3027 C CA . ALA A 1 392 ? 10.625 3.234 13.020 1.00 92.50 392 ALA A CA 1
ATOM 3028 C C . ALA A 1 392 ? 11.565 4.256 12.386 1.00 92.50 392 ALA A C 1
ATOM 3030 O O . ALA A 1 392 ? 11.544 4.493 11.179 1.00 92.50 392 ALA A O 1
ATOM 3031 N N . SER A 1 393 ? 12.475 4.787 13.198 1.00 90.44 393 SER A N 1
ATOM 3032 C CA . SER A 1 393 ? 13.576 5.627 12.730 1.00 90.44 393 SER A CA 1
ATOM 3033 C C . SER A 1 393 ? 14.808 4.768 12.462 1.00 90.44 393 SER A C 1
ATOM 3035 O O . SER A 1 393 ? 15.501 4.363 13.393 1.00 90.44 393 SER A O 1
ATOM 3037 N N . PHE A 1 394 ? 15.110 4.491 11.194 1.00 91.44 394 PHE A N 1
ATOM 3038 C CA . PHE A 1 394 ? 16.324 3.757 10.832 1.00 91.44 394 PHE A CA 1
ATOM 3039 C C . PHE A 1 394 ? 17.537 4.682 10.728 1.00 91.44 394 PHE A C 1
ATOM 3041 O O . PHE A 1 394 ? 17.505 5.703 10.041 1.00 91.44 394 PHE A O 1
ATOM 3048 N N . SER A 1 395 ? 18.648 4.286 11.354 1.00 90.75 395 SER A N 1
ATOM 3049 C CA . SER A 1 395 ? 19.937 4.939 11.116 1.00 90.75 395 SER A CA 1
ATOM 3050 C C . SER A 1 395 ? 20.398 4.742 9.665 1.00 90.75 395 SER A C 1
ATOM 3052 O O . SER A 1 395 ? 20.070 3.742 9.023 1.00 90.75 395 SER A O 1
ATOM 3054 N N . ALA A 1 396 ? 21.217 5.666 9.149 1.00 90.69 396 ALA A N 1
ATOM 3055 C CA . ALA A 1 396 ? 21.775 5.553 7.797 1.00 90.69 396 ALA A CA 1
ATOM 3056 C C . ALA A 1 396 ? 22.562 4.244 7.598 1.00 90.69 396 ALA A C 1
ATOM 3058 O O . ALA A 1 396 ? 22.471 3.611 6.548 1.00 90.69 396 ALA A O 1
ATOM 3059 N N . GLU A 1 397 ? 23.288 3.804 8.629 1.00 93.25 397 GLU A N 1
ATOM 3060 C CA . GLU A 1 397 ? 24.022 2.539 8.612 1.00 93.25 397 GLU A CA 1
ATOM 3061 C C . GLU A 1 397 ? 23.081 1.330 8.562 1.00 93.25 397 GLU A C 1
ATOM 3063 O O . GLU A 1 397 ? 23.302 0.407 7.777 1.00 93.25 397 GLU A O 1
ATOM 3068 N N . ARG A 1 398 ? 21.988 1.340 9.337 1.00 94.56 398 ARG A N 1
ATOM 3069 C CA . ARG A 1 398 ? 21.001 0.258 9.292 1.00 94.56 398 ARG A CA 1
ATOM 3070 C C . ARG A 1 398 ? 20.300 0.196 7.937 1.00 94.56 398 ARG A C 1
ATOM 3072 O O . ARG A 1 398 ? 20.155 -0.893 7.386 1.00 94.56 398 ARG A O 1
ATOM 3079 N N . GLY A 1 399 ? 19.940 1.347 7.370 1.00 94.75 399 GLY A N 1
ATOM 3080 C CA . GLY A 1 399 ? 19.382 1.428 6.021 1.00 94.75 399 GLY A CA 1
ATOM 3081 C C . GLY A 1 399 ? 20.339 0.875 4.959 1.00 94.75 399 GLY A C 1
ATOM 3082 O O . GLY A 1 399 ? 19.931 0.088 4.109 1.00 94.75 399 GLY A O 1
ATOM 3083 N N . ARG A 1 400 ? 21.637 1.189 5.060 1.00 95.50 400 ARG A N 1
ATOM 3084 C CA . ARG A 1 400 ? 22.683 0.633 4.187 1.00 95.50 400 ARG A CA 1
ATOM 3085 C C . ARG A 1 400 ? 22.754 -0.893 4.267 1.00 95.50 400 ARG A C 1
ATOM 3087 O O . ARG A 1 400 ? 22.776 -1.555 3.235 1.00 95.50 400 ARG A O 1
ATOM 3094 N N . GLN A 1 401 ? 22.731 -1.453 5.476 1.00 96.69 401 GLN A N 1
ATOM 3095 C CA . GLN A 1 401 ? 22.721 -2.906 5.680 1.00 96.69 401 GLN A CA 1
ATOM 3096 C C . GLN A 1 401 ? 21.459 -3.579 5.126 1.00 96.69 401 GLN A C 1
ATOM 3098 O O . GLN A 1 401 ? 21.545 -4.693 4.616 1.00 96.69 401 GLN A O 1
ATOM 3103 N N . MET A 1 402 ? 20.295 -2.923 5.206 1.00 96.75 402 MET A N 1
ATOM 3104 C CA . MET A 1 402 ? 19.069 -3.427 4.577 1.00 96.75 402 MET A CA 1
ATOM 3105 C C . MET A 1 402 ? 19.244 -3.528 3.057 1.00 96.75 402 MET A C 1
ATOM 3107 O O . MET A 1 402 ? 18.938 -4.565 2.469 1.00 96.75 402 MET A O 1
ATOM 3111 N N . MET A 1 403 ? 19.831 -2.509 2.426 1.00 97.19 403 MET A N 1
ATOM 3112 C CA . MET A 1 403 ? 20.052 -2.518 0.977 1.00 97.19 403 MET A CA 1
ATOM 3113 C C . MET A 1 403 ? 21.032 -3.624 0.537 1.00 97.19 403 MET A C 1
ATOM 3115 O O . MET A 1 403 ? 20.789 -4.316 -0.455 1.00 97.19 403 MET A O 1
ATOM 3119 N N . GLU A 1 404 ? 22.087 -3.900 1.313 1.00 96.94 404 GLU A N 1
ATOM 3120 C CA . GLU A 1 404 ? 23.013 -5.020 1.036 1.00 96.94 404 GLU A CA 1
ATOM 3121 C C . GLU A 1 404 ? 22.325 -6.392 0.975 1.00 96.94 404 GLU A C 1
ATOM 3123 O O . GLU A 1 404 ? 22.787 -7.306 0.280 1.00 96.94 404 GLU A O 1
ATOM 3128 N N . ILE A 1 405 ? 21.211 -6.550 1.692 1.00 96.44 405 ILE A N 1
ATOM 3129 C CA . ILE A 1 405 ? 20.428 -7.787 1.706 1.00 96.44 405 ILE A CA 1
ATOM 3130 C C . ILE A 1 405 ? 19.183 -7.737 0.812 1.00 96.44 405 ILE A C 1
ATOM 3132 O O . ILE A 1 405 ? 18.381 -8.669 0.866 1.00 96.44 405 ILE A O 1
ATOM 3136 N N . GLY A 1 406 ? 19.032 -6.695 -0.009 1.00 97.31 406 GLY A N 1
ATOM 3137 C CA . GLY A 1 406 ? 17.949 -6.561 -0.988 1.00 97.31 406 GLY A CA 1
ATOM 3138 C C . GLY A 1 406 ? 16.651 -6.007 -0.402 1.00 97.31 406 GLY A C 1
ATOM 3139 O O . GLY A 1 406 ? 15.570 -6.321 -0.891 1.00 97.31 406 GLY A O 1
ATOM 3140 N N . VAL A 1 407 ? 16.748 -5.239 0.685 1.00 97.81 407 VAL A N 1
ATOM 3141 C CA . VAL A 1 407 ? 15.617 -4.581 1.345 1.00 97.81 407 VAL A CA 1
ATOM 3142 C C . VAL A 1 407 ? 15.781 -3.072 1.237 1.00 97.81 407 VAL A C 1
ATOM 3144 O O . VAL A 1 407 ? 16.804 -2.512 1.623 1.00 97.81 407 VAL A O 1
ATOM 3147 N N . THR A 1 408 ? 14.741 -2.402 0.763 1.00 98.19 408 THR A N 1
ATOM 3148 C CA . THR A 1 408 ? 14.712 -0.951 0.608 1.00 98.19 408 THR A CA 1
ATOM 3149 C C . THR A 1 408 ? 14.006 -0.298 1.803 1.00 98.19 408 THR A C 1
ATOM 3151 O O . THR A 1 408 ? 12.820 -0.548 2.013 1.00 98.19 408 THR A O 1
ATOM 3154 N N . PRO A 1 409 ? 14.685 0.536 2.607 1.00 97.12 409 PRO A N 1
ATOM 3155 C CA . PRO A 1 409 ? 14.049 1.242 3.714 1.00 97.12 409 PRO A CA 1
ATOM 3156 C C . PRO A 1 409 ? 13.296 2.495 3.240 1.00 97.12 409 PRO A C 1
ATOM 3158 O O . PRO A 1 409 ? 13.800 3.279 2.431 1.00 97.12 409 PRO A O 1
ATOM 3161 N N . VAL A 1 410 ? 12.117 2.729 3.810 1.00 97.00 410 VAL A N 1
ATOM 3162 C CA . VAL A 1 410 ? 11.462 4.044 3.807 1.00 97.00 410 VAL A CA 1
ATOM 3163 C C . VAL A 1 410 ? 11.918 4.829 5.032 1.00 97.00 410 VAL A C 1
ATOM 3165 O O . VAL A 1 410 ? 11.974 4.297 6.144 1.00 97.00 410 VAL A O 1
ATOM 3168 N N . THR A 1 411 ? 12.229 6.106 4.839 1.00 94.56 411 THR A N 1
ATOM 3169 C CA . THR A 1 411 ? 12.517 7.050 5.919 1.00 94.56 411 THR A CA 1
ATOM 3170 C C . THR A 1 411 ? 11.490 8.172 5.901 1.00 94.56 411 THR A C 1
ATOM 3172 O O . THR A 1 411 ? 11.079 8.629 4.834 1.00 94.56 411 THR A O 1
ATOM 3175 N N . ALA A 1 412 ? 11.055 8.613 7.083 1.00 93.69 412 ALA A N 1
ATOM 3176 C CA . ALA A 1 412 ? 10.145 9.743 7.208 1.00 93.69 412 ALA A CA 1
ATOM 3177 C C . ALA A 1 412 ? 10.520 10.631 8.394 1.00 93.69 412 ALA A C 1
ATOM 3179 O O . ALA A 1 412 ? 10.742 10.139 9.502 1.00 93.69 412 ALA A O 1
ATOM 3180 N N . GLU A 1 413 ? 10.558 11.937 8.157 1.00 89.19 413 GLU A N 1
ATOM 3181 C CA . GLU A 1 413 ? 10.903 12.963 9.138 1.00 89.19 413 GLU A CA 1
ATOM 3182 C C . GLU A 1 413 ? 10.186 14.269 8.777 1.00 89.19 413 GLU A C 1
ATOM 3184 O O . GLU A 1 413 ? 10.063 14.616 7.605 1.00 89.19 413 GLU A O 1
ATOM 3189 N N . GLY A 1 414 ? 9.687 15.002 9.777 1.00 89.00 414 GLY A N 1
ATOM 3190 C CA . GLY A 1 414 ? 9.125 16.341 9.560 1.00 89.00 414 GLY A CA 1
ATOM 3191 C C . GLY A 1 414 ? 7.887 16.387 8.655 1.00 89.00 414 GLY A C 1
ATOM 3192 O O . GLY A 1 414 ? 7.622 17.416 8.042 1.00 89.00 414 GLY A O 1
ATOM 3193 N N . GLY A 1 415 ? 7.135 15.286 8.553 1.00 88.31 415 GLY A N 1
ATOM 3194 C CA . GLY A 1 415 ? 5.985 15.174 7.647 1.00 88.31 415 GLY A CA 1
ATOM 3195 C C . GLY A 1 415 ? 6.367 14.931 6.183 1.00 88.31 415 GLY A C 1
ATOM 3196 O O . GLY A 1 415 ? 5.500 14.998 5.312 1.00 88.31 415 GLY A O 1
ATOM 3197 N N . GLU A 1 416 ? 7.639 14.637 5.913 1.00 95.44 416 GLU A N 1
ATOM 3198 C CA . GLU A 1 416 ? 8.127 14.174 4.619 1.00 95.44 416 GLU A CA 1
ATOM 3199 C C . GLU A 1 416 ? 8.515 12.695 4.685 1.00 95.44 416 GLU A C 1
ATOM 3201 O O . GLU A 1 416 ? 8.936 12.209 5.734 1.00 95.44 416 GLU A O 1
ATOM 3206 N N . ALA A 1 417 ? 8.415 11.984 3.561 1.00 96.62 417 ALA A N 1
ATOM 3207 C CA . ALA A 1 417 ? 8.979 10.643 3.419 1.00 96.62 417 ALA A CA 1
ATOM 3208 C C . ALA A 1 417 ? 9.723 10.487 2.099 1.00 96.62 417 ALA A C 1
ATOM 3210 O O . ALA A 1 417 ? 9.356 11.075 1.077 1.00 96.62 417 ALA A O 1
ATOM 3211 N N . LEU A 1 418 ? 10.766 9.666 2.135 1.00 96.00 418 LEU A N 1
ATOM 3212 C CA . LEU A 1 418 ? 11.566 9.316 0.978 1.00 96.00 418 LEU A CA 1
ATOM 3213 C C . LEU A 1 418 ? 12.132 7.899 1.095 1.00 96.00 418 LEU A C 1
ATOM 3215 O O . LEU A 1 418 ? 12.086 7.245 2.137 1.00 96.00 418 LEU A O 1
ATOM 3219 N N . THR A 1 419 ? 12.721 7.462 -0.004 1.00 95.25 419 THR A N 1
ATOM 3220 C CA . THR A 1 419 ? 13.590 6.294 -0.084 1.00 95.25 419 THR A CA 1
ATOM 3221 C C . THR A 1 419 ? 14.886 6.754 -0.740 1.00 95.25 419 THR A C 1
ATOM 3223 O O . THR A 1 419 ? 14.848 7.620 -1.607 1.00 95.25 419 THR A O 1
ATOM 3226 N N . VAL A 1 420 ? 16.036 6.218 -0.328 1.00 93.50 420 VAL A N 1
ATOM 3227 C CA . VAL A 1 420 ? 17.341 6.610 -0.886 1.00 93.50 420 VAL A CA 1
ATOM 3228 C C . VAL A 1 420 ? 18.066 5.388 -1.419 1.00 93.50 420 VAL A C 1
ATOM 3230 O O . VAL A 1 420 ? 18.282 4.448 -0.660 1.00 93.50 420 VAL A O 1
ATOM 3233 N N . GLY A 1 421 ? 18.473 5.426 -2.691 1.00 93.06 421 GLY A N 1
ATOM 3234 C CA . GLY A 1 421 ? 19.269 4.365 -3.318 1.00 93.06 421 GLY A CA 1
ATOM 3235 C C . GLY A 1 421 ? 18.550 3.017 -3.370 1.00 93.06 421 GLY A C 1
ATOM 3236 O O . GLY A 1 421 ? 19.144 1.998 -3.033 1.00 93.06 421 GLY A O 1
ATOM 3237 N N . ALA A 1 422 ? 17.271 3.022 -3.740 1.00 96.94 422 ALA A N 1
ATOM 3238 C CA . ALA A 1 422 ? 16.409 1.848 -3.698 1.00 96.94 422 ALA A CA 1
ATOM 3239 C C . ALA A 1 422 ? 17.003 0.663 -4.478 1.00 96.94 422 ALA A C 1
ATOM 3241 O O . ALA A 1 422 ? 17.487 0.804 -5.608 1.00 96.94 422 ALA A O 1
ATOM 3242 N N . VAL A 1 423 ? 16.905 -0.527 -3.888 1.00 97.94 423 VAL A N 1
ATOM 3243 C CA . VAL A 1 423 ? 17.439 -1.768 -4.452 1.00 97.94 423 VAL A CA 1
ATOM 3244 C C . VAL A 1 423 ? 16.384 -2.854 -4.538 1.00 97.94 423 VAL A C 1
ATOM 3246 O O . VAL A 1 423 ? 15.553 -3.013 -3.641 1.00 97.94 423 VAL A O 1
ATOM 3249 N N . THR A 1 424 ? 16.469 -3.640 -5.602 1.00 98.38 424 THR A N 1
ATOM 3250 C CA . THR A 1 424 ? 15.682 -4.857 -5.801 1.00 98.38 424 THR A CA 1
ATOM 3251 C C . THR A 1 424 ? 16.068 -5.921 -4.770 1.00 98.38 424 THR A C 1
ATOM 3253 O O . THR A 1 424 ? 17.078 -5.802 -4.068 1.00 98.38 424 THR A O 1
ATOM 3256 N N . ALA A 1 425 ? 15.310 -7.014 -4.698 1.00 97.94 425 ALA A N 1
ATOM 3257 C CA . ALA A 1 425 ? 15.659 -8.170 -3.880 1.00 97.94 425 ALA A CA 1
ATOM 3258 C C . ALA A 1 425 ? 17.042 -8.731 -4.270 1.00 97.94 425 ALA A C 1
ATOM 3260 O O . ALA A 1 425 ? 17.818 -9.142 -3.406 1.00 97.94 425 ALA A O 1
ATOM 3261 N N . ALA A 1 426 ? 17.415 -8.660 -5.550 1.00 97.56 426 ALA A N 1
ATOM 3262 C CA . ALA A 1 426 ? 18.756 -9.014 -6.024 1.00 97.56 426 ALA A CA 1
ATOM 3263 C C . ALA A 1 426 ? 19.873 -8.049 -5.554 1.00 97.56 426 ALA A C 1
ATOM 3265 O O . ALA A 1 426 ? 21.046 -8.303 -5.811 1.00 97.56 426 ALA A O 1
ATOM 3266 N N . SER A 1 427 ? 19.538 -6.976 -4.825 1.00 96.56 427 SER A N 1
ATOM 3267 C CA . SER A 1 427 ? 20.432 -5.875 -4.426 1.00 96.56 427 SER A CA 1
ATOM 3268 C C . SER A 1 427 ? 20.973 -5.037 -5.583 1.00 96.56 427 SER A C 1
ATOM 3270 O O . SER A 1 427 ? 21.971 -4.334 -5.423 1.00 96.56 427 SER A O 1
ATOM 3272 N N . ASN A 1 428 ? 20.302 -5.071 -6.733 1.00 95.50 428 ASN A N 1
ATOM 3273 C CA . ASN A 1 428 ? 20.622 -4.206 -7.861 1.00 95.50 428 ASN A CA 1
ATOM 3274 C C . ASN A 1 428 ? 19.824 -2.895 -7.768 1.00 95.50 428 ASN A C 1
ATOM 3276 O O . ASN A 1 428 ? 18.709 -2.898 -7.241 1.00 95.50 428 ASN A O 1
ATOM 3280 N N . PRO A 1 429 ? 20.349 -1.765 -8.276 1.00 95.12 429 PRO A N 1
ATOM 3281 C CA . PRO A 1 429 ? 19.590 -0.520 -8.342 1.00 95.12 429 PRO A CA 1
ATOM 3282 C C . PRO A 1 429 ? 18.311 -0.689 -9.171 1.00 95.12 429 PRO A C 1
ATOM 3284 O O . PRO A 1 429 ? 18.375 -1.027 -10.350 1.00 95.12 429 PRO A O 1
ATOM 3287 N N . VAL A 1 430 ? 17.149 -0.392 -8.587 1.00 95.81 430 VAL A N 1
ATOM 3288 C CA . VAL A 1 430 ? 15.841 -0.633 -9.238 1.00 95.81 430 VAL A CA 1
ATOM 3289 C C . VAL A 1 430 ? 15.561 0.298 -10.428 1.00 95.81 430 VAL A C 1
ATOM 3291 O O . VAL A 1 430 ? 14.730 -0.000 -11.286 1.00 95.81 430 VAL A O 1
ATOM 3294 N N . ASN A 1 431 ? 16.262 1.434 -10.506 1.00 95.94 431 ASN A N 1
ATOM 3295 C CA . ASN A 1 431 ? 16.078 2.428 -11.566 1.00 95.94 431 ASN A CA 1
ATOM 3296 C C . ASN A 1 431 ? 16.248 1.842 -12.977 1.00 95.94 431 ASN A C 1
ATOM 3298 O O . ASN A 1 431 ? 15.550 2.276 -13.891 1.00 95.94 431 ASN A O 1
ATOM 3302 N N . TYR A 1 432 ? 17.124 0.849 -13.162 1.00 94.44 432 TYR A N 1
ATOM 3303 C CA . TYR A 1 432 ? 17.299 0.203 -14.463 1.00 94.44 432 TYR A CA 1
ATOM 3304 C C . TYR A 1 432 ? 16.038 -0.552 -14.898 1.00 94.44 432 TYR A C 1
ATOM 3306 O O . TYR A 1 432 ? 15.530 -0.319 -15.991 1.00 94.44 432 TYR A O 1
ATOM 3314 N N . GLN A 1 433 ? 15.475 -1.384 -14.023 1.00 95.19 433 GLN A N 1
ATOM 3315 C CA . GLN A 1 433 ? 14.269 -2.168 -14.294 1.00 95.19 433 GLN A CA 1
ATOM 3316 C C . GLN A 1 433 ? 13.056 -1.269 -14.519 1.00 95.19 433 GLN A C 1
ATOM 3318 O O . GLN A 1 433 ? 12.241 -1.550 -15.391 1.00 95.19 433 GLN A O 1
ATOM 3323 N N . LEU A 1 434 ? 12.971 -0.147 -13.802 1.00 96.38 434 LEU A N 1
ATOM 3324 C CA . LEU A 1 434 ? 11.947 0.872 -14.026 1.00 96.38 434 LEU A CA 1
ATOM 3325 C C . LEU A 1 434 ? 12.063 1.530 -15.411 1.00 96.38 434 LEU A C 1
ATOM 3327 O O . LEU A 1 434 ? 11.053 1.698 -16.096 1.00 96.38 434 LEU A O 1
ATOM 3331 N N . ALA A 1 435 ? 13.275 1.885 -15.847 1.00 95.31 435 ALA A N 1
ATOM 3332 C CA . ALA A 1 435 ? 13.489 2.444 -17.182 1.00 95.31 435 ALA A CA 1
ATOM 3333 C C . ALA A 1 435 ? 13.211 1.411 -18.283 1.00 95.31 435 ALA A C 1
ATOM 3335 O O . ALA A 1 435 ? 12.527 1.719 -19.259 1.00 95.31 435 ALA A O 1
ATOM 3336 N N . LEU A 1 436 ? 13.690 0.179 -18.099 1.00 94.25 436 LEU A N 1
ATOM 3337 C CA . LEU A 1 436 ? 13.455 -0.940 -19.006 1.00 94.25 436 LEU A CA 1
ATOM 3338 C C . LEU A 1 436 ? 11.952 -1.211 -19.167 1.00 94.25 436 LEU A C 1
ATOM 3340 O O . LEU A 1 436 ? 11.453 -1.220 -20.291 1.00 94.25 436 LEU A O 1
ATOM 3344 N N . ALA A 1 437 ? 11.218 -1.343 -18.058 1.00 94.44 437 ALA A N 1
ATOM 3345 C CA . ALA A 1 437 ? 9.769 -1.543 -18.057 1.00 94.44 437 ALA A CA 1
ATOM 3346 C C . ALA A 1 437 ? 9.027 -0.402 -18.763 1.00 94.44 437 ALA A C 1
ATOM 3348 O O . ALA A 1 437 ? 8.095 -0.640 -19.530 1.00 94.44 437 ALA A O 1
ATOM 3349 N N . ARG A 1 438 ? 9.473 0.848 -18.569 1.00 93.75 438 ARG A N 1
ATOM 3350 C CA . ARG A 1 438 ? 8.872 2.013 -19.229 1.00 93.75 438 ARG A CA 1
ATOM 3351 C C . ARG A 1 438 ? 9.017 1.960 -20.751 1.00 93.75 438 ARG A C 1
ATOM 3353 O O . ARG A 1 438 ? 8.054 2.258 -21.457 1.00 93.75 438 ARG A O 1
ATOM 3360 N N . VAL A 1 439 ? 10.188 1.565 -21.253 1.00 92.81 439 VAL A N 1
ATOM 3361 C CA . VAL A 1 439 ? 10.435 1.410 -22.697 1.00 92.81 439 VAL A CA 1
ATOM 3362 C C . VAL A 1 439 ? 9.656 0.218 -23.262 1.00 92.81 439 VAL A C 1
ATOM 3364 O O . VAL A 1 439 ? 9.023 0.346 -24.308 1.00 92.81 439 VAL A O 1
ATOM 3367 N N . ILE A 1 440 ? 9.636 -0.918 -22.561 1.00 91.06 440 ILE A N 1
ATOM 3368 C CA . ILE A 1 440 ? 8.868 -2.107 -22.968 1.00 91.06 440 ILE A CA 1
ATOM 3369 C C . ILE A 1 440 ? 7.374 -1.783 -23.057 1.00 91.06 440 ILE A C 1
ATOM 3371 O O . ILE A 1 440 ? 6.744 -2.081 -24.071 1.00 91.06 440 ILE A O 1
ATOM 3375 N N . GLY A 1 441 ? 6.813 -1.126 -22.039 1.00 89.06 441 GLY A N 1
ATOM 3376 C CA . GLY A 1 441 ? 5.401 -0.740 -22.012 1.00 89.06 441 GLY A CA 1
ATOM 3377 C C . GLY A 1 441 ? 5.012 0.172 -23.177 1.00 89.06 441 GLY A C 1
ATOM 3378 O O . GLY A 1 441 ? 3.950 -0.011 -23.772 1.00 89.06 441 GLY A O 1
ATOM 3379 N N . LEU A 1 442 ? 5.897 1.096 -23.573 1.00 88.94 442 LEU A N 1
ATOM 3380 C CA . LEU A 1 442 ? 5.696 1.931 -24.762 1.00 88.94 442 LEU A CA 1
ATOM 3381 C C . LEU A 1 442 ? 5.588 1.079 -26.035 1.00 88.94 442 LEU A C 1
ATOM 3383 O O . LEU A 1 442 ? 4.650 1.249 -26.815 1.00 88.94 442 LEU A O 1
ATOM 3387 N N . ILE A 1 443 ? 6.516 0.138 -26.225 1.00 88.31 443 ILE A N 1
ATOM 3388 C CA . ILE A 1 443 ? 6.546 -0.753 -27.394 1.00 88.31 443 ILE A CA 1
ATOM 3389 C C . ILE A 1 443 ? 5.278 -1.615 -27.448 1.00 88.31 443 ILE A C 1
ATOM 3391 O O . ILE A 1 443 ? 4.617 -1.680 -28.485 1.00 88.31 443 ILE A O 1
ATOM 3395 N N . LEU A 1 444 ? 4.893 -2.227 -26.323 1.00 86.06 444 LEU A N 1
ATOM 3396 C CA . LEU A 1 444 ? 3.694 -3.064 -26.233 1.00 86.06 444 LEU A CA 1
ATOM 3397 C C . LEU A 1 444 ? 2.407 -2.265 -26.486 1.00 86.06 444 LEU A C 1
ATOM 3399 O O . LEU A 1 444 ? 1.526 -2.744 -27.201 1.00 86.06 444 LEU A O 1
ATOM 3403 N N . SER A 1 445 ? 2.314 -1.033 -25.973 1.00 83.56 445 SER A N 1
ATOM 3404 C CA . SER A 1 445 ? 1.167 -0.146 -26.217 1.00 83.56 445 SER A CA 1
ATOM 3405 C C . SER A 1 445 ? 1.038 0.240 -27.693 1.00 83.56 445 SER A C 1
ATOM 3407 O O . SER A 1 445 ? -0.069 0.289 -28.235 1.00 83.56 445 SER A O 1
ATOM 3409 N N . MET A 1 446 ? 2.162 0.496 -28.370 1.00 84.44 446 MET A N 1
ATOM 3410 C CA . MET A 1 446 ? 2.167 0.795 -29.805 1.00 84.44 446 MET A CA 1
ATOM 3411 C C . MET A 1 446 ? 1.741 -0.409 -30.646 1.00 84.44 446 MET A C 1
ATOM 3413 O O . MET A 1 446 ? 0.945 -0.251 -31.576 1.00 84.44 446 MET A O 1
ATOM 3417 N N . ARG A 1 447 ? 2.205 -1.610 -30.284 1.00 84.06 447 ARG A N 1
ATOM 3418 C CA . ARG A 1 447 ? 1.772 -2.861 -30.913 1.00 84.06 447 ARG A CA 1
ATOM 3419 C C . ARG A 1 447 ? 0.264 -3.078 -30.769 1.00 84.06 447 ARG A C 1
ATOM 3421 O O . ARG A 1 447 ? -0.419 -3.311 -31.764 1.00 84.06 447 ARG A O 1
ATOM 3428 N N . GLY A 1 448 ? -0.269 -2.962 -29.549 1.00 77.75 448 GLY A N 1
ATOM 3429 C CA . GLY A 1 448 ? -1.686 -3.221 -29.252 1.00 77.75 448 GLY A CA 1
ATOM 3430 C C . GLY A 1 448 ? -2.661 -2.331 -30.031 1.00 77.75 448 GLY A C 1
ATOM 3431 O O . GLY A 1 448 ? -3.759 -2.761 -30.375 1.00 77.75 448 GLY A O 1
ATOM 3432 N N . LYS A 1 449 ? -2.243 -1.114 -30.395 1.00 73.75 449 LYS A N 1
ATOM 3433 C CA . LYS A 1 449 ? -3.049 -0.167 -31.187 1.00 73.75 449 LYS A CA 1
ATOM 3434 C C . LYS A 1 449 ? -3.024 -0.423 -32.691 1.00 73.75 449 LYS A C 1
ATOM 3436 O O . LYS A 1 449 ? -3.557 0.385 -33.450 1.00 73.75 449 LYS A O 1
ATOM 3441 N N . GLY A 1 450 ? -2.408 -1.518 -33.131 1.00 65.00 450 GLY A N 1
ATOM 3442 C CA . GLY A 1 450 ? -2.288 -1.831 -34.547 1.00 65.00 450 GLY A CA 1
ATOM 3443 C C . GLY A 1 450 ? -1.391 -0.831 -35.264 1.00 65.00 450 GLY A C 1
ATOM 3444 O O . GLY A 1 450 ? -1.727 -0.401 -36.367 1.00 65.00 450 GLY A O 1
ATOM 3445 N N . GLY A 1 451 ? -0.258 -0.461 -34.652 1.00 60.78 451 GLY A N 1
ATOM 3446 C CA . GLY A 1 451 ? 0.869 0.169 -35.344 1.00 60.78 451 GLY A CA 1
ATOM 3447 C C . GLY A 1 451 ? 1.457 -0.778 -36.397 1.00 60.78 451 GLY A C 1
ATOM 3448 O O . GLY A 1 451 ? 2.597 -1.203 -36.293 1.00 60.78 451 GLY A O 1
ATOM 3449 N N . GLY A 1 452 ? 0.645 -1.196 -37.363 1.00 60.47 452 GLY A N 1
ATOM 3450 C CA . GLY A 1 452 ? 1.027 -2.034 -38.482 1.00 60.47 452 GLY A CA 1
ATOM 3451 C C . GLY A 1 452 ? 1.653 -1.175 -39.569 1.00 60.47 452 GLY A C 1
ATOM 3452 O O . GLY A 1 452 ? 1.132 -0.116 -39.923 1.00 60.47 452 GLY A O 1
ATOM 3453 N N . GLY A 1 453 ? 2.775 -1.649 -40.088 1.00 70.38 453 GLY A N 1
ATOM 3454 C CA . GLY A 1 453 ? 3.543 -1.043 -41.161 1.00 70.38 453 GLY A CA 1
ATOM 3455 C C . GLY A 1 453 ? 4.593 -2.035 -41.645 1.00 70.38 453 GLY A C 1
ATOM 3456 O O . GLY A 1 453 ? 4.726 -3.128 -41.092 1.00 70.38 453 GLY A O 1
ATOM 3457 N N . ASP A 1 454 ? 5.330 -1.656 -42.678 1.00 85.25 454 ASP A N 1
ATOM 3458 C CA . ASP A 1 454 ? 6.593 -2.312 -42.985 1.00 85.25 454 ASP A CA 1
ATOM 3459 C C . ASP A 1 454 ? 7.619 -2.059 -41.864 1.00 85.25 454 ASP A C 1
ATOM 3461 O O . ASP A 1 454 ? 7.391 -1.304 -40.910 1.00 85.25 454 ASP A O 1
ATOM 3465 N N . THR A 1 455 ? 8.770 -2.718 -41.962 1.00 88.44 455 THR A N 1
ATOM 3466 C CA . THR A 1 455 ? 9.867 -2.577 -40.998 1.00 88.44 455 THR A CA 1
ATOM 3467 C C . THR A 1 455 ? 10.287 -1.112 -40.802 1.00 88.44 455 THR A C 1
ATOM 3469 O O . THR A 1 455 ? 10.540 -0.683 -39.675 1.00 88.44 455 THR A O 1
ATOM 3472 N N . GLU A 1 456 ? 10.296 -0.311 -41.869 1.00 88.44 456 GLU A N 1
ATOM 3473 C CA . GLU A 1 456 ? 10.644 1.112 -41.811 1.00 88.44 456 GLU A CA 1
ATOM 3474 C C . GLU A 1 456 ? 9.596 1.935 -41.044 1.00 88.44 456 GLU A C 1
ATOM 3476 O O . GLU A 1 456 ? 9.954 2.736 -40.174 1.00 88.44 456 GLU A O 1
ATOM 3481 N N . GLY A 1 457 ? 8.303 1.696 -41.287 1.00 88.50 457 GLY A N 1
ATOM 3482 C CA . GLY A 1 457 ? 7.212 2.348 -40.566 1.00 88.50 457 GLY A CA 1
ATOM 3483 C C . GLY A 1 457 ? 7.216 2.045 -39.066 1.00 88.50 457 GLY A C 1
ATOM 3484 O O . GLY A 1 457 ? 7.046 2.960 -38.254 1.00 88.50 457 GLY A O 1
ATOM 3485 N N . ILE A 1 458 ? 7.470 0.789 -38.685 1.00 89.88 458 ILE A N 1
ATOM 3486 C CA . ILE A 1 458 ? 7.564 0.372 -37.276 1.00 89.88 458 ILE A CA 1
ATOM 3487 C C . ILE A 1 458 ? 8.747 1.062 -36.591 1.00 89.88 458 ILE A C 1
ATOM 3489 O O . ILE A 1 458 ? 8.574 1.692 -35.544 1.00 89.88 458 ILE A O 1
ATOM 3493 N N . ALA A 1 459 ? 9.937 1.004 -37.196 1.00 91.81 459 ALA A N 1
ATOM 3494 C CA . ALA A 1 459 ? 11.135 1.633 -36.644 1.00 91.81 459 ALA A CA 1
ATOM 3495 C C . ALA A 1 459 ? 10.982 3.161 -36.526 1.00 91.81 459 ALA A C 1
ATOM 3497 O O . ALA A 1 459 ? 11.313 3.744 -35.489 1.00 91.81 459 ALA A O 1
ATOM 3498 N N . GLY A 1 460 ? 10.426 3.816 -37.551 1.00 91.38 460 GLY A N 1
ATOM 3499 C CA . GLY A 1 460 ? 10.162 5.256 -37.549 1.00 91.38 460 GLY A CA 1
ATOM 3500 C C . GLY A 1 460 ? 9.140 5.673 -36.489 1.00 91.38 460 GLY A C 1
ATOM 3501 O O . GLY A 1 460 ? 9.359 6.648 -35.765 1.00 91.38 460 GLY A O 1
ATOM 3502 N N . GLY A 1 461 ? 8.054 4.908 -36.344 1.00 90.25 461 GLY A N 1
ATOM 3503 C CA . GLY A 1 461 ? 7.041 5.122 -35.310 1.00 90.25 461 GLY A CA 1
ATOM 3504 C C . GLY A 1 461 ? 7.614 4.979 -33.900 1.00 90.25 461 GLY A C 1
ATOM 3505 O O . GLY A 1 461 ? 7.425 5.870 -33.069 1.00 90.25 461 GLY A O 1
ATOM 3506 N N . LEU A 1 462 ? 8.361 3.900 -33.647 1.00 91.19 462 LEU A N 1
ATOM 3507 C CA . LEU A 1 462 ? 9.037 3.663 -32.370 1.00 91.19 462 LEU A CA 1
ATOM 3508 C C . LEU A 1 462 ? 10.020 4.778 -32.030 1.00 91.19 462 LEU A C 1
ATOM 3510 O O . LEU A 1 462 ? 9.998 5.297 -30.915 1.00 91.19 462 LEU A O 1
ATOM 3514 N N . ARG A 1 463 ? 10.844 5.198 -32.995 1.00 93.56 463 ARG A N 1
ATOM 3515 C CA . ARG A 1 463 ? 11.792 6.296 -32.791 1.00 93.56 463 ARG A CA 1
ATOM 3516 C C . ARG A 1 463 ? 11.072 7.592 -32.431 1.00 93.56 463 ARG A C 1
ATOM 3518 O O . ARG A 1 463 ? 11.484 8.266 -31.495 1.00 93.56 463 ARG A O 1
ATOM 3525 N N . ALA A 1 464 ? 9.976 7.920 -33.117 1.00 91.75 464 ALA A N 1
ATOM 3526 C CA . ALA A 1 464 ? 9.179 9.104 -32.805 1.00 91.75 464 ALA A CA 1
ATOM 3527 C C . ALA A 1 464 ? 8.548 9.038 -31.402 1.00 91.75 464 ALA A C 1
ATOM 3529 O O . ALA A 1 464 ? 8.504 10.048 -30.699 1.00 91.75 464 ALA A O 1
ATOM 3530 N N . ALA A 1 465 ? 8.071 7.866 -30.982 1.00 90.44 465 ALA A N 1
ATOM 3531 C CA . ALA A 1 465 ? 7.501 7.668 -29.654 1.00 90.44 465 ALA A CA 1
ATOM 3532 C C . ALA A 1 465 ? 8.561 7.770 -28.544 1.00 90.44 465 ALA A C 1
ATOM 3534 O O . ALA A 1 465 ? 8.334 8.449 -27.542 1.00 90.44 465 ALA A O 1
ATOM 3535 N N . LEU A 1 466 ? 9.739 7.171 -28.751 1.00 92.19 466 LEU A N 1
ATOM 3536 C CA . LEU A 1 466 ? 10.879 7.288 -27.840 1.00 92.19 466 LEU A CA 1
ATOM 3537 C C . LEU A 1 466 ? 11.354 8.739 -27.733 1.00 92.19 466 LEU A C 1
ATOM 3539 O O . LEU A 1 466 ? 11.529 9.228 -26.622 1.00 92.19 466 LEU A O 1
ATOM 3543 N N . SER A 1 467 ? 11.468 9.470 -28.846 1.00 93.00 467 SER A N 1
ATOM 3544 C CA . SER A 1 467 ? 11.816 10.897 -28.805 1.00 93.00 467 SER A CA 1
ATOM 3545 C C . SER A 1 467 ? 10.868 11.696 -27.912 1.00 93.00 467 SER A C 1
ATOM 3547 O O . SER A 1 467 ? 11.332 12.453 -27.069 1.00 93.00 467 SER A O 1
ATOM 3549 N N . ARG A 1 468 ? 9.551 11.468 -28.008 1.00 89.94 468 ARG A N 1
ATOM 3550 C CA . ARG A 1 468 ? 8.563 12.136 -27.138 1.00 89.94 468 ARG A CA 1
ATOM 3551 C C . ARG A 1 468 ? 8.724 11.764 -25.662 1.00 89.94 468 ARG A C 1
ATOM 3553 O O . ARG A 1 468 ? 8.521 12.608 -24.794 1.00 89.94 468 ARG A O 1
ATOM 3560 N N . LEU A 1 469 ? 9.058 10.506 -25.367 1.00 90.31 469 LEU A N 1
ATOM 3561 C CA . LEU A 1 469 ? 9.292 10.047 -23.995 1.00 90.31 469 LEU A CA 1
ATOM 3562 C C . LEU A 1 469 ? 10.548 10.700 -23.385 1.00 90.31 469 LEU A C 1
ATOM 3564 O O . LEU A 1 469 ? 10.538 11.056 -22.209 1.00 90.31 469 LEU A O 1
ATOM 3568 N N . TRP A 1 470 ? 11.607 10.900 -24.172 1.00 92.62 470 TRP A N 1
ATOM 3569 C CA . TRP A 1 470 ? 12.797 11.646 -23.741 1.00 92.62 470 TRP A CA 1
ATOM 3570 C C . TRP A 1 470 ? 12.519 13.146 -23.599 1.00 92.62 470 TRP A C 1
ATOM 3572 O O . TRP A 1 470 ? 12.890 13.744 -22.589 1.00 92.62 470 TRP A O 1
ATOM 3582 N N . GLU A 1 471 ? 11.773 13.740 -24.535 1.00 90.94 471 GLU A N 1
ATOM 3583 C CA . GLU A 1 471 ? 11.360 15.149 -24.460 1.00 90.94 471 GLU A CA 1
ATOM 3584 C C . GLU A 1 471 ? 10.574 15.445 -23.175 1.00 90.94 471 GLU A C 1
ATOM 3586 O O . GLU A 1 471 ? 10.728 16.521 -22.595 1.00 90.94 471 GLU A O 1
ATOM 3591 N N . ALA A 1 472 ? 9.786 14.483 -22.675 1.00 85.50 472 ALA A N 1
ATOM 3592 C CA . ALA A 1 472 ? 9.089 14.602 -21.394 1.00 85.50 472 ALA A CA 1
ATOM 3593 C C . ALA A 1 472 ? 10.045 14.741 -20.192 1.00 85.50 472 ALA A C 1
ATOM 3595 O O . ALA A 1 472 ? 9.700 15.410 -19.218 1.00 85.50 472 ALA A O 1
ATOM 3596 N N . ALA A 1 473 ? 11.253 14.173 -20.277 1.00 85.81 473 ALA A N 1
ATOM 3597 C CA . ALA A 1 473 ? 12.320 14.355 -19.292 1.00 85.81 473 ALA A CA 1
ATOM 3598 C C . ALA A 1 473 ? 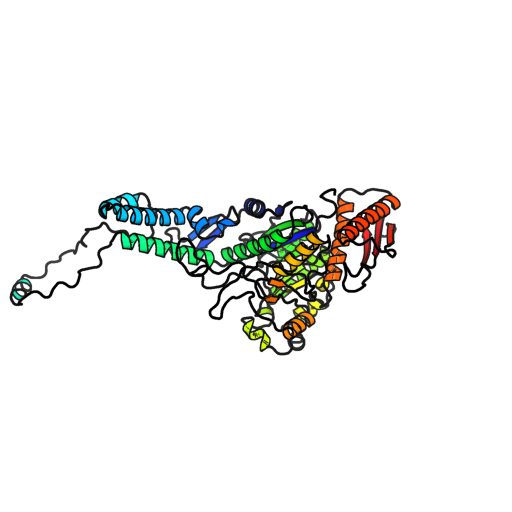13.119 15.654 -19.501 1.00 85.81 473 ALA A C 1
ATOM 3600 O O . ALA A 1 473 ? 14.025 15.953 -18.722 1.00 85.81 473 ALA A O 1
ATOM 3601 N N . GLY A 1 474 ? 12.801 16.428 -20.544 1.00 88.31 474 GLY A N 1
ATOM 3602 C CA . GLY A 1 474 ? 13.542 17.624 -20.934 1.00 88.31 474 GLY A CA 1
ATOM 3603 C C . GLY A 1 474 ? 14.847 17.331 -21.678 1.00 88.31 474 GLY A C 1
ATOM 3604 O O . GLY A 1 474 ? 15.691 18.223 -21.766 1.00 88.31 474 GLY A O 1
ATOM 3605 N N . SER A 1 475 ? 15.034 16.115 -22.206 1.00 89.38 475 SER A N 1
ATOM 3606 C CA . SER A 1 475 ? 16.203 15.733 -23.006 1.00 89.38 475 SER A CA 1
ATOM 3607 C C . SER A 1 475 ? 15.813 15.255 -24.408 1.00 89.38 475 SER A C 1
ATOM 3609 O O . SER A 1 475 ? 14.667 14.907 -24.676 1.00 89.38 475 SER A O 1
ATOM 3611 N N . ALA A 1 476 ? 16.759 15.297 -25.347 1.00 92.38 476 ALA A N 1
ATOM 3612 C CA . ALA A 1 476 ? 16.577 14.687 -26.662 1.00 92.38 476 ALA A CA 1
ATOM 3613 C C . ALA A 1 476 ? 16.897 13.188 -26.593 1.00 92.38 476 ALA A C 1
ATOM 3615 O O . ALA A 1 476 ? 17.671 12.759 -25.734 1.00 92.38 476 ALA A O 1
ATOM 3616 N N . LEU A 1 477 ? 16.344 12.404 -27.525 1.00 92.81 477 LEU A N 1
ATOM 3617 C CA . LEU A 1 477 ? 16.753 11.010 -27.688 1.00 92.81 477 LEU A CA 1
ATOM 3618 C C . LEU A 1 477 ? 18.276 10.957 -27.949 1.00 92.81 477 LEU A C 1
ATOM 3620 O O . LEU A 1 477 ? 18.743 11.689 -28.827 1.00 92.81 477 LEU A O 1
ATOM 3624 N N . PRO A 1 478 ? 19.043 10.130 -27.215 1.00 93.69 478 PRO A N 1
ATOM 3625 C CA . PRO A 1 478 ? 20.490 10.043 -27.360 1.00 93.69 478 PRO A CA 1
ATOM 3626 C C . PRO A 1 478 ? 20.934 9.717 -28.789 1.00 93.69 478 PRO A C 1
ATOM 3628 O O . PRO A 1 478 ? 20.243 9.013 -29.527 1.00 93.69 478 PRO A O 1
ATOM 3631 N N . GLU A 1 479 ? 22.104 10.222 -29.186 1.00 92.12 479 GLU A N 1
ATOM 3632 C CA . GLU A 1 479 ? 22.650 9.994 -30.532 1.00 92.12 479 GLU A CA 1
ATOM 3633 C C . GLU A 1 479 ? 23.009 8.523 -30.786 1.00 92.12 479 GLU A C 1
ATOM 3635 O O . GLU A 1 479 ? 22.967 8.074 -31.930 1.00 92.12 479 GLU A O 1
ATOM 3640 N N . ASP A 1 480 ? 23.319 7.769 -29.727 1.00 93.31 480 ASP A N 1
ATOM 3641 C CA . ASP A 1 480 ? 23.596 6.331 -29.763 1.00 93.31 480 ASP A CA 1
ATOM 3642 C C . ASP A 1 480 ? 22.323 5.468 -29.788 1.00 93.31 480 ASP A C 1
ATOM 3644 O O . ASP A 1 480 ? 22.419 4.243 -29.777 1.00 93.31 480 ASP A O 1
ATOM 3648 N N . ALA A 1 481 ? 21.131 6.077 -29.819 1.00 93.62 481 ALA A N 1
ATOM 3649 C CA . ALA A 1 481 ? 19.880 5.338 -29.887 1.00 93.62 481 ALA A CA 1
ATOM 3650 C C . ALA A 1 481 ? 19.709 4.646 -31.251 1.00 93.62 481 ALA A C 1
ATOM 3652 O O . ALA A 1 481 ? 19.468 5.284 -32.284 1.00 93.62 481 ALA A O 1
ATOM 3653 N N . GLU A 1 482 ? 19.746 3.319 -31.235 1.00 95.69 482 GLU A N 1
ATOM 3654 C CA . GLU A 1 482 ? 19.461 2.454 -32.371 1.00 95.69 482 GLU A CA 1
ATOM 3655 C C . GLU A 1 482 ? 18.040 1.898 -32.254 1.00 95.69 482 GLU A C 1
ATOM 3657 O O . GLU A 1 482 ? 17.701 1.187 -31.307 1.00 95.69 482 GLU A O 1
ATOM 3662 N N . VAL A 1 483 ? 17.198 2.213 -33.240 1.00 94.62 483 VAL A N 1
ATOM 3663 C CA . VAL A 1 483 ? 15.826 1.702 -33.348 1.00 94.62 483 VAL A CA 1
ATOM 3664 C C . VAL A 1 483 ? 15.679 1.068 -34.719 1.00 94.62 483 VAL A C 1
ATOM 3666 O O . VAL A 1 483 ? 15.743 1.759 -35.736 1.00 94.62 483 VAL A O 1
ATOM 3669 N N . THR A 1 484 ? 15.517 -0.250 -34.748 1.00 93.94 484 THR A N 1
ATOM 3670 C CA . THR A 1 484 ? 15.431 -1.029 -35.988 1.00 93.94 484 THR A CA 1
ATOM 3671 C C . THR A 1 484 ? 14.276 -2.012 -35.915 1.00 93.94 484 THR A C 1
ATOM 3673 O O . THR A 1 484 ? 13.901 -2.460 -34.832 1.00 93.94 484 THR A O 1
ATOM 3676 N N . ALA A 1 485 ? 13.716 -2.357 -37.070 1.00 92.38 485 ALA A N 1
ATOM 3677 C CA . ALA A 1 485 ? 12.810 -3.483 -37.199 1.00 92.38 485 ALA A CA 1
ATOM 3678 C C . ALA A 1 485 ? 13.240 -4.345 -38.389 1.00 92.38 485 ALA A C 1
ATOM 3680 O O . ALA A 1 485 ? 13.737 -3.821 -39.387 1.00 92.38 485 ALA A O 1
ATOM 3681 N N . PHE A 1 486 ? 13.101 -5.658 -38.267 1.00 91.94 486 PHE A N 1
ATOM 3682 C CA . PHE A 1 486 ? 13.562 -6.631 -39.257 1.00 91.94 486 PHE A CA 1
ATOM 3683 C C . PHE A 1 486 ? 12.677 -7.877 -39.234 1.00 91.94 486 PHE A C 1
ATOM 3685 O O . PHE A 1 486 ? 12.014 -8.142 -38.236 1.00 91.94 486 PHE A O 1
ATOM 3692 N N . GLU A 1 487 ? 12.649 -8.638 -40.326 1.00 90.19 487 GLU A N 1
ATOM 3693 C CA . GLU A 1 487 ? 11.951 -9.927 -40.350 1.00 90.19 487 GLU A CA 1
ATOM 3694 C C . GLU A 1 487 ? 12.688 -10.933 -39.453 1.00 90.19 487 GLU A C 1
ATOM 3696 O O . GLU A 1 487 ? 13.902 -11.113 -39.566 1.00 90.19 487 GLU A O 1
ATOM 3701 N N . ASP A 1 488 ? 11.967 -11.553 -38.519 1.00 86.81 488 ASP A N 1
ATOM 3702 C CA . ASP A 1 488 ? 12.513 -12.576 -37.629 1.00 86.81 488 ASP A CA 1
ATOM 3703 C C . ASP A 1 488 ? 12.314 -13.956 -38.263 1.00 86.81 488 ASP A C 1
ATOM 3705 O O . ASP A 1 488 ? 11.250 -14.568 -38.145 1.00 86.81 488 ASP A O 1
ATOM 3709 N N . ASP A 1 489 ? 13.358 -14.460 -38.923 1.00 80.44 489 ASP A N 1
ATOM 3710 C CA . ASP A 1 489 ? 13.358 -15.776 -39.577 1.00 80.44 489 ASP A CA 1
ATOM 3711 C C . ASP A 1 489 ? 13.128 -16.944 -38.600 1.00 80.44 489 ASP A C 1
ATOM 3713 O O . ASP A 1 489 ? 12.736 -18.039 -39.011 1.00 80.44 489 ASP A O 1
ATOM 3717 N N . VAL A 1 490 ? 13.393 -16.746 -37.304 1.00 79.81 490 VAL A N 1
ATOM 3718 C CA . VAL A 1 490 ? 13.322 -17.803 -36.286 1.00 79.81 490 VAL A CA 1
ATOM 3719 C C . VAL A 1 490 ? 11.923 -17.895 -35.690 1.00 79.81 490 VAL A C 1
ATOM 3721 O O . VAL A 1 490 ? 11.397 -18.996 -35.520 1.00 79.81 490 VAL A O 1
ATOM 3724 N N . ARG A 1 491 ? 11.324 -16.755 -35.334 1.00 74.81 491 ARG A N 1
ATOM 3725 C CA . ARG A 1 491 ? 10.001 -16.702 -34.682 1.00 74.81 491 ARG A CA 1
ATOM 3726 C C . ARG A 1 491 ? 8.857 -16.434 -35.656 1.00 74.81 491 ARG A C 1
ATOM 3728 O O . ARG A 1 491 ? 7.708 -16.689 -35.300 1.00 74.81 491 ARG A O 1
ATOM 3735 N N . GLY A 1 492 ? 9.172 -15.973 -36.864 1.00 79.31 492 GLY A N 1
ATOM 3736 C CA . GLY A 1 492 ? 8.214 -15.461 -37.833 1.00 79.31 492 GLY A CA 1
ATOM 3737 C C . GLY A 1 492 ? 7.664 -14.091 -37.421 1.00 79.31 492 GLY A C 1
ATOM 3738 O O . GLY A 1 492 ? 7.393 -13.839 -36.244 1.00 79.31 492 GLY A O 1
ATOM 3739 N N . GLY A 1 493 ? 7.459 -13.216 -38.406 1.00 85.88 493 GLY A N 1
ATOM 3740 C CA . GLY A 1 493 ? 6.954 -11.855 -38.197 1.00 85.88 493 GLY A CA 1
ATOM 3741 C C . GLY A 1 493 ? 8.058 -10.799 -38.237 1.00 85.88 493 GLY A C 1
ATOM 3742 O O . GLY A 1 493 ? 9.132 -11.035 -38.786 1.00 85.88 493 GLY A O 1
ATOM 3743 N N . ILE A 1 494 ? 7.772 -9.618 -37.688 1.00 88.81 494 ILE A N 1
ATOM 3744 C CA . ILE A 1 494 ? 8.716 -8.498 -37.619 1.00 88.81 494 ILE A CA 1
ATOM 3745 C C . ILE A 1 494 ? 9.198 -8.381 -36.175 1.00 88.81 494 ILE A C 1
ATOM 3747 O O . ILE A 1 494 ? 8.388 -8.220 -35.276 1.00 88.81 494 ILE A O 1
ATOM 3751 N N . ALA A 1 495 ? 10.502 -8.404 -35.928 1.00 89.81 495 ALA A N 1
ATOM 3752 C CA . ALA A 1 495 ? 11.068 -8.050 -34.633 1.00 89.81 495 ALA A CA 1
ATOM 3753 C C . ALA A 1 495 ? 11.481 -6.576 -34.612 1.00 89.81 495 ALA A C 1
ATOM 3755 O O . ALA A 1 495 ? 12.052 -6.069 -35.575 1.00 89.81 495 ALA A O 1
ATOM 3756 N N . ALA A 1 496 ? 11.235 -5.902 -33.490 1.00 91.38 496 ALA A N 1
ATOM 3757 C CA . ALA A 1 496 ? 11.726 -4.561 -33.206 1.00 91.38 496 ALA A CA 1
ATOM 3758 C C . ALA A 1 496 ? 12.853 -4.624 -32.169 1.00 91.38 496 ALA A C 1
ATOM 3760 O O . ALA A 1 496 ? 12.686 -5.203 -31.092 1.00 91.38 496 ALA A O 1
ATOM 3761 N N . ARG A 1 497 ? 13.992 -4.000 -32.478 1.00 93.69 497 ARG A N 1
ATOM 3762 C CA . ARG A 1 497 ? 15.141 -3.857 -31.580 1.00 93.69 497 ARG A CA 1
ATOM 3763 C C . ARG A 1 497 ? 15.348 -2.396 -31.217 1.00 93.69 497 ARG A C 1
ATOM 3765 O O . ARG A 1 497 ? 15.396 -1.530 -32.092 1.00 93.69 497 ARG A O 1
ATOM 3772 N N . VAL A 1 498 ? 15.511 -2.155 -29.921 1.00 94.88 498 VAL A N 1
ATOM 3773 C CA . VAL A 1 498 ? 15.864 -0.855 -29.352 1.00 94.88 498 VAL A CA 1
ATOM 3774 C C . VAL A 1 498 ? 17.130 -1.033 -28.524 1.00 94.88 498 VAL A C 1
ATOM 3776 O O . VAL A 1 498 ? 17.183 -1.908 -27.660 1.00 94.88 498 VAL A O 1
ATOM 3779 N N . SER A 1 499 ? 18.135 -0.207 -28.796 1.00 96.00 499 SER A N 1
ATOM 3780 C CA . SER A 1 499 ? 19.347 -0.068 -27.991 1.00 96.00 499 SER A CA 1
ATOM 3781 C C . SER A 1 499 ? 19.586 1.413 -27.734 1.00 96.00 499 SER A C 1
ATOM 3783 O O . SER A 1 499 ? 19.615 2.199 -28.677 1.00 96.00 499 SER A O 1
ATOM 3785 N N . VAL A 1 500 ? 19.697 1.822 -26.475 1.00 95.12 500 VAL A N 1
ATOM 3786 C CA . VAL A 1 500 ? 19.925 3.226 -26.107 1.00 95.12 500 VAL A CA 1
ATOM 3787 C C . VAL A 1 500 ? 20.614 3.312 -24.754 1.00 95.12 500 VAL A C 1
ATOM 3789 O O . VAL A 1 500 ? 20.267 2.562 -23.840 1.00 95.12 500 VAL A O 1
ATOM 3792 N N . THR A 1 501 ? 21.549 4.248 -24.592 1.00 94.69 501 THR A N 1
ATOM 3793 C CA . THR A 1 501 ? 22.109 4.601 -23.281 1.00 94.69 501 THR A CA 1
ATOM 3794 C C . THR A 1 501 ? 21.375 5.825 -22.732 1.00 94.69 501 THR A C 1
ATOM 3796 O O . THR A 1 501 ? 21.615 6.940 -23.199 1.00 94.69 501 THR A O 1
ATOM 3799 N N . PRO A 1 502 ? 20.467 5.681 -21.747 1.00 93.31 502 PRO A N 1
ATOM 3800 C CA . PRO A 1 502 ? 19.756 6.828 -21.200 1.00 93.31 502 PRO A CA 1
ATOM 3801 C C . PRO A 1 502 ? 20.715 7.825 -20.546 1.00 93.31 502 PRO A C 1
ATOM 3803 O O . PRO A 1 502 ? 21.706 7.448 -19.913 1.00 93.31 502 PRO A O 1
ATOM 3806 N N . GLY A 1 503 ? 20.390 9.112 -20.665 1.00 91.06 503 GLY A N 1
ATOM 3807 C CA . GLY A 1 503 ? 21.128 10.171 -19.994 1.00 91.06 503 GLY A CA 1
ATOM 3808 C C . GLY A 1 503 ? 20.967 10.118 -18.472 1.00 91.06 503 GLY A C 1
ATOM 3809 O O . GLY A 1 503 ? 20.099 9.429 -17.923 1.00 91.06 503 GLY A O 1
ATOM 3810 N N . LYS A 1 504 ? 21.810 10.882 -17.768 1.00 90.88 504 LYS A N 1
ATOM 3811 C CA . LYS A 1 504 ? 21.842 10.914 -16.294 1.00 90.88 504 LYS A CA 1
ATOM 3812 C C . LYS A 1 504 ? 20.535 11.407 -15.674 1.00 90.88 504 LYS A C 1
ATOM 3814 O O . LYS A 1 504 ? 20.247 11.111 -14.516 1.00 90.88 504 LYS A O 1
ATOM 3819 N N . GLU A 1 505 ? 19.759 12.176 -16.422 1.00 89.12 505 GLU A N 1
ATOM 3820 C CA . GLU A 1 505 ? 18.429 12.651 -16.060 1.00 89.12 505 GLU A CA 1
ATOM 3821 C C . GLU A 1 505 ? 17.395 11.520 -15.950 1.00 89.12 505 GLU A C 1
ATOM 3823 O O . GLU A 1 505 ? 16.454 11.650 -15.169 1.00 89.12 505 GLU A O 1
ATOM 3828 N N . ILE A 1 506 ? 17.608 10.396 -16.647 1.00 91.56 506 ILE A N 1
ATOM 3829 C CA . ILE A 1 506 ? 16.755 9.201 -16.585 1.00 91.56 506 ILE A CA 1
ATOM 3830 C C . ILE A 1 506 ? 17.410 8.116 -15.725 1.00 91.56 506 ILE A C 1
ATOM 3832 O O . ILE A 1 506 ? 16.784 7.646 -14.779 1.00 91.56 506 ILE A O 1
ATOM 3836 N N . LEU A 1 507 ? 18.660 7.731 -15.996 1.00 92.12 507 LEU A N 1
ATOM 3837 C CA . LEU A 1 507 ? 19.367 6.704 -15.222 1.00 92.12 507 LEU A CA 1
ATOM 3838 C C . LEU A 1 507 ? 20.582 7.291 -14.493 1.00 92.12 507 LEU A C 1
ATOM 3840 O O . LEU A 1 507 ? 21.473 7.837 -15.137 1.00 92.12 507 LEU A O 1
ATOM 3844 N N . PRO A 1 508 ? 20.696 7.140 -13.158 1.00 86.44 508 PRO A N 1
ATOM 3845 C CA . PRO A 1 508 ? 21.867 7.623 -12.422 1.00 86.44 508 PRO A CA 1
ATOM 3846 C C . PRO A 1 508 ? 23.199 7.012 -12.890 1.00 86.44 508 PRO A C 1
ATOM 3848 O O . PRO A 1 508 ? 24.237 7.674 -12.822 1.00 86.44 508 PRO A O 1
ATOM 3851 N N . SER A 1 509 ? 23.167 5.762 -13.362 1.00 85.38 509 SER A N 1
ATOM 3852 C CA . SER A 1 509 ? 24.315 5.029 -13.900 1.00 85.38 509 SER A CA 1
ATOM 3853 C C . SER A 1 509 ? 24.132 4.802 -15.406 1.00 85.38 509 SER A C 1
ATOM 3855 O O . SER A 1 509 ? 23.033 4.417 -15.805 1.00 85.38 509 SER A O 1
ATOM 3857 N N . PRO A 1 510 ? 25.169 5.008 -16.243 1.00 81.88 510 PRO A N 1
ATOM 3858 C CA . PRO A 1 510 ? 25.079 4.800 -17.685 1.00 81.88 510 PRO A CA 1
ATOM 3859 C C . PRO A 1 510 ? 25.033 3.298 -17.987 1.00 81.88 510 PRO A C 1
ATOM 3861 O O . PRO A 1 510 ? 26.063 2.634 -18.102 1.00 81.88 510 PRO A O 1
ATOM 3864 N N . GLN A 1 511 ? 23.822 2.758 -18.068 1.00 90.25 511 GLN A N 1
ATOM 3865 C CA . GLN A 1 511 ? 23.552 1.379 -18.457 1.00 90.25 511 GLN A CA 1
ATOM 3866 C C . GLN A 1 511 ? 22.767 1.381 -19.763 1.00 90.25 511 GLN A C 1
ATOM 3868 O O . GLN A 1 511 ? 21.818 2.148 -19.914 1.00 90.25 511 GLN A O 1
ATOM 3873 N N . VAL A 1 512 ? 23.176 0.529 -20.699 1.00 92.69 512 VAL A N 1
ATOM 3874 C CA . VAL A 1 512 ? 22.492 0.378 -21.984 1.00 92.69 512 VAL A CA 1
ATOM 3875 C C . VAL A 1 512 ? 21.179 -0.360 -21.751 1.00 92.69 512 VAL A C 1
ATOM 3877 O O . VAL A 1 512 ? 21.170 -1.429 -21.143 1.00 92.69 512 VAL A O 1
ATOM 3880 N N . ILE A 1 513 ? 20.080 0.207 -22.239 1.00 92.31 513 ILE A N 1
ATOM 3881 C CA . ILE A 1 513 ? 18.812 -0.503 -22.386 1.00 92.31 513 ILE A CA 1
ATOM 3882 C C . ILE A 1 513 ? 18.840 -1.146 -23.764 1.00 92.31 513 ILE A C 1
ATOM 3884 O O . ILE A 1 513 ? 18.752 -0.445 -24.769 1.00 92.31 513 ILE A O 1
ATOM 3888 N N . GLU A 1 514 ? 18.957 -2.469 -23.802 1.00 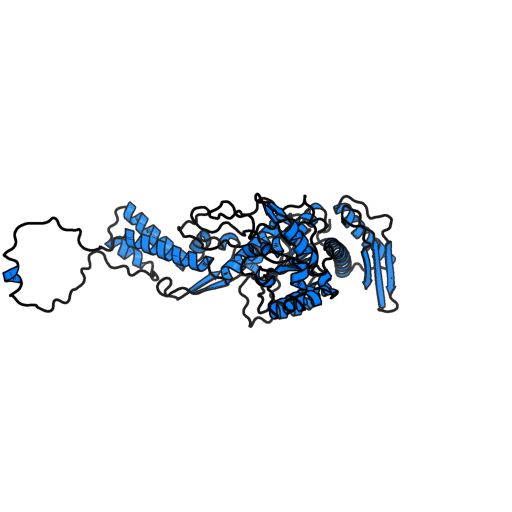93.00 514 GLU A N 1
ATOM 3889 C CA . GLU A 1 514 ? 18.924 -3.250 -25.035 1.00 93.00 514 GLU A CA 1
ATOM 3890 C C . GLU A 1 514 ? 17.815 -4.299 -24.963 1.00 93.00 514 GLU A C 1
ATOM 3892 O O . GLU A 1 514 ? 17.746 -5.096 -24.026 1.00 93.00 514 GLU A O 1
ATOM 3897 N N . LEU A 1 515 ? 16.933 -4.297 -25.960 1.00 92.06 515 LEU A N 1
ATOM 3898 C CA . LEU A 1 515 ? 15.811 -5.226 -26.036 1.00 92.06 515 LEU A CA 1
ATOM 3899 C C . LEU A 1 515 ? 15.439 -5.529 -27.486 1.00 92.06 515 LEU A C 1
ATOM 3901 O O . LEU A 1 515 ? 15.588 -4.699 -28.381 1.00 92.06 515 LEU A O 1
ATOM 3905 N N . THR A 1 516 ? 14.933 -6.740 -27.705 1.00 90.88 516 THR A N 1
ATOM 3906 C CA . THR A 1 516 ? 14.357 -7.184 -28.979 1.00 90.88 516 THR A CA 1
ATOM 3907 C C . THR A 1 516 ? 13.031 -7.876 -28.694 1.00 90.88 516 THR A C 1
ATOM 3909 O O . THR A 1 516 ? 12.985 -8.838 -27.925 1.00 90.88 516 THR A O 1
ATOM 3912 N N . LEU A 1 517 ? 11.953 -7.375 -29.291 1.00 86.94 517 LEU A N 1
ATOM 3913 C CA . LEU A 1 517 ? 10.589 -7.859 -29.084 1.00 86.94 517 LEU A CA 1
ATOM 3914 C C . LEU A 1 517 ? 9.953 -8.205 -30.429 1.00 86.94 517 LEU A C 1
ATOM 3916 O O . LEU A 1 517 ? 10.171 -7.503 -31.412 1.00 86.94 517 LEU A O 1
ATOM 3920 N N . ASN A 1 518 ? 9.154 -9.273 -30.461 1.00 86.06 518 ASN A N 1
ATOM 3921 C CA . ASN A 1 518 ? 8.355 -9.588 -31.645 1.00 86.06 518 ASN A CA 1
ATOM 3922 C C . ASN A 1 518 ? 7.166 -8.612 -31.727 1.00 86.06 518 ASN A C 1
ATOM 3924 O O . ASN A 1 518 ? 6.449 -8.434 -30.727 1.00 86.06 518 ASN A O 1
ATOM 3928 N N . TRP A 1 519 ? 7.021 -7.963 -32.880 1.00 83.19 519 TRP A N 1
ATOM 3929 C CA . TRP A 1 519 ? 6.024 -6.934 -33.171 1.00 83.19 519 TRP A CA 1
ATOM 3930 C C . TRP A 1 519 ? 4.663 -7.527 -33.503 1.00 83.19 519 TRP A C 1
ATOM 3932 O O . TRP A 1 519 ? 4.583 -8.600 -34.137 1.00 83.19 519 TRP A O 1
#

Sequence (519 aa):
MKKDELTYLVLCLGPFSPTPESWRHPRLTVADTVNLDAAIKEIAPVFYVPLPADLCPASGIDLRINSFKDFHPDELIKNVPYLRQLREAAVLIRQSLSQGVSASEIFDRLRDFPDLPIKISRPGSAPITSAFSASAIDELLSMVAAPSTPASPSGSEASPERWADELEATLASILFRIVSDDSFRRAETAWRGLDLLCRQAGDDGRVSLGLCPTSEAVLAETIEALKEGLPDAPSLVVADFSFDNATRSFDLLRRLAEFGETMLAPVVTGIGPRFFGIKDWDEVDKLPYLSHLADNAAWAKWRKLRKESAADWLLAVANRIPARPAFGKKNPAAIEFAEAETPWTGAAWVPAALMVKRVAETGWPTRFDDLRCRLSELPVSHGADGPIYSEASFSAERGRQMMEIGVTPVTAEGGEALTVGAVTAASNPVNYQLALARVIGLILSMRGKGGGGDTEGIAGGLRAALSRLWEAAGSALPEDAEVTAFEDDVRGGIAARVSVTPGKEILPSPQVIELTLNW